Protein AF-A0A6I2XBQ4-F1 (afdb_monomer)

Structure (mmCIF, N/CA/C/O backbone):
data_AF-A0A6I2XBQ4-F1
#
_entry.id   AF-A0A6I2XBQ4-F1
#
loop_
_atom_site.group_PDB
_atom_site.id
_atom_site.type_symbol
_atom_site.label_atom_id
_atom_site.label_alt_id
_atom_site.label_comp_id
_atom_site.label_asym_id
_atom_site.label_entity_id
_atom_site.label_seq_id
_atom_site.pdbx_PDB_ins_code
_atom_site.Cartn_x
_atom_site.Cartn_y
_atom_site.Cartn_z
_atom_site.occupancy
_atom_site.B_iso_or_equiv
_atom_site.auth_seq_id
_atom_site.auth_comp_id
_atom_site.auth_asym_id
_atom_site.auth_atom_id
_atom_site.pdbx_PDB_model_num
ATOM 1 N N . MET A 1 1 ? -5.551 7.412 -15.624 1.00 47.84 1 MET A N 1
ATOM 2 C CA . MET A 1 1 ? -5.565 6.153 -14.854 1.00 47.84 1 MET A CA 1
ATOM 3 C C . MET A 1 1 ? -6.360 6.435 -13.593 1.00 47.84 1 MET A C 1
ATOM 5 O O . MET A 1 1 ? -6.223 7.534 -13.072 1.00 47.84 1 MET A O 1
ATOM 9 N N . THR A 1 2 ? -7.251 5.542 -13.173 1.00 65.62 2 THR A N 1
ATOM 10 C CA . THR A 1 2 ? -7.970 5.691 -11.899 1.00 65.62 2 THR A CA 1
ATOM 11 C C . THR A 1 2 ? -6.990 5.420 -10.761 1.00 65.62 2 THR A C 1
ATOM 13 O O . THR A 1 2 ? -6.259 4.437 -10.818 1.00 65.62 2 THR A O 1
ATOM 16 N N . HIS A 1 3 ? -6.906 6.311 -9.774 1.00 80.44 3 HIS A N 1
ATOM 17 C CA . HIS A 1 3 ? -6.023 6.106 -8.624 1.00 80.44 3 HIS A CA 1
ATOM 18 C C . HIS A 1 3 ? -6.664 5.107 -7.646 1.00 80.44 3 HIS A C 1
ATOM 20 O O . HIS A 1 3 ? -7.879 5.164 -7.443 1.00 80.44 3 HIS A O 1
ATOM 26 N N . PRO A 1 4 ? -5.903 4.217 -6.992 1.00 85.94 4 PRO A N 1
ATOM 27 C CA . PRO A 1 4 ? -6.461 3.397 -5.928 1.00 85.94 4 PRO A CA 1
ATOM 28 C C . PRO A 1 4 ? -6.831 4.272 -4.725 1.00 85.94 4 PRO A C 1
ATOM 30 O O . PRO A 1 4 ? -6.225 5.317 -4.471 1.00 85.94 4 PRO A O 1
ATOM 33 N N . THR A 1 5 ? -7.818 3.823 -3.958 1.00 93.06 5 THR A N 1
ATOM 34 C CA . THR A 1 5 ? -8.124 4.373 -2.638 1.00 93.06 5 THR A CA 1
ATOM 35 C C . THR A 1 5 ? -7.225 3.712 -1.608 1.00 93.06 5 THR A C 1
ATOM 37 O O . THR A 1 5 ? -7.259 2.496 -1.432 1.00 93.06 5 THR A O 1
ATOM 40 N N . ILE A 1 6 ? -6.408 4.507 -0.928 1.00 90.38 6 ILE A N 1
ATOM 41 C CA . ILE A 1 6 ? -5.407 4.032 0.030 1.00 90.38 6 ILE A CA 1
ATOM 42 C C . ILE A 1 6 ? -5.862 4.412 1.435 1.00 90.38 6 ILE A C 1
ATOM 44 O O . ILE A 1 6 ? -6.076 5.591 1.704 1.00 90.38 6 ILE A O 1
ATOM 48 N N . VAL A 1 7 ? -5.993 3.437 2.331 1.00 96.75 7 VAL A N 1
ATOM 49 C CA . VAL A 1 7 ? -6.387 3.651 3.729 1.00 96.75 7 VAL A CA 1
ATOM 50 C C . VAL A 1 7 ? -5.249 3.219 4.640 1.00 96.75 7 VAL A C 1
ATOM 52 O O . VAL A 1 7 ? -4.890 2.046 4.648 1.00 96.75 7 VAL A O 1
ATOM 55 N N . THR A 1 8 ? -4.696 4.147 5.415 1.00 94.44 8 THR A N 1
ATOM 56 C CA . THR A 1 8 ? -3.577 3.908 6.336 1.00 94.44 8 THR A CA 1
ATOM 57 C C . THR A 1 8 ? -3.983 4.276 7.754 1.00 94.44 8 THR A C 1
ATOM 59 O O . THR A 1 8 ? -4.414 5.398 8.001 1.00 94.44 8 THR A O 1
ATOM 62 N N . LEU A 1 9 ? -3.800 3.371 8.714 1.00 98.06 9 LEU A N 1
ATOM 63 C CA . LEU A 1 9 ? -4.001 3.693 10.129 1.00 98.06 9 LEU A CA 1
ATOM 64 C C . LEU A 1 9 ? -2.826 4.536 10.630 1.00 98.06 9 LEU A C 1
ATOM 66 O O . LEU A 1 9 ? -1.768 4.000 10.953 1.00 98.06 9 LEU A O 1
ATOM 70 N N . THR A 1 10 ? -2.983 5.856 10.692 1.00 97.88 10 THR A N 1
ATOM 71 C CA . THR A 1 10 ? -1.947 6.742 11.241 1.00 97.88 10 THR A CA 1
ATOM 72 C C . THR A 1 10 ? -1.820 6.602 12.753 1.00 97.88 10 THR A C 1
ATOM 74 O O . THR A 1 10 ? -0.761 6.896 13.288 1.00 97.88 10 THR A O 1
ATOM 77 N N . GLY A 1 11 ? -2.804 6.029 13.441 1.00 96.88 11 GLY A N 1
ATOM 78 C CA . GLY A 1 11 ? -2.592 5.512 14.783 1.00 96.88 11 GLY A CA 1
ATOM 79 C C . GLY A 1 11 ? -3.733 4.639 15.286 1.00 96.88 11 GLY A C 1
ATOM 80 O O . GLY A 1 11 ? -4.881 4.760 14.860 1.00 96.88 11 GLY A O 1
ATOM 81 N N . THR A 1 12 ? -3.380 3.698 16.160 1.00 97.38 12 THR A N 1
ATOM 82 C CA . THR A 1 12 ? -4.253 2.574 16.556 1.00 97.38 12 THR A CA 1
ATOM 83 C C . THR A 1 12 ? -4.442 2.419 18.061 1.00 97.38 12 THR A C 1
ATOM 85 O O . THR A 1 12 ? -5.031 1.441 18.530 1.00 97.38 12 THR A O 1
ATOM 88 N N . GLY A 1 13 ? -3.861 3.332 18.828 1.00 93.69 13 GLY A N 1
ATOM 89 C CA . GLY A 1 13 ? -3.862 3.323 20.277 1.00 93.69 13 GLY A CA 1
ATOM 90 C C . GLY A 1 13 ? -5.144 3.876 20.880 1.00 93.69 13 GLY A C 1
ATOM 91 O O . GLY A 1 13 ? -6.068 4.288 20.192 1.00 93.69 13 GLY A O 1
ATOM 92 N N . VAL A 1 14 ? -5.140 3.870 22.207 1.00 94.00 14 VAL A N 1
ATOM 93 C CA . VAL A 1 14 ? -6.223 4.315 23.091 1.00 94.00 14 VAL A CA 1
ATOM 94 C C . VAL A 1 14 ? -5.647 5.381 24.047 1.00 94.00 14 VAL A C 1
ATOM 96 O O . VAL A 1 14 ? -4.443 5.678 23.965 1.00 94.00 14 VAL A O 1
ATOM 99 N N . PRO A 1 15 ? -6.392 5.941 25.025 1.00 92.25 15 PRO A N 1
ATOM 100 C CA . PRO A 1 15 ? -5.834 6.951 25.932 1.00 92.25 15 PRO A CA 1
ATOM 101 C C . PRO A 1 15 ? -4.606 6.451 26.710 1.00 92.25 15 PRO A C 1
ATOM 103 O O . PRO A 1 15 ? -3.662 7.206 26.985 1.00 92.25 15 PRO A O 1
ATOM 106 N N . HIS A 1 16 ? -4.599 5.156 27.049 1.00 89.31 16 HIS A N 1
ATOM 107 C CA . HIS A 1 16 ? -3.454 4.499 27.664 1.00 89.31 16 HIS A CA 1
ATOM 108 C C . HIS A 1 16 ? -2.327 4.288 26.633 1.00 89.31 16 HIS A C 1
ATOM 110 O O . HIS A 1 16 ? -2.532 3.578 25.650 1.00 89.31 16 HIS A O 1
ATOM 116 N N . PRO A 1 17 ? -1.122 4.854 26.849 1.00 88.75 17 PRO A N 1
ATOM 117 C CA . PRO A 1 17 ? -0.032 4.707 25.893 1.00 88.75 17 PRO A CA 1
ATOM 118 C C . PRO A 1 17 ? 0.448 3.256 25.809 1.00 88.75 17 PRO A C 1
ATOM 120 O O . PRO A 1 17 ? 0.779 2.652 26.830 1.00 88.75 17 PRO A O 1
ATOM 123 N N . CYS A 1 18 ? 0.567 2.743 24.587 1.00 87.75 18 CYS A N 1
ATOM 124 C CA . CYS A 1 18 ? 1.170 1.450 24.289 1.00 87.75 18 CYS A CA 1
ATOM 125 C C . CYS A 1 18 ? 2.352 1.661 23.330 1.00 87.75 18 CYS A C 1
ATOM 127 O O . CYS A 1 18 ? 2.194 2.368 22.332 1.00 87.75 18 CYS A O 1
ATOM 129 N N . PRO A 1 19 ? 3.541 1.085 23.591 1.00 85.62 19 PRO A N 1
ATOM 130 C CA . PRO A 1 19 ? 4.649 1.146 22.644 1.00 85.62 19 PRO A CA 1
ATOM 131 C C . PRO A 1 19 ? 4.220 0.680 21.248 1.00 85.62 19 PRO A C 1
ATOM 133 O O . PRO A 1 19 ? 3.532 -0.329 21.115 1.00 85.62 19 PRO A O 1
ATOM 136 N N . GLY A 1 20 ? 4.618 1.432 20.220 1.00 85.44 20 GLY A N 1
ATOM 137 C CA . GLY A 1 20 ? 4.269 1.135 18.827 1.00 85.44 20 GLY A CA 1
ATOM 138 C C . GLY A 1 20 ? 2.844 1.516 18.408 1.00 85.44 20 GLY A C 1
ATOM 139 O O . GLY A 1 20 ? 2.465 1.176 17.293 1.00 85.44 20 GLY A O 1
ATOM 140 N N . ARG A 1 21 ? 2.069 2.200 19.267 1.00 93.50 21 ARG A N 1
ATOM 141 C CA . ARG A 1 21 ? 0.709 2.667 18.955 1.00 93.50 21 ARG A CA 1
ATOM 142 C C . ARG A 1 21 ? 0.528 4.150 19.295 1.00 93.50 21 ARG A C 1
ATOM 144 O O . ARG A 1 21 ? 0.505 4.531 20.468 1.00 93.50 21 ARG A O 1
ATOM 151 N N . ALA A 1 22 ? 0.418 4.977 18.263 1.00 96.69 22 ALA A N 1
ATOM 152 C CA . ALA A 1 22 ? 0.015 6.378 18.310 1.00 96.69 22 ALA A CA 1
ATOM 153 C C . ALA A 1 22 ? -1.467 6.502 18.703 1.00 96.69 22 ALA A C 1
ATOM 155 O O . ALA A 1 22 ? -2.186 5.506 18.722 1.00 96.69 22 ALA A O 1
ATOM 156 N N . GLY A 1 23 ? -1.927 7.708 19.050 1.00 97.31 23 GLY A N 1
ATOM 157 C CA . GLY A 1 23 ? -3.363 7.944 19.264 1.00 97.31 23 GLY A CA 1
ATOM 158 C C . GLY A 1 23 ? -4.169 7.697 17.985 1.00 97.31 23 GLY A C 1
ATOM 159 O O . GLY A 1 23 ? -3.587 7.649 16.906 1.00 97.31 23 GLY A O 1
ATOM 160 N N . ALA A 1 24 ? -5.483 7.534 18.100 1.00 97.88 24 ALA A N 1
ATOM 161 C CA . ALA A 1 24 ? -6.353 7.193 16.984 1.00 97.88 24 ALA A CA 1
ATOM 162 C C . ALA A 1 24 ? -6.179 8.142 15.783 1.00 97.88 24 ALA A C 1
ATOM 164 O O . ALA A 1 24 ? -6.164 9.370 15.921 1.00 97.88 24 ALA A O 1
ATOM 165 N N . GLY A 1 25 ? -6.040 7.549 14.598 1.00 98.44 25 GLY A N 1
ATOM 166 C CA . GLY A 1 25 ? -5.915 8.279 13.345 1.00 98.44 25 GLY A CA 1
ATOM 167 C C . GLY A 1 25 ? -6.032 7.359 12.133 1.00 98.44 25 GLY A C 1
ATOM 168 O O . GLY A 1 25 ? -5.479 6.258 12.119 1.00 98.44 25 GLY A O 1
ATOM 169 N N . THR A 1 26 ? -6.741 7.804 11.096 1.00 98.88 26 THR A N 1
ATOM 170 C CA . THR A 1 26 ? -6.848 7.098 9.809 1.00 98.88 26 THR A CA 1
ATOM 171 C C . THR A 1 26 ? -6.682 8.079 8.657 1.00 98.88 26 THR A C 1
ATOM 173 O O . THR A 1 26 ? -7.409 9.058 8.563 1.00 98.88 26 THR A O 1
ATOM 176 N N . LEU A 1 27 ? -5.752 7.809 7.751 1.00 98.81 27 LEU A N 1
ATOM 177 C CA . LEU A 1 27 ? -5.523 8.577 6.534 1.00 98.81 27 LEU A CA 1
ATOM 178 C C . LEU A 1 27 ? -6.168 7.863 5.343 1.00 98.81 27 LEU A C 1
ATOM 180 O O . LEU A 1 27 ? -5.865 6.699 5.092 1.00 98.81 27 LEU A O 1
ATOM 184 N N . VAL A 1 28 ? -7.004 8.566 4.580 1.00 98.69 28 VAL A N 1
ATOM 185 C CA . VAL A 1 28 ? -7.586 8.083 3.319 1.00 98.69 28 VAL A CA 1
ATOM 186 C C . VAL A 1 28 ? -7.067 8.937 2.165 1.00 98.69 28 VAL A C 1
ATOM 188 O O . VAL A 1 28 ? -7.201 10.161 2.192 1.00 98.69 28 VAL A O 1
ATOM 191 N N . ARG A 1 29 ? -6.482 8.306 1.141 1.00 96.88 29 ARG A N 1
ATOM 192 C CA . ARG A 1 29 ? -5.947 8.979 -0.052 1.00 96.88 29 ARG A CA 1
ATOM 193 C C . ARG A 1 29 ? -6.608 8.481 -1.332 1.00 96.88 29 ARG A C 1
ATOM 195 O O . ARG A 1 29 ? -6.862 7.288 -1.466 1.00 96.88 29 ARG A O 1
ATOM 202 N N . TYR A 1 30 ? -6.823 9.390 -2.277 1.00 94.12 30 TYR A N 1
ATOM 203 C CA . TYR A 1 30 ? -7.240 9.095 -3.650 1.00 94.12 30 TYR A CA 1
ATOM 204 C C . TYR A 1 30 ? -6.682 10.180 -4.580 1.00 94.12 30 TYR A C 1
ATOM 206 O O . TYR A 1 30 ? -7.071 11.343 -4.476 1.00 94.12 30 TYR A O 1
ATOM 214 N N . GLY A 1 31 ? -5.746 9.817 -5.462 1.00 90.44 31 GLY A N 1
ATOM 215 C CA . GLY A 1 31 ? -5.006 10.796 -6.269 1.00 90.44 31 GLY A CA 1
ATOM 216 C C . GLY A 1 31 ? -4.317 11.842 -5.385 1.00 90.44 31 GLY A C 1
ATOM 217 O O . GLY A 1 31 ? -3.589 11.487 -4.456 1.00 90.44 31 GLY A O 1
ATOM 218 N N . ASP A 1 32 ? -4.601 13.120 -5.644 1.00 90.75 32 ASP A N 1
ATOM 219 C CA . ASP A 1 32 ? -4.080 14.258 -4.872 1.00 90.75 32 ASP A CA 1
ATOM 220 C C . ASP A 1 32 ? -4.889 14.566 -3.595 1.00 90.75 32 ASP A C 1
ATOM 222 O O . ASP A 1 32 ? -4.522 15.451 -2.821 1.00 90.75 32 ASP A O 1
ATOM 226 N N . ILE A 1 33 ? -5.994 13.851 -3.351 1.00 96.12 33 ILE A N 1
ATOM 227 C CA . ILE A 1 33 ? -6.815 14.034 -2.151 1.00 96.12 33 ILE A CA 1
ATOM 228 C C . ILE A 1 33 ? -6.218 13.221 -1.002 1.00 96.12 33 ILE A C 1
ATOM 230 O O . ILE A 1 33 ? -6.022 12.011 -1.122 1.00 96.12 33 ILE A O 1
ATOM 234 N N . ALA A 1 34 ? -5.990 13.878 0.136 1.00 97.50 34 ALA A N 1
ATOM 235 C CA . ALA A 1 34 ? -5.550 13.270 1.388 1.00 97.50 34 ALA A CA 1
ATOM 236 C C . ALA A 1 34 ? -6.433 13.754 2.549 1.00 97.50 34 ALA A C 1
ATOM 238 O O . ALA A 1 34 ? -6.397 14.926 2.933 1.00 97.50 34 ALA A O 1
ATOM 239 N N . LEU A 1 35 ? -7.237 12.846 3.102 1.00 98.81 35 LEU A N 1
ATOM 240 C CA . LEU A 1 35 ? -8.173 13.099 4.195 1.00 98.81 35 LEU A CA 1
ATOM 241 C C . LEU A 1 35 ? -7.682 12.395 5.458 1.00 98.81 35 LEU A C 1
ATOM 243 O O . LEU A 1 35 ? -7.623 11.168 5.496 1.00 98.81 35 LEU A O 1
ATOM 247 N N . GLN A 1 36 ? -7.335 13.164 6.485 1.00 98.88 36 GLN A N 1
ATOM 248 C CA . GLN A 1 36 ? -6.971 12.620 7.793 1.00 98.88 36 GLN A CA 1
ATOM 249 C C . GLN A 1 36 ? -8.210 12.599 8.694 1.00 98.88 36 GLN A C 1
ATOM 251 O O . GLN A 1 36 ? -8.873 13.616 8.851 1.00 98.88 36 GLN A O 1
ATOM 256 N N . PHE A 1 37 ? -8.516 11.458 9.294 1.00 98.88 37 PHE A N 1
ATOM 257 C CA . PHE A 1 37 ? -9.592 11.277 10.262 1.00 98.88 37 PHE A CA 1
ATOM 258 C C . PHE A 1 37 ? -8.973 11.113 11.643 1.00 98.88 37 PHE A C 1
ATOM 260 O O . PHE A 1 37 ? -8.178 10.195 11.849 1.00 98.88 37 PHE A O 1
ATOM 267 N N . ASP A 1 38 ? -9.336 12.012 12.552 1.00 98.81 38 ASP A N 1
ATOM 268 C CA . ASP A 1 38 ? -8.747 12.220 13.873 1.00 98.81 38 ASP A CA 1
ATOM 269 C C . ASP A 1 38 ? -7.261 12.623 13.850 1.00 98.81 38 ASP A C 1
ATOM 271 O O . ASP A 1 38 ? -6.550 12.490 12.857 1.00 98.81 38 ASP A O 1
ATOM 275 N N . ALA A 1 39 ? -6.800 13.201 14.953 1.00 98.31 39 ALA A N 1
ATOM 276 C CA . ALA A 1 39 ? -5.441 13.674 15.184 1.00 98.31 39 ALA A CA 1
ATOM 277 C C . ALA A 1 39 ? -4.979 13.269 16.590 1.00 98.31 39 ALA A C 1
ATOM 279 O O . ALA A 1 39 ? -4.708 14.103 17.461 1.00 98.31 39 ALA A O 1
ATOM 280 N N . GLY A 1 40 ? -4.940 11.963 16.838 1.00 97.69 40 GLY A N 1
ATOM 281 C CA . GLY A 1 40 ? -4.387 11.403 18.058 1.00 97.69 40 GLY A CA 1
ATOM 282 C C . GLY A 1 40 ? -2.883 11.632 18.202 1.00 97.69 40 GLY A C 1
ATOM 283 O O . GLY A 1 40 ? -2.172 11.926 17.245 1.00 97.69 40 GLY A O 1
ATOM 284 N N . ARG A 1 41 ? -2.373 11.477 19.424 1.00 97.12 41 ARG A N 1
ATOM 285 C CA . ARG A 1 41 ? -0.953 11.675 19.771 1.00 97.12 41 ARG A CA 1
ATOM 286 C C . ARG A 1 41 ? 0.002 11.061 18.738 1.00 97.12 41 ARG A C 1
ATOM 288 O O . ARG A 1 41 ? 0.008 9.840 18.591 1.00 97.12 41 ARG A O 1
ATOM 295 N N . GLY A 1 42 ? 0.886 11.872 18.157 1.00 96.69 42 GLY A N 1
ATOM 296 C CA . GLY A 1 42 ? 1.917 11.412 17.222 1.00 96.69 42 GLY A CA 1
ATOM 297 C C . GLY A 1 42 ? 1.466 11.317 15.762 1.00 96.69 42 GLY A C 1
ATOM 298 O O . GLY A 1 42 ? 2.215 10.787 14.942 1.00 96.69 42 GLY A O 1
ATOM 299 N N . THR A 1 43 ? 0.288 11.845 15.425 1.00 98.19 43 THR A N 1
ATOM 300 C CA . THR A 1 43 ? -0.241 11.918 14.057 1.00 98.19 43 THR A CA 1
ATOM 301 C C . THR A 1 43 ? 0.754 12.567 13.097 1.00 98.19 43 THR A C 1
ATOM 303 O O . THR A 1 43 ? 0.955 12.033 12.011 1.00 98.19 43 THR A O 1
ATOM 306 N N . VAL A 1 44 ? 1.435 13.658 13.473 1.00 98.06 44 VAL A N 1
ATOM 307 C CA . VAL A 1 44 ? 2.394 14.329 12.564 1.00 98.06 44 VAL A CA 1
ATOM 308 C C . VAL A 1 44 ? 3.556 13.408 12.173 1.00 98.06 44 VAL A C 1
ATOM 310 O O . VAL A 1 44 ? 3.929 13.339 11.003 1.00 98.06 44 VAL A O 1
ATOM 313 N N . ILE A 1 45 ? 4.102 12.652 13.131 1.00 96.44 45 ILE A N 1
ATOM 314 C CA . ILE A 1 45 ? 5.193 11.699 12.873 1.00 96.44 45 ILE A CA 1
ATOM 315 C C . ILE A 1 45 ? 4.700 10.551 11.987 1.00 96.44 45 ILE A C 1
ATOM 317 O O . ILE A 1 45 ? 5.390 10.151 11.054 1.00 96.44 45 ILE A O 1
ATOM 321 N N . ARG A 1 46 ? 3.491 10.048 12.247 1.00 96.19 46 ARG A N 1
ATOM 322 C CA . ARG A 1 46 ? 2.886 8.940 11.497 1.00 96.19 46 ARG A CA 1
ATOM 323 C C . ARG A 1 46 ? 2.541 9.337 10.065 1.00 96.19 46 ARG A C 1
ATOM 325 O O . ARG A 1 46 ? 2.759 8.555 9.148 1.00 96.19 46 ARG A O 1
ATOM 332 N N . LEU A 1 47 ? 2.064 10.564 9.861 1.00 95.94 47 LEU A N 1
ATOM 333 C CA . LEU A 1 47 ? 1.876 11.148 8.535 1.00 95.94 47 LEU A CA 1
ATOM 334 C C . LEU A 1 47 ? 3.209 11.237 7.781 1.00 95.94 47 LEU A C 1
ATOM 336 O O . LEU A 1 47 ? 3.285 10.793 6.637 1.00 95.94 47 LEU A O 1
ATOM 340 N N . ALA A 1 48 ? 4.274 11.716 8.433 1.00 89.62 48 ALA A N 1
ATOM 341 C CA . ALA A 1 48 ? 5.605 11.777 7.829 1.00 89.62 48 ALA A CA 1
ATOM 342 C C . ALA A 1 48 ? 6.153 10.386 7.453 1.00 89.62 48 ALA A C 1
ATOM 344 O O . ALA A 1 48 ? 6.680 10.216 6.356 1.00 89.62 48 ALA A O 1
ATOM 345 N N . GLU A 1 49 ? 5.988 9.376 8.314 1.00 84.94 49 GLU A N 1
ATOM 346 C CA . GLU A 1 49 ? 6.356 7.983 8.007 1.00 84.94 49 GLU A CA 1
ATOM 347 C C . GLU A 1 49 ? 5.503 7.383 6.878 1.00 84.94 49 GLU A C 1
ATOM 349 O O . GLU A 1 49 ? 6.001 6.567 6.106 1.00 84.94 49 GLU A O 1
ATOM 354 N N . ALA A 1 50 ? 4.249 7.825 6.733 1.00 80.19 50 ALA A N 1
ATOM 355 C CA . ALA A 1 50 ? 3.374 7.492 5.608 1.00 80.19 50 ALA A CA 1
ATOM 356 C C . ALA A 1 50 ? 3.655 8.324 4.335 1.00 80.19 50 ALA A C 1
ATOM 358 O O . ALA A 1 50 ? 2.896 8.244 3.364 1.00 80.19 50 ALA A O 1
ATOM 359 N N . GLY A 1 51 ? 4.709 9.151 4.331 1.00 85.69 51 GLY A N 1
ATOM 360 C CA . GLY A 1 51 ? 5.095 9.985 3.192 1.00 85.69 51 GLY A CA 1
ATOM 361 C C . GLY A 1 51 ? 4.118 11.125 2.892 1.00 85.69 51 GLY A C 1
ATOM 362 O O . GLY A 1 51 ? 4.029 11.569 1.747 1.00 85.69 51 GLY A O 1
ATOM 363 N N . VAL A 1 52 ? 3.352 11.582 3.888 1.00 90.06 52 VAL A N 1
ATOM 364 C CA . VAL A 1 52 ? 2.395 12.687 3.759 1.00 90.06 52 VAL A CA 1
ATOM 365 C C . VAL A 1 52 ? 2.775 13.818 4.698 1.00 90.06 52 VAL A C 1
ATOM 367 O O . VAL A 1 52 ? 2.748 13.695 5.917 1.00 90.06 52 VAL A O 1
ATOM 370 N N . GLU A 1 53 ? 3.097 14.966 4.121 1.00 92.69 53 GLU A N 1
ATOM 371 C CA . GLU A 1 53 ? 3.307 16.183 4.892 1.00 92.69 53 GLU A CA 1
ATOM 372 C C . GLU A 1 53 ? 1.964 16.832 5.271 1.00 92.69 53 GLU A C 1
ATOM 374 O O . GLU A 1 53 ? 1.025 16.810 4.471 1.00 92.69 53 GLU A O 1
ATOM 379 N N . PRO A 1 54 ? 1.848 17.489 6.441 1.00 95.69 54 PRO A N 1
ATOM 380 C CA . PRO A 1 54 ? 0.649 18.249 6.801 1.00 95.69 54 PRO A CA 1
ATOM 381 C C . PRO A 1 54 ? 0.203 19.295 5.765 1.00 95.69 54 PRO A C 1
ATOM 383 O O . PRO A 1 54 ? -0.990 19.593 5.678 1.00 95.69 54 PRO A O 1
ATOM 386 N N . CYS A 1 55 ? 1.114 19.840 4.948 1.00 94.06 55 CYS A N 1
ATOM 387 C CA . CYS A 1 55 ? 0.787 20.725 3.820 1.00 94.06 55 CYS A CA 1
ATOM 388 C C . CYS A 1 55 ? 0.061 20.026 2.653 1.00 94.06 55 CYS A C 1
ATOM 390 O O . CYS A 1 55 ? -0.663 20.694 1.916 1.00 94.06 55 CYS A O 1
ATOM 392 N N . ALA A 1 56 ? 0.196 18.703 2.521 1.00 93.25 56 ALA A N 1
ATOM 393 C CA . ALA A 1 56 ? -0.469 17.895 1.501 1.00 93.25 56 ALA A CA 1
ATOM 394 C C . ALA A 1 56 ? -1.879 17.440 1.917 1.00 93.25 56 ALA A C 1
ATOM 396 O O . ALA A 1 56 ? -2.644 16.979 1.073 1.00 93.25 56 ALA A O 1
ATOM 397 N N . LEU A 1 57 ? -2.257 17.585 3.196 1.00 97.38 57 LEU A N 1
ATOM 398 C CA . LEU A 1 57 ? -3.617 17.276 3.640 1.00 97.38 57 LEU A CA 1
ATOM 399 C C . LEU A 1 57 ? -4.633 18.202 2.965 1.00 97.38 57 LEU A C 1
ATOM 401 O O . LEU A 1 57 ? -4.491 19.429 2.988 1.00 97.38 57 LEU A O 1
ATOM 405 N N . THR A 1 58 ? -5.680 17.601 2.408 1.00 97.19 58 THR A N 1
ATOM 406 C CA . THR A 1 58 ? -6.830 18.300 1.830 1.00 97.19 58 THR A CA 1
ATOM 407 C C . THR A 1 58 ? -7.803 18.732 2.922 1.00 97.19 58 THR A C 1
ATOM 409 O O . THR A 1 58 ? -8.278 19.865 2.918 1.00 97.19 58 THR A O 1
ATOM 412 N N . ALA A 1 59 ? -8.089 17.839 3.872 1.00 98.44 59 ALA A N 1
ATOM 413 C CA . ALA A 1 59 ? -8.899 18.132 5.047 1.00 98.44 59 ALA A CA 1
ATOM 414 C C . ALA A 1 59 ? -8.560 17.182 6.201 1.00 98.44 59 ALA A C 1
ATOM 416 O O . ALA A 1 59 ? -8.056 16.075 5.990 1.00 98.44 59 ALA A O 1
ATOM 417 N N . LEU A 1 60 ? -8.878 17.620 7.417 1.00 98.81 60 LEU A N 1
ATOM 418 C CA . LEU A 1 60 ? -8.829 16.817 8.629 1.00 98.81 60 LEU A CA 1
ATOM 419 C C . LEU A 1 60 ? -10.229 16.753 9.245 1.00 98.81 60 LEU A C 1
ATOM 421 O O . LEU A 1 60 ? -10.840 17.789 9.495 1.00 98.81 60 LEU A O 1
ATOM 425 N N . LEU A 1 61 ? -10.755 15.553 9.458 1.00 98.88 61 LEU A N 1
ATOM 426 C CA . LEU A 1 61 ? -12.096 15.316 9.975 1.00 98.88 61 LEU A CA 1
ATOM 427 C C . LEU A 1 61 ? -12.027 14.716 11.380 1.00 98.88 61 LEU A C 1
ATOM 429 O O . LEU A 1 61 ? -11.216 13.832 11.616 1.00 98.88 61 LEU A O 1
ATOM 433 N N . ILE A 1 62 ? -12.861 15.180 12.307 1.00 98.75 62 ILE A N 1
ATOM 434 C CA . ILE A 1 62 ? -12.830 14.751 13.717 1.00 98.75 62 ILE A CA 1
ATOM 435 C C . ILE A 1 62 ? -14.067 13.914 14.031 1.00 98.75 62 ILE A C 1
ATOM 437 O O . ILE A 1 62 ? -15.180 14.340 13.729 1.00 98.75 62 ILE A O 1
ATOM 441 N N . THR A 1 63 ? -13.896 12.741 14.634 1.00 98.50 63 THR A N 1
ATOM 442 C CA . THR A 1 63 ? -15.002 11.852 15.016 1.00 98.50 63 THR A CA 1
ATOM 443 C C . THR A 1 63 ? -15.673 12.300 16.311 1.00 98.50 63 THR A C 1
ATOM 445 O O . THR A 1 63 ? -16.899 12.352 16.367 1.00 98.50 63 THR A O 1
ATOM 448 N N . HIS A 1 64 ? -14.903 12.642 17.351 1.00 97.81 64 HIS A N 1
ATOM 449 C CA . HIS A 1 64 ? -15.428 13.067 18.653 1.00 97.81 64 HIS A CA 1
ATOM 450 C C . HIS A 1 64 ? -14.363 13.731 19.551 1.00 97.81 64 HIS A C 1
ATOM 452 O O . HIS A 1 64 ? -13.201 13.877 19.173 1.00 97.81 64 HIS A O 1
ATOM 458 N N . VAL A 1 65 ? -14.761 14.153 20.762 1.00 95.56 65 VAL A N 1
ATOM 459 C CA . VAL A 1 65 ? -13.917 14.918 21.700 1.00 95.56 65 VAL A CA 1
ATOM 460 C C . VAL A 1 65 ? -13.202 14.067 22.771 1.00 95.56 65 VAL A C 1
ATOM 462 O O . VAL A 1 65 ? -13.360 14.276 23.974 1.00 95.56 65 VAL A O 1
ATOM 465 N N . HIS A 1 66 ? -12.353 13.126 22.365 1.00 96.75 66 HIS A N 1
ATOM 466 C CA . HIS A 1 66 ? -11.408 12.476 23.285 1.00 96.75 66 HIS A CA 1
ATOM 467 C C . HIS A 1 66 ? -9.959 12.811 22.952 1.00 96.75 66 HIS A C 1
ATOM 469 O O . HIS A 1 66 ? -9.598 13.006 21.798 1.00 96.75 66 HIS A O 1
ATOM 475 N N . SER A 1 67 ? -9.107 12.899 23.978 1.00 95.50 67 SER A N 1
ATOM 476 C CA . SER A 1 67 ? -7.726 13.372 23.825 1.00 95.50 67 SER A CA 1
ATOM 477 C C . SER A 1 67 ? -6.896 12.506 22.878 1.00 95.50 67 SER A C 1
ATOM 479 O O . SER A 1 67 ? -6.077 13.027 22.127 1.00 95.50 67 SER A O 1
ATOM 481 N N . ASP A 1 68 ? -7.121 11.201 22.858 1.00 96.75 68 ASP A N 1
ATOM 482 C CA . ASP A 1 68 ? -6.488 10.267 21.936 1.00 96.75 68 ASP A CA 1
ATOM 483 C C . ASP A 1 68 ? -6.959 10.391 20.482 1.00 96.75 68 ASP A C 1
ATOM 485 O O . ASP A 1 68 ? -6.306 9.797 19.635 1.00 96.75 68 ASP A O 1
ATOM 489 N N . HIS A 1 69 ? -7.963 11.226 20.184 1.00 98.12 69 HIS A N 1
ATOM 490 C CA . HIS A 1 69 ? -8.439 11.544 18.830 1.00 98.12 69 HIS A CA 1
ATOM 491 C C . HIS A 1 69 ? -8.109 12.975 18.368 1.00 98.12 69 HIS A C 1
ATOM 493 O O . HIS A 1 69 ? -8.338 13.305 17.212 1.00 98.12 69 HIS A O 1
ATOM 499 N N . LEU A 1 70 ? -7.602 13.865 19.231 1.00 96.00 70 LEU A N 1
ATOM 500 C CA . LEU A 1 70 ? -7.461 15.296 18.880 1.00 96.00 70 LEU A CA 1
ATOM 501 C C . LEU A 1 70 ? -6.258 16.024 19.484 1.00 96.00 70 LEU A C 1
ATOM 503 O O . LEU A 1 70 ? -6.035 17.188 19.154 1.00 96.00 70 LEU A O 1
ATOM 507 N N . VAL A 1 71 ? -5.490 15.402 20.384 1.00 95.62 71 VAL A N 1
ATOM 508 C CA . VAL A 1 71 ? -4.390 16.098 21.083 1.00 95.62 71 VAL A CA 1
ATOM 509 C C . VAL A 1 71 ? -3.321 16.648 20.131 1.00 95.62 71 VAL A C 1
ATOM 511 O O . VAL A 1 71 ? -2.702 17.661 20.443 1.00 95.62 71 VAL A O 1
ATOM 514 N N . ASP A 1 72 ? -3.138 16.026 18.967 1.00 97.19 72 ASP A N 1
ATOM 515 C CA . ASP A 1 72 ? -2.163 16.423 17.945 1.00 97.19 72 ASP A CA 1
ATOM 516 C C . ASP A 1 72 ? -2.748 17.403 16.917 1.00 97.19 72 ASP A C 1
ATOM 518 O O . ASP A 1 72 ? -2.040 17.835 16.012 1.00 97.19 72 ASP A O 1
ATOM 522 N N . LEU A 1 73 ? -4.027 17.787 17.032 1.00 97.69 73 LEU A N 1
ATOM 523 C CA . LEU A 1 73 ? -4.691 18.664 16.060 1.00 97.69 73 LEU A CA 1
ATOM 524 C C . LEU A 1 73 ? -3.958 20.007 15.904 1.00 97.69 73 LEU A C 1
ATOM 526 O O . LEU A 1 73 ? -3.749 20.478 14.784 1.00 97.69 73 LEU A O 1
ATOM 530 N N . ALA A 1 74 ? -3.526 20.590 17.027 1.00 97.19 74 ALA A N 1
ATOM 531 C CA . ALA A 1 74 ? -2.727 21.812 17.030 1.00 97.19 74 ALA A CA 1
ATOM 532 C C . ALA A 1 74 ? -1.362 21.598 16.359 1.00 97.19 74 ALA A C 1
ATOM 534 O O . ALA A 1 74 ? -0.925 22.459 15.602 1.00 97.19 74 ALA A O 1
ATOM 535 N N . ASP A 1 75 ? -0.719 20.446 16.581 1.00 97.50 75 ASP A N 1
ATOM 536 C CA . ASP A 1 75 ? 0.585 20.131 15.989 1.00 97.50 75 ASP A CA 1
ATOM 537 C C . ASP A 1 75 ? 0.488 19.968 14.465 1.00 97.50 75 ASP A C 1
ATOM 539 O O . ASP A 1 75 ? 1.285 20.543 13.722 1.00 97.50 75 ASP A O 1
ATOM 543 N N . VAL A 1 76 ? -0.557 19.296 13.965 1.00 98.00 76 VAL A N 1
ATOM 544 C CA . VAL A 1 76 ? -0.822 19.200 12.518 1.00 98.00 76 VAL A CA 1
ATOM 545 C C . VAL A 1 76 ? -0.988 20.594 11.904 1.00 98.00 76 VAL A C 1
ATOM 547 O O . VAL A 1 76 ? -0.364 20.904 10.884 1.00 98.00 76 VAL A O 1
ATOM 550 N N . ALA A 1 77 ? -1.792 21.462 12.526 1.00 96.88 77 ALA A N 1
ATOM 551 C CA . ALA A 1 77 ? -2.050 22.804 12.009 1.00 96.88 77 ALA A CA 1
ATOM 552 C C . ALA A 1 77 ? -0.816 23.726 12.093 1.00 96.88 77 ALA A C 1
ATOM 554 O O . ALA A 1 77 ? -0.514 24.441 11.134 1.00 96.88 77 ALA A O 1
ATOM 555 N N . MET A 1 78 ? -0.058 23.678 13.193 1.00 95.62 78 MET A N 1
ATOM 556 C CA . MET A 1 78 ? 1.189 24.436 13.353 1.00 95.62 78 MET A CA 1
ATOM 557 C C . MET A 1 78 ? 2.281 23.949 12.398 1.00 95.62 78 MET A C 1
ATOM 559 O O . MET A 1 78 ? 2.976 24.763 11.789 1.00 95.62 78 MET A O 1
ATOM 563 N N . THR A 1 79 ? 2.414 22.636 12.207 1.00 95.56 79 THR A N 1
ATOM 564 C CA . THR A 1 79 ? 3.378 22.064 11.261 1.00 95.56 79 THR A CA 1
ATOM 565 C C . THR A 1 79 ? 3.044 22.476 9.831 1.00 95.56 79 THR A C 1
ATOM 567 O O . THR A 1 79 ? 3.933 22.924 9.105 1.00 95.56 79 THR A O 1
ATOM 570 N N . ARG A 1 80 ? 1.761 22.436 9.440 1.00 94.81 80 ARG A N 1
ATOM 571 C CA . ARG A 1 80 ? 1.311 22.961 8.142 1.00 94.81 80 ARG A CA 1
ATOM 572 C C . ARG A 1 80 ? 1.669 24.440 7.973 1.00 94.81 80 ARG A C 1
ATOM 574 O O . ARG A 1 80 ? 2.179 24.822 6.921 1.00 94.81 80 ARG A O 1
ATOM 581 N N . TRP A 1 81 ? 1.429 25.261 8.998 1.00 93.50 81 TRP A N 1
ATOM 582 C CA . TRP A 1 81 ? 1.786 26.683 8.990 1.00 93.50 81 TRP A CA 1
ATOM 583 C C . TRP A 1 81 ? 3.289 26.899 8.764 1.00 93.50 81 TRP A C 1
ATOM 585 O O . TRP A 1 81 ? 3.675 27.684 7.901 1.00 93.50 81 TRP A O 1
ATOM 595 N N . ILE A 1 82 ? 4.147 26.139 9.449 1.00 91.75 82 ILE A N 1
ATOM 596 C CA . ILE A 1 82 ? 5.604 26.198 9.258 1.00 91.75 82 ILE A CA 1
ATOM 597 C C . ILE A 1 82 ? 5.991 25.771 7.831 1.00 91.75 82 ILE A C 1
ATOM 599 O O . ILE A 1 82 ? 6.775 26.455 7.164 1.00 91.75 82 ILE A O 1
ATOM 603 N N . GLN A 1 83 ? 5.423 24.669 7.333 1.00 90.62 83 GLN A N 1
ATOM 604 C CA . GLN A 1 83 ? 5.698 24.134 5.994 1.00 90.62 83 GLN A CA 1
ATOM 605 C C . GLN A 1 83 ? 5.234 25.054 4.860 1.00 90.62 83 GLN A C 1
ATOM 607 O O . GLN A 1 83 ? 5.804 25.004 3.770 1.00 90.62 83 GLN A O 1
ATOM 612 N N . LYS A 1 84 ? 4.269 25.951 5.096 1.00 85.69 84 LYS A N 1
ATOM 613 C CA . LYS A 1 84 ? 3.820 26.950 4.110 1.00 85.69 84 LYS A CA 1
ATOM 614 C C . LYS A 1 84 ? 4.966 27.813 3.564 1.00 85.69 84 LYS A C 1
ATOM 616 O O . LYS A 1 84 ? 4.897 28.277 2.430 1.00 85.69 84 LYS A O 1
ATOM 621 N N . THR A 1 85 ? 6.056 27.976 4.317 1.00 82.50 85 THR A N 1
ATOM 622 C CA . THR A 1 85 ? 7.279 28.654 3.840 1.00 82.50 85 THR A CA 1
ATOM 623 C C . THR A 1 85 ? 7.953 27.959 2.656 1.00 82.50 85 THR A C 1
ATOM 625 O O . THR A 1 85 ? 8.553 28.628 1.816 1.00 82.50 85 THR A O 1
ATOM 628 N N . LEU A 1 86 ? 7.842 26.632 2.575 1.00 83.88 86 LEU A N 1
ATOM 629 C CA . LEU A 1 86 ? 8.345 25.805 1.477 1.00 83.88 86 LEU A CA 1
ATOM 630 C C . LEU A 1 86 ? 7.244 25.502 0.448 1.00 83.88 86 LEU A C 1
ATOM 632 O O . LEU A 1 86 ? 7.538 25.307 -0.730 1.00 83.88 86 LEU A O 1
ATOM 636 N N . HIS A 1 87 ? 5.979 25.536 0.876 1.00 85.62 87 HIS A N 1
ATOM 637 C CA . HIS A 1 87 ? 4.798 25.241 0.063 1.00 85.62 87 HIS A CA 1
ATOM 638 C C . HIS A 1 87 ? 3.798 26.410 0.097 1.00 85.62 87 HIS A C 1
ATOM 640 O O . HIS A 1 87 ? 2.717 26.279 0.670 1.00 85.62 87 HIS A O 1
ATOM 646 N N . PRO A 1 88 ? 4.104 27.565 -0.527 1.00 78.69 88 PRO A N 1
ATOM 647 C CA . PRO A 1 88 ? 3.287 28.780 -0.405 1.00 78.69 88 PRO A CA 1
ATOM 648 C C . PRO A 1 88 ? 1.879 28.657 -1.009 1.00 78.69 88 PRO A C 1
ATOM 650 O O . PRO A 1 88 ? 1.023 29.496 -0.741 1.00 78.69 88 PRO A O 1
ATOM 653 N N . ALA A 1 89 ? 1.632 27.621 -1.817 1.00 82.31 89 ALA A N 1
ATOM 654 C CA . ALA A 1 89 ? 0.309 27.291 -2.341 1.00 82.31 89 ALA A CA 1
ATOM 655 C C . ALA A 1 89 ? -0.605 26.607 -1.304 1.00 82.31 89 ALA A C 1
ATOM 657 O O . ALA A 1 89 ? -1.812 26.527 -1.523 1.00 82.31 89 ALA A O 1
ATOM 658 N N . ALA A 1 90 ? -0.058 26.121 -0.182 1.00 82.25 90 ALA A N 1
ATOM 659 C CA . ALA A 1 90 ? -0.843 25.507 0.879 1.00 82.25 90 ALA A CA 1
ATOM 660 C C . ALA A 1 90 ? -1.676 26.577 1.608 1.00 82.25 90 ALA A C 1
ATOM 662 O O . ALA A 1 90 ? -1.149 27.449 2.304 1.00 82.25 90 ALA A O 1
ATOM 663 N N . GLY A 1 91 ? -2.997 26.508 1.433 1.00 86.56 91 GLY A N 1
ATOM 664 C CA . GLY A 1 91 ? -3.962 27.301 2.196 1.00 86.56 91 GLY A CA 1
ATOM 665 C C . GLY A 1 91 ? -4.112 26.824 3.650 1.00 86.56 91 GLY A C 1
ATOM 666 O O . GLY A 1 91 ? -3.436 25.866 4.054 1.00 86.56 91 GLY A O 1
ATOM 667 N N . PRO A 1 92 ? -5.008 27.453 4.435 1.00 92.06 92 PRO A N 1
ATOM 668 C CA . PRO A 1 92 ? -5.333 26.992 5.787 1.00 92.06 92 PRO A CA 1
ATOM 669 C C . PRO A 1 92 ? -5.783 25.524 5.785 1.00 92.06 92 PRO A C 1
ATOM 671 O O . PRO A 1 92 ? -6.311 25.030 4.787 1.00 92.06 92 PRO A O 1
ATOM 674 N N . LEU A 1 93 ? -5.559 24.809 6.892 1.00 95.25 93 LEU A N 1
ATOM 675 C CA . LEU A 1 93 ? -6.059 23.438 7.026 1.00 95.25 93 LEU A CA 1
ATOM 676 C C . LEU A 1 93 ? -7.583 23.477 7.159 1.00 95.25 93 LEU A C 1
ATOM 678 O O . LEU A 1 93 ? -8.096 24.061 8.115 1.00 95.25 93 LEU A O 1
ATOM 682 N N . THR A 1 94 ? -8.306 22.835 6.242 1.00 98.31 94 THR A N 1
ATOM 683 C CA . THR A 1 94 ? -9.739 22.601 6.435 1.00 98.31 94 THR A CA 1
ATOM 684 C C . THR A 1 94 ? -9.930 21.559 7.532 1.00 98.31 94 THR A C 1
ATOM 686 O O . THR A 1 94 ? -9.481 20.422 7.391 1.00 98.31 94 THR A O 1
ATOM 689 N N . ILE A 1 95 ? -10.608 21.943 8.613 1.00 98.69 95 ILE A N 1
ATOM 690 C CA . ILE A 1 95 ? -10.988 21.049 9.711 1.00 98.69 95 ILE A CA 1
ATOM 691 C C . ILE A 1 95 ? -12.503 20.879 9.679 1.00 98.69 95 ILE A C 1
ATOM 693 O O . ILE A 1 95 ? -13.233 21.864 9.776 1.00 98.69 95 ILE A O 1
ATOM 697 N N . VAL A 1 96 ? -12.980 19.642 9.554 1.00 98.81 96 VAL A N 1
ATOM 698 C CA . VAL A 1 96 ? -14.409 19.304 9.559 1.00 98.81 96 VAL A CA 1
ATOM 699 C C . VAL A 1 96 ? -14.737 18.561 10.847 1.00 98.81 96 VAL A C 1
ATOM 701 O O . VAL A 1 96 ? -14.088 17.578 11.185 1.00 98.81 96 VAL A O 1
ATOM 704 N N . THR A 1 97 ? -15.722 19.027 11.603 1.00 98.38 97 THR A N 1
ATOM 705 C CA . THR A 1 97 ? -15.997 18.470 12.934 1.00 98.38 97 THR A CA 1
ATOM 706 C C . THR A 1 97 ? -17.473 18.589 13.296 1.00 98.38 97 THR A C 1
ATOM 708 O O . THR A 1 97 ? -18.126 19.539 12.843 1.00 98.38 97 THR A O 1
ATOM 711 N N . PRO A 1 98 ? -18.036 17.658 14.085 1.00 97.81 98 PRO A N 1
ATOM 712 C CA . PRO A 1 98 ? -19.348 17.870 14.667 1.00 97.81 98 PRO A CA 1
ATOM 713 C C . PRO A 1 98 ? -19.380 19.175 15.482 1.00 97.81 98 PRO A C 1
ATOM 715 O O . PRO A 1 98 ? -18.381 19.630 16.049 1.00 97.81 98 PRO A O 1
ATOM 718 N N . GLU A 1 99 ? -20.545 19.816 15.518 1.00 96.94 99 GLU A N 1
ATOM 719 C CA . GLU A 1 99 ? -20.809 20.938 16.417 1.00 96.94 99 GLU A CA 1
ATOM 720 C C . GLU A 1 99 ? -20.581 20.547 17.890 1.00 96.94 99 GLU A C 1
ATOM 722 O O . GLU A 1 99 ? -20.487 19.378 18.250 1.00 96.94 99 GLU A O 1
ATOM 727 N N . GLY A 1 100 ? -20.487 21.549 18.765 1.00 94.00 100 GLY A N 1
ATOM 728 C CA . GLY A 1 100 ? -20.265 21.328 20.192 1.00 94.00 100 GLY A CA 1
ATOM 729 C C . GLY A 1 100 ? -18.786 21.254 20.559 1.00 94.00 100 GLY A C 1
ATOM 730 O O . GLY A 1 100 ? -17.977 22.074 20.122 1.00 94.00 100 GLY A O 1
ATOM 731 N N . THR A 1 101 ? -18.443 20.302 21.419 1.00 94.00 101 THR A N 1
ATOM 732 C CA . THR A 1 101 ? -17.173 20.263 22.160 1.00 94.00 101 THR A CA 1
ATOM 733 C C . THR A 1 101 ? -15.949 20.028 21.273 1.00 94.00 101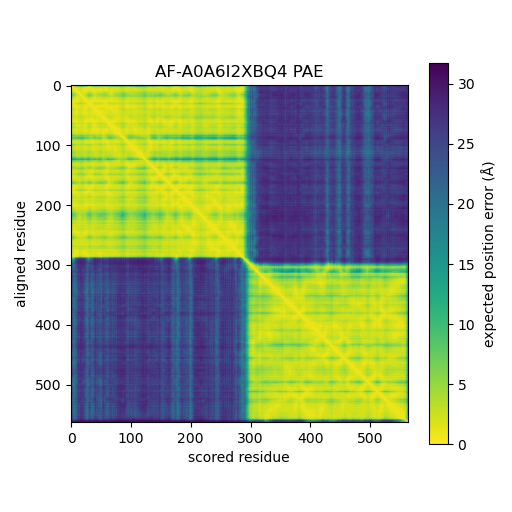 THR A C 1
ATOM 735 O O . THR A 1 101 ? -14.899 20.615 21.532 1.00 94.00 101 THR A O 1
ATOM 738 N N . ALA A 1 102 ? -16.069 19.240 20.202 1.00 95.81 102 ALA A N 1
ATOM 739 C CA . ALA A 1 102 ? -14.985 19.047 19.237 1.00 95.81 102 ALA A CA 1
ATOM 740 C C . ALA A 1 102 ? -14.704 20.332 18.431 1.00 95.81 102 ALA A C 1
ATOM 742 O O . ALA A 1 102 ? -13.547 20.722 18.257 1.00 95.81 102 ALA A O 1
ATOM 743 N N . ALA A 1 103 ? -15.754 21.047 18.009 1.00 97.38 103 ALA A N 1
ATOM 744 C CA . ALA A 1 103 ? -15.620 22.364 17.388 1.00 97.38 103 ALA A CA 1
ATOM 745 C C . ALA A 1 103 ? -15.031 23.406 18.351 1.00 97.38 103 ALA A C 1
ATOM 747 O O . ALA A 1 103 ? -14.192 24.211 17.948 1.00 97.38 103 ALA A O 1
ATOM 748 N N . ASP A 1 104 ? -15.440 23.390 19.622 1.00 97.00 104 ASP A N 1
ATOM 749 C CA . ASP A 1 104 ? -14.869 24.268 20.645 1.00 97.00 104 ASP A CA 1
ATOM 750 C C . ASP A 1 104 ? -13.386 23.981 20.867 1.00 97.00 104 ASP A C 1
ATOM 752 O O . ASP A 1 104 ? -12.604 24.925 20.955 1.00 97.00 104 ASP A O 1
ATOM 756 N N . PHE A 1 105 ? -12.970 22.713 20.882 1.00 97.06 105 PHE A N 1
ATOM 757 C CA . PHE A 1 105 ? -11.552 22.374 20.952 1.00 97.06 105 PHE A CA 1
ATOM 758 C C . PHE A 1 105 ? -10.776 22.956 19.764 1.00 97.06 105 PHE A C 1
ATOM 760 O O . PHE A 1 105 ? -9.782 23.647 19.971 1.00 97.06 105 PHE A O 1
ATOM 767 N N . ALA A 1 106 ? -11.256 22.754 18.532 1.00 97.31 106 ALA A N 1
ATOM 768 C CA . ALA A 1 106 ? -10.594 23.270 17.331 1.00 97.31 106 ALA A CA 1
ATOM 769 C C . ALA A 1 106 ? -10.473 24.807 17.325 1.00 97.31 106 ALA A C 1
ATOM 771 O O . ALA A 1 106 ? -9.473 25.338 16.850 1.00 97.31 106 ALA A O 1
ATOM 772 N N . ARG A 1 107 ? -11.450 25.536 17.888 1.00 97.19 107 ARG A N 1
ATOM 773 C CA . ARG A 1 107 ? -11.392 27.008 18.016 1.00 97.19 107 ARG A CA 1
ATOM 774 C C . ARG A 1 107 ? -10.315 27.490 18.986 1.00 97.19 107 ARG A C 1
ATOM 776 O O . ARG A 1 107 ? -9.729 28.537 18.744 1.00 97.19 107 ARG A O 1
ATOM 783 N N . HIS A 1 108 ? -10.081 26.750 20.068 1.00 96.81 108 HIS A N 1
ATOM 784 C CA . HIS A 1 108 ? -9.178 27.149 21.155 1.00 96.81 108 HIS A CA 1
ATOM 785 C C . HIS A 1 108 ? -7.825 26.423 21.108 1.00 96.81 108 HIS A C 1
ATOM 787 O O . HIS A 1 108 ? -6.997 26.588 22.003 1.00 96.81 108 HIS A O 1
ATOM 793 N N . MET A 1 109 ? -7.567 25.599 20.085 1.00 96.00 109 MET A N 1
ATOM 794 C CA . MET A 1 109 ? -6.385 24.730 20.064 1.00 96.00 109 MET A CA 1
ATOM 795 C C . MET A 1 109 ? -5.052 25.496 20.056 1.00 96.00 109 MET A C 1
ATOM 797 O O . MET A 1 109 ? -4.035 24.950 20.478 1.00 96.00 109 MET A O 1
ATOM 801 N N . PHE A 1 110 ? -5.057 26.764 19.630 1.00 96.88 110 PHE A N 1
ATOM 802 C CA . PHE A 1 110 ? -3.875 27.628 19.614 1.00 96.88 110 PHE A CA 1
ATOM 803 C C . PHE A 1 110 ? -3.672 28.453 20.893 1.00 96.88 110 PHE A C 1
ATOM 805 O O . PHE A 1 110 ? -2.606 29.044 21.055 1.00 96.88 110 PHE A O 1
ATOM 812 N N . ASP A 1 111 ? -4.624 28.468 21.831 1.00 96.38 111 ASP A N 1
ATOM 813 C CA . ASP A 1 111 ? -4.577 29.344 23.016 1.00 96.38 111 ASP A CA 1
ATOM 814 C C . ASP A 1 111 ? -3.349 29.083 23.905 1.00 96.38 111 ASP A C 1
ATOM 816 O O . ASP A 1 111 ? -2.830 29.989 24.555 1.00 96.38 111 ASP A O 1
ATOM 820 N N . ASN A 1 112 ? -2.846 27.846 23.908 1.00 94.88 112 ASN A N 1
ATOM 821 C CA . ASN A 1 112 ? -1.649 27.462 24.661 1.00 94.88 112 ASN A CA 1
ATOM 822 C C . ASN A 1 112 ? -0.329 27.778 23.929 1.00 94.88 112 ASN A C 1
ATOM 824 O O . ASN A 1 112 ? 0.739 27.583 24.506 1.00 94.88 112 ASN A O 1
ATOM 828 N N . PHE A 1 113 ? -0.387 28.246 22.678 1.00 96.00 113 PHE A N 1
ATOM 829 C CA . PHE A 1 113 ? 0.771 28.450 21.801 1.00 96.00 113 PHE A CA 1
ATOM 830 C C . PHE A 1 113 ? 1.031 29.924 21.466 1.00 96.00 113 PHE A C 1
ATOM 832 O O . PHE A 1 113 ? 1.874 30.211 20.621 1.00 96.00 113 PHE A O 1
ATOM 839 N N . VAL A 1 114 ? 0.356 30.864 22.137 1.00 94.88 114 VAL A N 1
ATOM 840 C CA . VAL A 1 114 ? 0.462 32.311 21.862 1.00 94.88 114 VAL A CA 1
ATOM 841 C C . VAL A 1 114 ? 1.917 32.800 21.868 1.00 94.88 114 VAL A C 1
ATOM 843 O O . VAL A 1 114 ? 2.331 33.463 20.920 1.00 94.88 114 VAL A O 1
ATOM 846 N N . ASP A 1 115 ? 2.716 32.413 22.868 1.00 95.50 115 ASP A N 1
ATOM 847 C CA . ASP A 1 115 ? 4.126 32.828 22.969 1.00 95.50 115 ASP A CA 1
ATOM 848 C C . ASP A 1 115 ? 5.005 32.236 21.840 1.00 95.50 115 ASP A C 1
ATOM 850 O O . ASP A 1 115 ? 5.934 32.891 21.354 1.00 95.50 115 ASP A O 1
ATOM 854 N N . ASP A 1 116 ? 4.727 30.999 21.400 1.00 95.25 116 ASP A N 1
ATOM 855 C CA . ASP A 1 116 ? 5.445 30.362 20.281 1.00 95.25 116 ASP A CA 1
ATOM 856 C C . ASP A 1 116 ? 5.065 31.015 18.948 1.00 95.25 116 ASP A C 1
ATOM 858 O O . ASP A 1 116 ? 5.941 31.331 18.141 1.00 95.25 116 ASP A O 1
ATOM 862 N N . ILE A 1 117 ? 3.773 31.295 18.750 1.00 95.31 117 ILE A N 1
ATOM 863 C CA . ILE A 1 117 ? 3.263 32.004 17.575 1.00 95.31 117 ILE A CA 1
ATOM 864 C C . ILE A 1 117 ? 3.901 33.397 17.490 1.00 95.31 117 ILE A C 1
ATOM 866 O O . ILE A 1 117 ? 4.489 33.724 16.459 1.00 95.31 117 ILE A O 1
ATOM 870 N N . GLU A 1 118 ? 3.886 34.182 18.576 1.00 94.62 118 GLU A N 1
ATOM 871 C CA . GLU A 1 118 ? 4.514 35.512 18.623 1.00 94.62 118 GLU A CA 1
ATOM 872 C C . GLU A 1 118 ? 6.012 35.442 18.292 1.00 94.62 118 GLU A C 1
ATOM 874 O O . GLU A 1 118 ? 6.520 36.230 17.490 1.00 94.62 118 GLU A O 1
ATOM 879 N N . THR A 1 119 ? 6.720 34.454 18.847 1.00 93.69 119 THR A N 1
ATOM 880 C CA . THR A 1 119 ? 8.146 34.243 18.566 1.00 93.69 119 THR A CA 1
ATOM 881 C C . THR A 1 119 ? 8.394 33.943 17.086 1.00 93.69 119 THR A C 1
ATOM 883 O O . THR A 1 119 ? 9.338 34.468 16.488 1.00 93.69 119 THR A O 1
ATOM 886 N N . ARG A 1 120 ? 7.554 33.109 16.467 1.00 93.00 120 ARG A N 1
ATOM 887 C CA . ARG A 1 120 ? 7.707 32.690 15.067 1.00 93.00 120 ARG A CA 1
ATOM 888 C C . ARG A 1 120 ? 7.327 33.772 14.069 1.00 93.00 120 ARG A C 1
ATOM 890 O O . ARG A 1 120 ? 7.949 33.817 13.012 1.00 93.00 120 ARG A O 1
ATOM 897 N N . LEU A 1 121 ? 6.413 34.682 14.404 1.00 92.19 121 LEU A N 1
ATOM 898 C CA . LEU A 1 121 ? 6.071 35.845 13.569 1.00 92.19 121 LEU A CA 1
ATOM 899 C C . LEU A 1 121 ? 7.252 36.807 13.335 1.00 92.19 121 LEU A C 1
ATOM 901 O O . LEU A 1 121 ? 7.206 37.651 12.443 1.00 92.19 121 LEU A O 1
ATOM 905 N N . ALA A 1 122 ? 8.352 36.678 14.085 1.00 88.62 122 ALA A N 1
ATOM 906 C CA . ALA A 1 122 ? 9.597 37.381 13.769 1.00 88.62 122 ALA A CA 1
ATOM 907 C C . ALA A 1 122 ? 10.289 36.855 12.490 1.00 88.62 122 ALA A C 1
ATOM 909 O O . ALA A 1 122 ? 11.153 37.540 11.936 1.00 88.62 122 ALA A O 1
ATOM 910 N N . VAL A 1 123 ? 9.942 35.643 12.041 1.00 83.62 123 VAL A N 1
ATOM 911 C CA . VAL A 1 123 ? 10.538 34.943 10.885 1.00 83.62 123 VAL A CA 1
ATOM 912 C C . VAL A 1 123 ? 9.480 34.551 9.841 1.00 83.62 123 VAL A C 1
ATOM 914 O O . VAL A 1 123 ? 9.782 34.541 8.650 1.00 83.62 123 VAL A O 1
ATOM 917 N N . LEU A 1 124 ? 8.253 34.252 10.272 1.00 83.38 124 LEU A N 1
ATOM 918 C CA . LEU A 1 124 ? 7.086 33.941 9.442 1.00 83.38 124 LEU A CA 1
ATOM 919 C C . LEU A 1 124 ? 6.224 35.196 9.229 1.00 83.38 124 LEU A C 1
ATOM 921 O O . LEU A 1 124 ? 6.253 36.115 10.041 1.00 83.38 124 LEU A O 1
ATOM 925 N N . HIS A 1 125 ? 5.474 35.262 8.126 1.00 79.12 125 HIS A N 1
ATOM 926 C CA . HIS A 1 125 ? 4.759 36.483 7.716 1.00 79.12 125 HIS A CA 1
ATOM 927 C C . HIS A 1 125 ? 3.270 36.519 8.101 1.00 79.12 125 HIS A C 1
ATOM 929 O O . HIS A 1 125 ? 2.639 37.568 7.975 1.00 79.12 125 HIS A O 1
ATOM 935 N N . ASP A 1 126 ? 2.719 35.399 8.552 1.00 88.00 126 ASP A N 1
ATOM 936 C CA . ASP A 1 126 ? 1.307 35.176 8.849 1.00 88.00 126 ASP A CA 1
ATOM 937 C C . ASP A 1 126 ? 1.147 34.287 10.088 1.00 88.00 126 ASP A C 1
ATOM 939 O O . ASP A 1 126 ? 2.076 33.570 10.443 1.00 88.00 126 ASP A O 1
ATOM 943 N N . GLU A 1 127 ? -0.008 34.355 10.753 1.00 91.44 127 GLU A N 1
ATOM 944 C CA . GLU A 1 127 ? -0.390 33.486 11.879 1.00 91.44 127 GLU A CA 1
ATOM 945 C C . GLU A 1 127 ? -0.915 32.124 11.382 1.00 91.44 127 GLU A C 1
ATOM 947 O O . GLU A 1 127 ? -1.337 32.022 10.225 1.00 91.44 127 GLU A O 1
ATOM 952 N N . PRO A 1 128 ? -0.921 31.068 12.222 1.00 92.50 128 PRO A N 1
ATOM 953 C CA . PRO A 1 128 ? -1.550 29.807 11.848 1.00 92.50 128 PRO A CA 1
ATOM 954 C C . PRO A 1 128 ? -3.062 29.998 11.656 1.00 92.50 128 PRO A C 1
ATOM 956 O O . PRO A 1 128 ? -3.765 30.480 12.541 1.00 92.50 128 PRO A O 1
ATOM 959 N N . GLU A 1 129 ? -3.568 29.585 10.494 1.00 90.69 129 GLU A N 1
ATOM 960 C CA . GLU A 1 129 ? -4.974 29.727 10.107 1.00 90.69 129 GLU A CA 1
ATOM 961 C C . GLU A 1 129 ? -5.602 28.357 9.803 1.00 90.69 129 GLU A C 1
ATOM 963 O O . GLU A 1 129 ? -4.965 27.471 9.219 1.00 90.69 129 GLU A O 1
ATOM 968 N N . ILE A 1 130 ? -6.877 28.201 10.171 1.00 96.19 130 ILE A N 1
ATOM 969 C CA . ILE A 1 130 ? -7.706 27.033 9.852 1.00 96.19 130 ILE A CA 1
ATOM 970 C C . ILE A 1 130 ? -8.996 27.458 9.149 1.00 96.19 130 ILE A C 1
ATOM 972 O O . ILE A 1 130 ? -9.557 28.512 9.439 1.00 96.19 130 ILE A O 1
ATOM 976 N N . ASP A 1 131 ? -9.504 26.591 8.279 1.00 97.75 131 ASP A N 1
ATOM 977 C CA . ASP A 1 131 ? -10.855 26.675 7.723 1.00 97.75 131 ASP A CA 1
ATOM 978 C C . ASP A 1 131 ? -11.751 25.687 8.484 1.00 97.75 131 ASP A 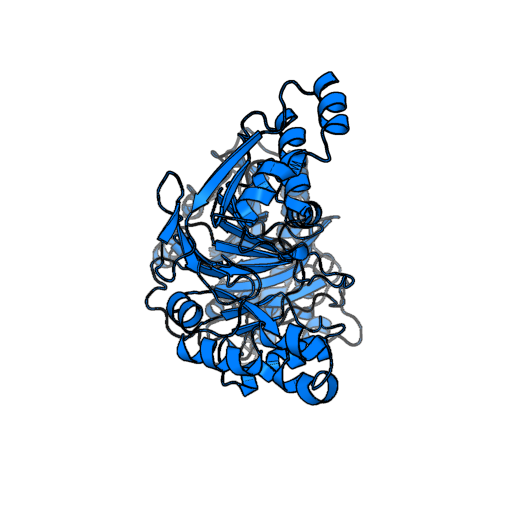C 1
ATOM 980 O O . ASP A 1 131 ? -11.847 24.509 8.135 1.00 97.75 131 ASP A O 1
ATOM 984 N N . LEU A 1 132 ? -12.346 26.147 9.589 1.00 98.44 132 LEU A N 1
ATOM 985 C CA . LEU A 1 132 ? -13.193 25.316 10.445 1.00 98.44 132 LEU A CA 1
ATOM 986 C C . LEU A 1 132 ? -14.616 25.211 9.881 1.00 98.44 132 LEU A C 1
ATOM 988 O O . LEU A 1 132 ? -15.357 26.195 9.840 1.00 98.44 132 LEU A O 1
ATOM 992 N N . ARG A 1 133 ? -15.033 23.992 9.538 1.00 98.44 133 ARG A N 1
ATOM 993 C CA . ARG A 1 133 ? -16.377 23.655 9.060 1.00 98.44 133 ARG A CA 1
ATOM 994 C C . ARG A 1 133 ? -17.067 22.744 10.066 1.00 98.44 133 ARG A C 1
ATOM 996 O O . ARG A 1 133 ? -16.551 21.684 10.407 1.00 98.44 133 ARG A O 1
ATOM 1003 N N . THR A 1 134 ? -18.242 23.149 10.534 1.00 98.56 134 THR A N 1
ATOM 1004 C CA . THR A 1 134 ? -19.014 22.372 11.511 1.00 98.56 134 THR A CA 1
ATOM 1005 C C . THR A 1 134 ? -20.295 21.816 10.913 1.00 98.56 134 THR A C 1
ATOM 1007 O O . THR A 1 134 ? -20.858 22.399 9.985 1.00 98.56 134 THR A O 1
ATOM 1010 N N . PHE A 1 135 ? -20.774 20.706 11.464 1.00 98.38 135 PHE A N 1
ATOM 1011 C CA . PHE A 1 135 ? -22.052 20.103 11.090 1.00 98.38 135 PHE A CA 1
ATOM 1012 C C . PHE A 1 135 ? -22.748 19.491 12.310 1.00 98.38 135 PHE A C 1
ATOM 1014 O O . PHE A 1 135 ? -22.103 19.118 13.285 1.00 98.38 135 PHE A O 1
ATOM 1021 N N . ALA A 1 136 ? -24.073 19.370 12.270 1.00 97.56 136 ALA A N 1
ATOM 1022 C CA . ALA A 1 136 ? -24.816 18.708 13.338 1.00 97.56 136 ALA A CA 1
ATOM 1023 C C . ALA A 1 136 ? -24.658 17.181 13.241 1.00 97.56 136 ALA A C 1
ATOM 1025 O O . ALA A 1 136 ? -24.887 16.604 12.176 1.00 97.56 136 ALA A O 1
ATOM 1026 N N . ALA A 1 137 ? -24.330 16.520 14.353 1.00 96.12 137 ALA A N 1
ATOM 1027 C CA . ALA A 1 137 ? -24.371 15.064 14.441 1.00 96.12 137 ALA A CA 1
ATOM 1028 C C . ALA A 1 137 ? -25.838 14.600 14.418 1.00 96.12 137 ALA A C 1
ATOM 1030 O O . ALA A 1 137 ? -26.619 14.908 15.320 1.00 96.12 137 ALA A O 1
ATOM 1031 N N . THR A 1 138 ? -26.246 13.888 13.364 1.00 94.31 138 THR A N 1
ATOM 1032 C CA . THR A 1 138 ? -27.621 13.378 13.225 1.00 94.31 138 THR A CA 1
ATOM 1033 C C . THR A 1 138 ? -27.621 11.902 12.835 1.00 94.31 138 THR A C 1
ATOM 1035 O O . THR A 1 138 ? -26.689 11.459 12.166 1.00 94.31 138 THR A O 1
ATOM 1038 N N . PRO A 1 139 ? -28.668 11.126 13.169 1.00 85.88 139 PRO A N 1
ATOM 1039 C CA . PRO A 1 139 ? -28.763 9.718 12.770 1.00 85.88 139 PRO A CA 1
ATOM 1040 C C . PRO A 1 139 ? -29.017 9.531 11.261 1.00 85.88 139 PRO A C 1
ATOM 1042 O O . PRO A 1 139 ? -29.209 8.414 10.796 1.00 85.88 139 PRO A O 1
ATOM 1045 N N . THR A 1 140 ? -29.093 10.616 10.480 1.00 88.88 140 THR A N 1
ATOM 1046 C CA . THR A 1 140 ? -29.274 10.571 9.025 1.00 88.88 140 THR A CA 1
ATOM 1047 C C . THR A 1 140 ? -27.979 10.970 8.333 1.00 88.88 140 THR A C 1
ATOM 1049 O O . THR A 1 140 ? -27.426 12.035 8.612 1.00 88.88 140 THR A O 1
ATOM 1052 N N . ALA A 1 141 ? -27.532 10.134 7.392 1.00 94.25 141 ALA A N 1
ATOM 1053 C CA . ALA A 1 141 ? -26.328 10.388 6.612 1.00 94.25 141 ALA A CA 1
ATOM 1054 C C . ALA A 1 141 ? -26.391 11.768 5.950 1.00 94.25 141 ALA A C 1
ATOM 1056 O O . ALA A 1 141 ? -27.330 12.086 5.217 1.00 94.25 141 ALA A O 1
ATOM 1057 N N . THR A 1 142 ? -25.391 12.594 6.240 1.00 96.06 142 THR A N 1
ATOM 1058 C CA . THR A 1 142 ? -25.282 13.956 5.717 1.00 96.06 142 THR A CA 1
ATOM 1059 C C . THR A 1 142 ? -23.912 14.133 5.086 1.00 96.06 142 THR A C 1
ATOM 1061 O O . THR A 1 142 ? -22.909 13.811 5.712 1.00 96.06 142 THR A O 1
ATOM 1064 N N . THR A 1 143 ? -23.840 14.654 3.858 1.00 98.31 143 THR A N 1
ATOM 1065 C CA . THR A 1 143 ? -22.552 15.017 3.249 1.00 98.31 143 THR A CA 1
ATOM 1066 C C . THR A 1 143 ? -21.937 16.198 4.002 1.00 98.31 143 THR A C 1
ATOM 1068 O O . THR A 1 143 ? -22.524 17.279 4.032 1.00 98.31 143 THR A O 1
ATOM 1071 N N . VAL A 1 144 ? -20.750 16.001 4.571 1.00 98.56 144 VAL A N 1
ATOM 1072 C CA . VAL A 1 144 ? -20.025 17.005 5.373 1.00 98.56 144 VAL A CA 1
ATOM 1073 C C . VAL A 1 144 ? -18.818 17.587 4.643 1.00 98.56 144 VAL A C 1
ATOM 1075 O O . VAL A 1 144 ? -18.368 18.688 4.955 1.00 98.56 144 VAL A O 1
ATOM 1078 N N . TRP A 1 145 ? -18.309 16.871 3.640 1.00 98.56 145 TRP A N 1
ATOM 1079 C CA . TRP A 1 145 ? -17.211 17.319 2.793 1.00 98.56 145 TRP A CA 1
ATOM 1080 C C . TRP A 1 145 ? -17.327 16.702 1.395 1.00 98.56 145 TRP A C 1
ATOM 1082 O O . TRP A 1 145 ? -17.852 15.598 1.230 1.00 98.56 145 TRP A O 1
ATOM 1092 N N . ARG A 1 146 ? -16.852 17.421 0.377 1.00 98.19 146 ARG A N 1
ATOM 1093 C CA . ARG A 1 146 ? -16.788 16.956 -1.012 1.00 98.19 146 ARG A CA 1
ATOM 1094 C C . ARG A 1 146 ? -15.615 17.630 -1.725 1.00 98.19 146 ARG A C 1
ATOM 1096 O O . ARG A 1 146 ? -15.358 18.803 -1.452 1.00 98.19 146 ARG A O 1
ATOM 1103 N N . SER A 1 147 ? -14.945 16.906 -2.619 1.00 96.19 147 SER A N 1
ATOM 1104 C CA . SER A 1 147 ? -13.923 17.460 -3.512 1.00 96.19 147 SER A CA 1
ATOM 1105 C C . SER A 1 147 ? -14.531 18.430 -4.528 1.00 96.19 147 SER A C 1
ATOM 1107 O O . SER A 1 147 ? -15.727 18.372 -4.823 1.00 96.19 147 SER A O 1
ATOM 1109 N N . ASP A 1 148 ? -13.710 19.319 -5.087 1.00 92.75 148 ASP A N 1
ATOM 1110 C CA . ASP A 1 148 ? -14.175 20.349 -6.027 1.00 92.75 148 ASP A CA 1
ATOM 1111 C C . ASP A 1 148 ? -14.770 19.758 -7.318 1.00 92.75 148 ASP A C 1
ATOM 1113 O O . ASP A 1 148 ? -15.723 20.306 -7.876 1.00 92.75 148 ASP A O 1
ATOM 1117 N N . ASP A 1 149 ? -14.244 18.619 -7.773 1.00 91.00 149 ASP A N 1
ATOM 1118 C CA . ASP A 1 149 ? -14.755 17.851 -8.917 1.00 91.00 149 ASP A CA 1
ATOM 1119 C C . ASP A 1 149 ? -15.957 16.951 -8.571 1.00 91.00 149 ASP A C 1
ATOM 1121 O O . ASP A 1 149 ? -16.645 16.455 -9.464 1.00 91.00 149 ASP A O 1
ATOM 1125 N N . GLY A 1 150 ? -16.251 16.774 -7.281 1.00 92.06 150 GLY A N 1
ATOM 1126 C CA . GLY A 1 150 ? -17.330 15.935 -6.780 1.00 92.06 150 GLY A CA 1
ATOM 1127 C C . GLY A 1 150 ? -17.066 14.429 -6.806 1.00 92.06 150 GLY A C 1
ATOM 1128 O O . GLY A 1 150 ? -17.978 13.683 -6.446 1.00 92.06 150 GLY A O 1
ATOM 1129 N N . GLU A 1 151 ? -15.872 13.977 -7.200 1.00 89.50 151 GLU A N 1
ATOM 1130 C CA . GLU A 1 151 ? -15.533 12.550 -7.285 1.00 89.50 151 GLU A CA 1
ATOM 1131 C C . GLU A 1 151 ? -15.360 11.891 -5.912 1.00 89.50 151 GLU A C 1
ATOM 1133 O O . GLU A 1 151 ? -15.676 10.711 -5.754 1.00 89.50 151 GLU A O 1
ATOM 1138 N N . VAL A 1 152 ? -14.906 12.651 -4.909 1.00 96.88 152 VAL A N 1
ATOM 1139 C CA . VAL A 1 152 ? -14.771 12.180 -3.527 1.00 96.88 152 VAL A CA 1
ATOM 1140 C C . VAL A 1 152 ? -15.768 12.898 -2.630 1.00 96.88 152 VAL A C 1
ATOM 1142 O O . VAL A 1 152 ? -15.826 14.128 -2.579 1.00 96.88 152 VAL A O 1
ATOM 1145 N N . ALA A 1 153 ? -16.547 12.128 -1.876 1.00 98.06 153 ALA A N 1
ATOM 1146 C CA . ALA A 1 153 ? -17.514 12.648 -0.918 1.00 98.06 153 ALA A CA 1
ATOM 1147 C C . ALA A 1 153 ? -17.357 11.971 0.442 1.00 98.06 153 ALA A C 1
ATOM 1149 O O . ALA A 1 153 ? -17.130 10.764 0.519 1.00 98.06 153 ALA A O 1
ATOM 1150 N N . VAL A 1 154 ? -17.532 12.753 1.507 1.00 98.81 154 VAL A N 1
ATOM 1151 C CA . VAL A 1 154 ? -17.589 12.254 2.880 1.00 98.81 154 VAL A CA 1
ATOM 1152 C C . VAL A 1 154 ? -18.958 12.549 3.469 1.00 98.81 154 VAL A C 1
ATOM 1154 O O . VAL A 1 154 ? -19.409 13.698 3.508 1.00 98.81 154 VAL A O 1
ATOM 1157 N N . GLU A 1 155 ? -19.613 11.498 3.937 1.00 98.75 155 GLU A N 1
ATOM 1158 C CA . GLU A 1 155 ? -20.862 11.547 4.684 1.00 98.75 155 GLU A CA 1
ATOM 1159 C C . GLU A 1 155 ? -20.598 11.231 6.155 1.00 98.75 155 GLU A C 1
ATOM 1161 O O . GLU A 1 155 ? -19.668 10.489 6.465 1.00 98.75 155 GLU A O 1
ATOM 1166 N N . ALA A 1 156 ? -21.423 11.763 7.053 1.00 98.75 156 ALA A N 1
ATOM 1167 C CA . ALA A 1 156 ? -21.357 11.476 8.480 1.00 98.75 156 ALA A CA 1
ATOM 1168 C C . ALA A 1 156 ? -22.722 11.062 9.042 1.00 98.75 156 ALA A C 1
ATOM 1170 O O . ALA A 1 156 ? -23.760 11.544 8.576 1.00 98.75 156 ALA A O 1
ATOM 1171 N N . ILE A 1 157 ? -22.696 10.206 10.065 1.00 98.19 157 ILE A N 1
ATOM 1172 C CA . ILE A 1 157 ? -23.841 9.838 10.912 1.00 98.19 157 ILE A CA 1
ATOM 1173 C C . ILE A 1 157 ? -23.445 9.931 12.385 1.00 98.19 157 ILE A C 1
ATOM 1175 O O . ILE A 1 157 ? -22.293 9.685 12.729 1.00 98.19 157 ILE A O 1
ATOM 1179 N N . ALA A 1 158 ? -24.395 10.262 13.256 1.00 98.00 158 ALA A N 1
ATOM 1180 C CA . ALA A 1 158 ? -24.211 10.157 14.700 1.00 98.00 158 ALA A CA 1
ATOM 1181 C C . ALA A 1 158 ? -24.099 8.689 15.130 1.00 98.00 158 ALA A C 1
ATOM 1183 O O . ALA A 1 158 ? -24.805 7.832 14.594 1.00 98.00 158 ALA A O 1
ATOM 1184 N N . VAL A 1 159 ? -23.241 8.429 16.115 1.00 97.38 159 VAL A N 1
ATOM 1185 C CA . VAL A 1 159 ? -23.035 7.111 16.726 1.00 97.38 159 VAL A CA 1
ATOM 1186 C C . VAL A 1 159 ? -23.129 7.194 18.251 1.00 97.38 159 VAL A C 1
ATOM 1188 O O . VAL A 1 159 ? -23.217 8.278 18.827 1.00 97.38 159 VAL A O 1
ATOM 1191 N N . HIS A 1 160 ? -23.133 6.037 18.912 1.00 95.88 160 HIS A N 1
ATOM 1192 C CA . HIS A 1 160 ? -23.375 5.920 20.353 1.00 95.88 160 HIS A CA 1
ATOM 1193 C C . HIS A 1 160 ? -22.050 5.738 21.096 1.00 95.88 160 HIS A C 1
ATOM 1195 O O . HIS A 1 160 ? -21.493 4.636 21.094 1.00 95.88 160 HIS A O 1
ATOM 1201 N N . HIS A 1 161 ? -21.531 6.816 21.686 1.00 95.50 161 HIS A N 1
ATOM 1202 C CA . HIS A 1 161 ? -20.280 6.835 22.459 1.00 95.50 161 HIS A CA 1
ATOM 1203 C C . HIS A 1 161 ? -20.429 7.600 23.788 1.00 95.50 161 HIS A C 1
ATOM 1205 O O . HIS A 1 161 ? -19.544 8.322 24.250 1.00 95.50 161 HIS A O 1
ATOM 1211 N N . GLU A 1 162 ? -21.594 7.486 24.423 1.00 92.81 162 GLU A N 1
ATOM 1212 C CA . GLU A 1 162 ? -21.878 8.190 25.666 1.00 92.81 162 GLU A CA 1
ATOM 1213 C C . GLU A 1 162 ? -20.920 7.766 26.797 1.00 92.81 162 GLU A C 1
ATOM 1215 O O . GLU A 1 162 ? -20.695 6.576 27.025 1.00 92.81 162 GLU A O 1
ATOM 1220 N N . PRO A 1 163 ? -20.407 8.721 27.597 1.00 89.56 163 PRO A N 1
ATOM 1221 C CA . PRO A 1 163 ? -20.925 10.077 27.799 1.00 89.56 163 PRO A CA 1
ATOM 1222 C C . PRO A 1 163 ? -20.390 11.144 26.833 1.00 89.56 163 PRO A C 1
ATOM 1224 O O . PRO A 1 163 ? -20.710 12.317 27.029 1.00 89.56 163 PRO A O 1
ATOM 1227 N N . VAL A 1 164 ? -19.584 10.781 25.833 1.00 91.38 164 VAL A N 1
ATOM 1228 C CA . VAL A 1 164 ? -19.174 11.733 24.800 1.00 91.38 164 VAL A CA 1
ATOM 1229 C C . VAL A 1 164 ? -20.369 12.028 23.906 1.00 91.38 164 VAL A C 1
ATOM 1231 O O . VAL A 1 164 ? -20.998 11.121 23.368 1.00 91.38 164 VAL A O 1
ATOM 1234 N N . THR A 1 165 ? -20.712 13.306 23.782 1.00 91.25 165 THR A N 1
ATOM 1235 C CA . THR A 1 165 ? -21.778 13.747 22.883 1.00 91.25 165 THR A CA 1
ATOM 1236 C C . THR A 1 165 ? -21.223 14.001 21.491 1.00 91.25 165 THR A C 1
ATOM 1238 O O . THR A 1 165 ? -20.027 14.239 21.324 1.00 91.25 165 THR A O 1
ATOM 1241 N N . ASP A 1 166 ? -22.116 13.980 20.503 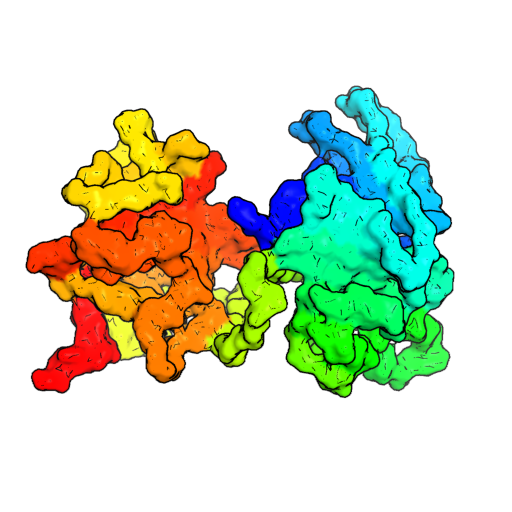1.00 94.38 166 ASP A N 1
ATOM 1242 C CA . ASP A 1 166 ? -21.823 14.400 19.130 1.00 94.38 166 ASP A CA 1
ATOM 1243 C C . ASP A 1 166 ? -20.745 13.550 18.432 1.00 94.38 166 ASP A C 1
ATOM 1245 O O . ASP A 1 166 ? -20.108 14.010 17.489 1.00 94.38 166 ASP A O 1
ATOM 1249 N N . ALA A 1 167 ? -20.556 12.301 18.877 1.00 97.62 167 ALA A N 1
ATOM 1250 C CA . ALA A 1 167 ? -19.684 11.339 18.215 1.00 97.62 167 ALA A CA 1
ATOM 1251 C C . ALA A 1 167 ? -20.273 10.900 16.870 1.00 97.62 167 ALA A C 1
ATOM 1253 O O . ALA A 1 167 ? -21.486 10.691 16.745 1.00 97.62 167 ALA A O 1
ATOM 1254 N N . VAL A 1 168 ? -19.413 10.756 15.860 1.00 98.69 168 VAL A N 1
ATOM 1255 C CA . VAL A 1 168 ? -19.828 10.410 14.497 1.00 98.69 168 VAL A CA 1
ATOM 1256 C C . VAL A 1 168 ? -18.960 9.333 13.852 1.00 98.69 168 VAL A C 1
ATOM 1258 O O . VAL A 1 168 ? -17.760 9.247 14.105 1.00 98.69 168 VAL A O 1
ATOM 1261 N N . ALA A 1 169 ? -19.574 8.584 12.937 1.00 98.75 169 ALA A N 1
ATOM 1262 C CA . ALA A 1 169 ? -18.884 7.770 11.943 1.00 98.75 169 ALA A CA 1
ATOM 1263 C C . ALA A 1 169 ? -18.860 8.492 10.592 1.00 98.75 169 ALA A C 1
ATOM 1265 O O . ALA A 1 169 ? -19.783 9.243 10.261 1.00 98.75 169 ALA A O 1
ATOM 1266 N N . TYR A 1 170 ? -17.841 8.209 9.782 1.00 98.94 170 TYR A N 1
ATOM 1267 C CA . TYR A 1 170 ? -17.670 8.756 8.439 1.00 98.94 170 TYR A CA 1
ATOM 1268 C C . TYR A 1 170 ? -17.741 7.673 7.366 1.00 98.94 170 TYR A C 1
ATOM 1270 O O . TYR A 1 170 ? -17.211 6.580 7.540 1.00 98.94 170 TYR A O 1
ATOM 1278 N N . ARG A 1 171 ? -18.351 7.996 6.225 1.00 98.69 171 ARG A N 1
ATOM 1279 C CA . ARG A 1 171 ? -18.356 7.173 5.011 1.00 98.69 171 ARG A CA 1
ATOM 1280 C C . ARG A 1 171 ? -17.754 7.969 3.871 1.00 98.69 171 ARG A C 1
ATOM 1282 O O . ARG A 1 171 ? -18.281 9.010 3.487 1.00 98.69 171 ARG A O 1
ATOM 1289 N N . ILE A 1 172 ? -16.656 7.465 3.335 1.00 98.69 172 ILE A N 1
ATOM 1290 C CA . ILE A 1 172 ? -15.883 8.066 2.262 1.00 98.69 172 ILE A CA 1
ATOM 1291 C C . ILE A 1 172 ? -16.186 7.282 0.995 1.00 98.69 172 ILE A C 1
ATOM 1293 O O . ILE A 1 172 ? -15.957 6.078 0.940 1.00 98.69 172 ILE A O 1
ATOM 1297 N N . THR A 1 173 ? -16.716 7.961 -0.014 1.00 97.62 173 THR A N 1
ATOM 1298 C CA . THR A 1 173 ? -16.905 7.397 -1.352 1.00 97.62 173 THR A CA 1
ATOM 1299 C C . THR A 1 173 ? -15.896 8.042 -2.284 1.00 97.62 173 THR A C 1
ATOM 1301 O O . THR A 1 173 ? -15.871 9.267 -2.393 1.00 97.62 173 THR A O 1
ATOM 1304 N N . THR A 1 174 ? -15.089 7.223 -2.945 1.00 95.12 174 THR A N 1
ATOM 1305 C CA . THR A 1 174 ? -14.185 7.605 -4.032 1.00 95.12 174 THR A CA 1
ATOM 1306 C C . THR A 1 174 ? -14.600 6.857 -5.309 1.00 95.12 174 THR A C 1
ATOM 1308 O O . THR A 1 174 ? -15.429 5.940 -5.252 1.00 95.12 174 THR A O 1
ATOM 1311 N N . PRO A 1 175 ? -14.009 7.175 -6.471 1.00 91.81 175 PRO A N 1
ATOM 1312 C CA . PRO A 1 175 ? -14.241 6.413 -7.698 1.00 91.81 175 PRO A CA 1
ATOM 1313 C C . PRO A 1 175 ? -13.843 4.934 -7.616 1.00 91.81 175 PRO A C 1
ATOM 1315 O O . PRO A 1 175 ? -14.435 4.114 -8.314 1.00 91.81 175 PRO A O 1
ATOM 1318 N N . THR A 1 176 ? -12.871 4.589 -6.766 1.00 87.88 176 THR A N 1
ATOM 1319 C CA . THR A 1 176 ? -12.295 3.238 -6.669 1.00 87.88 176 THR A CA 1
ATOM 1320 C C . THR A 1 176 ? -12.582 2.532 -5.343 1.00 87.88 176 THR A C 1
ATOM 1322 O O . THR A 1 176 ? -12.126 1.411 -5.146 1.00 87.88 176 THR A O 1
ATOM 1325 N N . GLY A 1 177 ? -13.356 3.120 -4.426 1.00 90.75 177 GLY A N 1
ATOM 1326 C CA . GLY A 1 177 ? -13.649 2.475 -3.147 1.00 90.75 177 GLY A CA 1
ATOM 1327 C C . GLY A 1 177 ? -14.650 3.202 -2.254 1.00 90.75 177 GLY A C 1
ATOM 1328 O O . GLY A 1 177 ? -14.887 4.405 -2.362 1.00 90.75 177 GLY A O 1
ATOM 1329 N N . VAL A 1 178 ? -15.237 2.449 -1.328 1.00 97.50 178 VAL A N 1
ATOM 1330 C CA . VAL A 1 178 ? -16.077 2.966 -0.246 1.00 97.50 178 VAL A CA 1
ATOM 1331 C C . VAL A 1 178 ? -15.496 2.530 1.096 1.00 97.50 178 VAL A C 1
ATOM 1333 O O . VAL A 1 178 ? -15.407 1.338 1.388 1.00 97.50 178 VAL A O 1
ATOM 1336 N N . VAL A 1 179 ? -15.146 3.498 1.938 1.00 98.69 179 VAL A N 1
ATOM 1337 C CA . VAL A 1 179 ? -14.550 3.278 3.264 1.00 98.69 179 VAL A CA 1
ATOM 1338 C C . VAL A 1 179 ? -15.499 3.803 4.330 1.00 98.69 179 VAL A C 1
ATOM 1340 O O . VAL A 1 179 ? -16.014 4.910 4.196 1.00 98.69 179 VAL A O 1
ATOM 1343 N N . VAL A 1 180 ? -15.718 3.042 5.397 1.00 98.88 180 VAL A N 1
ATOM 1344 C CA . VAL A 1 180 ? -16.443 3.505 6.588 1.00 98.88 180 VAL A CA 1
ATOM 1345 C C . VAL A 1 180 ? -15.493 3.514 7.774 1.00 98.88 180 VAL A C 1
ATOM 1347 O O . VAL A 1 180 ? -14.785 2.539 7.991 1.00 98.88 180 VAL A O 1
ATOM 1350 N N . ILE A 1 181 ? -15.467 4.609 8.528 1.00 98.88 181 ILE A N 1
ATOM 1351 C CA . ILE A 1 181 ? -14.674 4.790 9.747 1.00 98.88 181 ILE A CA 1
ATOM 1352 C C . ILE A 1 181 ? -15.658 5.034 10.885 1.00 98.88 181 ILE A C 1
ATOM 1354 O O . ILE A 1 181 ? -16.377 6.032 10.859 1.00 98.88 181 ILE A O 1
ATOM 1358 N N . SER A 1 182 ? -15.717 4.134 11.867 1.00 98.56 182 SER A N 1
ATOM 1359 C CA . SER A 1 182 ? -16.732 4.200 12.929 1.00 98.56 182 SER A CA 1
ATOM 1360 C C . SER A 1 182 ? -16.528 5.341 13.926 1.00 98.56 182 SER A C 1
ATOM 1362 O O . SER A 1 182 ? -17.488 5.739 14.579 1.00 98.56 182 SER A O 1
ATOM 1364 N N . GLY A 1 183 ? -15.289 5.822 14.080 1.00 97.62 183 GLY A N 1
ATOM 1365 C CA . GLY A 1 183 ? -14.880 6.471 15.327 1.00 97.62 183 GLY A CA 1
ATOM 1366 C C . GLY A 1 183 ? -14.977 5.483 16.491 1.00 97.62 183 GLY A C 1
ATOM 1367 O O . GLY A 1 183 ? -14.919 4.267 16.277 1.00 97.62 183 GLY A O 1
ATOM 1368 N N . ASP A 1 184 ? -15.191 5.995 17.694 1.00 98.00 184 ASP A N 1
ATOM 1369 C CA . ASP A 1 184 ? -15.517 5.154 18.840 1.00 98.00 184 ASP A CA 1
ATOM 1370 C C . ASP A 1 184 ? -17.036 5.073 18.993 1.00 98.00 184 ASP A C 1
ATOM 1372 O O . ASP A 1 184 ? -17.739 6.079 18.892 1.00 98.00 184 ASP A O 1
ATOM 1376 N N . THR A 1 185 ? -17.554 3.869 19.215 1.00 97.50 185 THR A N 1
ATOM 1377 C CA . THR A 1 185 ? -18.968 3.592 19.443 1.00 97.50 185 THR A CA 1
ATOM 1378 C C . THR A 1 185 ? -19.197 2.160 19.931 1.00 97.50 185 THR A C 1
ATOM 1380 O O . THR A 1 185 ? -18.406 1.256 19.669 1.00 97.50 185 THR A O 1
ATOM 1383 N N . VAL A 1 186 ? -20.334 1.906 20.582 1.00 96.94 186 VAL A N 1
ATOM 1384 C CA . VAL A 1 186 ? -20.863 0.540 20.715 1.00 96.94 186 VAL A CA 1
ATOM 1385 C C . VAL A 1 186 ? -21.311 -0.027 19.363 1.00 96.94 186 VAL A C 1
ATOM 1387 O O . VAL A 1 186 ? -21.626 0.699 18.423 1.00 96.94 186 VAL A O 1
ATOM 1390 N N . VAL A 1 187 ? -21.433 -1.354 19.276 1.00 96.69 187 VAL A N 1
ATOM 1391 C CA . VAL A 1 187 ? -22.064 -1.999 18.114 1.00 96.69 187 VAL A CA 1
ATOM 1392 C C . VAL A 1 187 ? -23.511 -1.507 17.991 1.00 96.69 187 VAL A C 1
ATOM 1394 O O . VAL A 1 187 ? -24.326 -1.762 18.880 1.00 96.69 187 VAL A O 1
ATOM 1397 N N . CYS A 1 188 ? -23.822 -0.807 16.900 1.00 92.69 188 CYS A N 1
ATOM 1398 C CA . CYS A 1 188 ? -25.104 -0.137 16.695 1.00 92.69 188 CYS A CA 1
ATOM 1399 C C . CYS A 1 188 ? -25.630 -0.263 15.258 1.00 92.69 188 CYS A C 1
ATOM 1401 O O . CYS A 1 188 ? -24.874 -0.480 14.306 1.00 92.69 188 CYS A O 1
ATOM 1403 N N . ASP A 1 189 ? -26.947 -0.107 15.114 1.00 90.50 189 ASP A N 1
ATOM 1404 C CA . ASP A 1 189 ? -27.668 -0.277 13.847 1.00 90.50 189 ASP A CA 1
ATOM 1405 C C . ASP A 1 189 ? -27.298 0.804 12.820 1.00 90.50 189 ASP A C 1
ATOM 1407 O O . ASP A 1 189 ? -27.348 0.565 11.608 1.00 90.50 189 ASP A O 1
ATOM 1411 N N . GLU A 1 190 ? -26.923 1.998 13.289 1.00 93.06 190 GLU A N 1
ATOM 1412 C CA . GLU A 1 190 ? -26.515 3.109 12.440 1.00 93.06 190 GLU A CA 1
ATOM 1413 C C . GLU A 1 190 ? -25.230 2.768 11.680 1.00 93.06 190 GLU A C 1
ATOM 1415 O O . GLU A 1 190 ? -25.216 2.869 10.454 1.00 93.06 190 GLU A O 1
ATOM 1420 N N . VAL A 1 191 ? -24.188 2.275 12.364 1.00 96.69 191 VAL A N 1
ATOM 1421 C CA . VAL A 1 191 ? -22.941 1.845 11.706 1.00 96.69 191 VAL A CA 1
ATOM 1422 C C . VAL A 1 191 ? -23.164 0.602 10.848 1.00 96.69 191 VAL A C 1
ATOM 1424 O O . VAL A 1 191 ? -22.612 0.533 9.750 1.00 96.69 191 VAL A O 1
ATOM 1427 N N . GLU A 1 192 ? -24.004 -0.348 11.279 1.00 93.44 192 GLU A N 1
ATOM 1428 C CA . GLU A 1 192 ? -24.366 -1.518 10.462 1.00 93.44 192 GLU A CA 1
ATOM 1429 C C . GLU A 1 192 ? -24.951 -1.083 9.114 1.00 93.44 192 GLU A C 1
ATOM 1431 O O . GLU A 1 192 ? -24.460 -1.475 8.056 1.00 93.44 192 GLU A O 1
ATOM 1436 N N . SER A 1 193 ? -25.955 -0.205 9.154 1.00 88.06 193 SER A N 1
ATOM 1437 C CA . SER A 1 193 ? -26.628 0.311 7.961 1.00 88.06 193 SER A CA 1
ATOM 1438 C C . SER A 1 193 ? -25.690 1.151 7.093 1.00 88.06 193 SER A C 1
ATOM 1440 O O . SER A 1 193 ? -25.743 1.072 5.866 1.00 88.06 193 SER A O 1
ATOM 1442 N N . PHE A 1 194 ? -24.814 1.940 7.717 1.00 93.75 194 PHE A N 1
ATOM 1443 C CA . PHE A 1 194 ? -23.855 2.804 7.027 1.00 93.75 194 PHE A CA 1
ATOM 1444 C C . PHE A 1 194 ? -22.718 2.024 6.356 1.00 93.75 194 PHE A C 1
ATOM 1446 O O . PHE A 1 194 ? -22.139 2.499 5.377 1.00 93.75 194 PHE A O 1
ATOM 1453 N N . SER A 1 195 ? -22.448 0.808 6.840 1.00 96.06 195 SER A N 1
ATOM 1454 C CA . SER A 1 195 ? -21.432 -0.109 6.309 1.00 96.06 195 SER A CA 1
ATOM 1455 C C . SER A 1 195 ? -21.910 -0.938 5.117 1.00 96.06 195 SER A C 1
ATOM 1457 O O . SER A 1 195 ? -21.088 -1.530 4.421 1.00 96.06 195 SER A O 1
ATOM 1459 N N . VAL A 1 196 ? -23.215 -0.983 4.829 1.00 89.62 196 VAL A N 1
ATOM 1460 C CA . VAL A 1 196 ? -23.730 -1.755 3.690 1.00 89.62 196 VAL A CA 1
ATOM 1461 C C . VAL A 1 196 ? -23.124 -1.243 2.378 1.00 89.62 196 VAL A C 1
ATOM 1463 O O . VAL A 1 196 ? -23.259 -0.075 2.007 1.00 89.62 196 VAL A O 1
ATOM 1466 N N . GLY A 1 197 ? -22.466 -2.149 1.650 1.00 87.88 197 GLY A N 1
ATOM 1467 C CA . GLY A 1 197 ? -21.829 -1.860 0.364 1.00 87.88 197 GLY A CA 1
ATOM 1468 C C . GLY A 1 197 ? -20.479 -1.141 0.454 1.00 87.88 197 GLY A C 1
ATOM 1469 O O . GLY A 1 197 ? -19.966 -0.726 -0.591 1.00 87.88 197 GLY A O 1
ATOM 1470 N N . CYS A 1 198 ? -19.907 -0.985 1.657 1.00 95.62 198 CYS A N 1
ATOM 1471 C CA . CYS A 1 198 ? -18.517 -0.562 1.796 1.00 95.62 198 CYS A CA 1
ATOM 1472 C C . CYS A 1 198 ? -17.549 -1.677 1.370 1.00 95.62 198 CYS A C 1
ATOM 1474 O O . CYS A 1 198 ? -17.895 -2.857 1.364 1.00 95.62 198 CYS A O 1
ATOM 1476 N N . ASP A 1 199 ? -16.336 -1.288 0.996 1.00 94.75 199 ASP A N 1
ATOM 1477 C CA . ASP A 1 199 ? -15.224 -2.201 0.723 1.00 94.75 199 ASP A CA 1
ATOM 1478 C C . ASP A 1 199 ? -14.404 -2.465 1.985 1.00 94.75 199 ASP A C 1
ATOM 1480 O O . ASP A 1 199 ? -13.929 -3.579 2.204 1.00 94.75 199 ASP A O 1
ATOM 1484 N N . LEU A 1 200 ? -14.269 -1.432 2.821 1.00 97.88 200 LEU A N 1
ATOM 1485 C CA . LEU A 1 200 ? -13.515 -1.467 4.062 1.00 97.88 200 LEU A CA 1
ATOM 1486 C C . LEU A 1 200 ? -14.299 -0.794 5.188 1.00 97.88 200 LEU A C 1
ATOM 1488 O O . LEU A 1 200 ? -14.705 0.364 5.070 1.00 97.88 200 LEU A O 1
ATOM 1492 N N . LEU A 1 201 ? -14.444 -1.504 6.304 1.00 98.75 201 LEU A N 1
ATOM 1493 C CA . LEU A 1 201 ? -14.904 -0.949 7.573 1.00 98.75 201 LEU A CA 1
ATOM 1494 C C . LEU A 1 201 ? -13.716 -0.832 8.535 1.00 98.75 201 LEU A C 1
ATOM 1496 O O . LEU A 1 201 ? -13.181 -1.844 8.984 1.00 98.75 201 LEU A O 1
ATOM 1500 N N . VAL A 1 202 ? -13.310 0.389 8.865 1.00 98.88 202 VAL A N 1
ATOM 1501 C CA . VAL A 1 202 ? -12.374 0.687 9.951 1.00 98.88 202 VAL A CA 1
ATOM 1502 C C . VAL A 1 202 ? -13.183 0.858 11.234 1.00 98.88 202 VAL A C 1
ATOM 1504 O O . VAL A 1 202 ? -13.980 1.793 11.327 1.00 98.88 202 VAL A O 1
ATOM 1507 N N . HIS A 1 203 ? -13.013 -0.051 12.195 1.00 98.75 203 HIS A N 1
ATOM 1508 C CA . HIS A 1 203 ? -13.844 -0.083 13.403 1.00 98.75 203 HIS A CA 1
ATOM 1509 C C . HIS A 1 203 ? -13.025 -0.209 14.688 1.00 98.75 203 HIS A C 1
ATOM 1511 O O . HIS A 1 203 ? -12.051 -0.967 14.721 1.00 98.75 203 HIS A O 1
ATOM 1517 N N . GLU A 1 204 ? -13.444 0.483 15.753 1.00 97.94 204 GLU A N 1
ATOM 1518 C CA . GLU A 1 204 ? -12.938 0.212 17.105 1.00 97.94 204 GLU A CA 1
ATOM 1519 C C . GLU A 1 204 ? -13.267 -1.225 17.545 1.00 97.94 204 GLU A C 1
ATOM 1521 O O . GLU A 1 204 ? -14.245 -1.818 17.076 1.00 97.94 204 GLU A O 1
ATOM 1526 N N . ALA A 1 205 ? -12.469 -1.812 18.437 1.00 98.06 205 ALA A N 1
ATOM 1527 C CA . ALA A 1 205 ? -12.768 -3.142 18.954 1.00 98.06 205 ALA A CA 1
ATOM 1528 C C . ALA A 1 205 ? -12.363 -3.300 20.416 1.00 98.06 205 ALA A C 1
ATOM 1530 O O . ALA A 1 205 ? -11.200 -3.167 20.795 1.00 98.06 205 ALA A O 1
ATOM 1531 N N . CYS A 1 206 ? -13.324 -3.724 21.225 1.00 97.69 206 CYS A N 1
ATOM 1532 C CA . CYS A 1 206 ? -13.174 -3.970 22.644 1.00 97.69 206 CYS A CA 1
ATOM 1533 C C . CYS A 1 206 ? -13.520 -5.420 22.975 1.00 97.69 206 CYS A C 1
ATOM 1535 O O . CYS A 1 206 ? -14.593 -5.916 22.656 1.00 97.69 206 CYS A O 1
ATOM 1537 N N . ARG A 1 207 ? -12.636 -6.131 23.670 1.00 96.69 207 ARG A N 1
ATOM 1538 C CA . ARG A 1 207 ? -12.842 -7.538 24.048 1.00 96.69 207 ARG A CA 1
ATOM 1539 C C . ARG A 1 207 ? -13.709 -7.675 25.301 1.00 96.69 207 ARG A C 1
ATOM 1541 O O . ARG A 1 207 ? -13.340 -8.382 26.242 1.00 96.69 207 ARG A O 1
ATOM 1548 N N . ALA A 1 208 ? -14.842 -6.976 25.357 1.00 94.06 208 ALA A N 1
ATOM 1549 C CA . ALA A 1 208 ? -15.676 -6.857 26.554 1.00 94.06 208 ALA A CA 1
ATOM 1550 C C . ALA A 1 208 ? -16.204 -8.201 27.062 1.00 94.06 208 ALA A C 1
ATOM 1552 O O . ALA A 1 208 ? -16.108 -8.491 28.259 1.00 94.06 208 ALA A O 1
ATOM 1553 N N . THR A 1 209 ? -16.675 -9.065 26.164 1.00 93.75 209 THR A N 1
ATOM 1554 C CA . THR A 1 209 ? -17.142 -10.409 26.513 1.00 93.75 209 THR A CA 1
ATOM 1555 C C . THR A 1 209 ? -16.018 -11.262 27.105 1.00 93.75 209 THR A C 1
ATOM 1557 O O . THR A 1 209 ? -16.198 -11.872 28.163 1.00 93.75 209 THR A O 1
ATOM 1560 N N . ALA A 1 210 ? -14.840 -11.269 26.473 1.00 93.00 210 ALA A N 1
ATOM 1561 C CA . ALA A 1 210 ? -13.694 -12.060 26.923 1.00 93.00 210 ALA A CA 1
ATOM 1562 C C . ALA A 1 210 ? -13.101 -11.541 28.246 1.00 93.00 210 ALA A C 1
ATOM 1564 O O . ALA A 1 210 ? -12.683 -12.326 29.098 1.00 93.00 210 ALA A O 1
ATOM 1565 N N . MET A 1 211 ? -13.105 -10.221 28.446 1.00 93.50 211 MET A N 1
ATOM 1566 C CA . MET A 1 211 ? -12.538 -9.563 29.626 1.00 93.50 211 MET A CA 1
ATOM 1567 C C . MET A 1 211 ? -13.509 -9.471 30.808 1.00 93.50 211 MET A C 1
ATOM 1569 O O . MET A 1 211 ? -13.091 -9.115 31.912 1.00 93.50 211 MET A O 1
ATOM 1573 N N . ARG A 1 212 ? -14.784 -9.846 30.629 1.00 93.06 212 ARG A N 1
ATOM 1574 C CA . ARG A 1 212 ? -15.828 -9.781 31.666 1.00 93.06 212 ARG A CA 1
ATOM 1575 C C . ARG A 1 212 ? -15.416 -10.358 33.032 1.00 93.06 212 ARG A C 1
ATOM 1577 O O . ARG A 1 212 ? -15.702 -9.695 34.028 1.00 93.06 212 ARG A O 1
ATOM 1584 N N . PRO A 1 213 ? -14.735 -11.520 33.139 1.00 93.81 213 PRO A N 1
ATOM 1585 C CA . PRO A 1 213 ? -14.306 -12.058 34.436 1.00 93.81 213 PRO A CA 1
ATOM 1586 C C . PRO A 1 213 ? -13.312 -11.169 35.198 1.00 93.81 213 PRO A C 1
ATOM 1588 O O . PRO A 1 213 ? -13.173 -11.325 36.408 1.00 93.81 213 PRO A O 1
ATOM 1591 N N . LEU A 1 214 ? -12.610 -10.273 34.497 1.00 88.56 214 LEU A N 1
ATOM 1592 C CA . LEU A 1 214 ? -11.597 -9.377 35.055 1.00 88.56 214 LEU A CA 1
ATOM 1593 C C . LEU A 1 214 ? -12.137 -7.967 35.322 1.00 88.56 214 LEU A C 1
ATOM 1595 O O . LEU A 1 214 ? -11.665 -7.315 36.250 1.00 88.56 214 LEU A O 1
ATOM 1599 N N . VAL A 1 215 ? -13.102 -7.496 34.524 1.00 90.69 215 VAL A N 1
ATOM 1600 C CA . VAL A 1 215 ? -13.597 -6.110 34.609 1.00 90.69 215 VAL A CA 1
ATOM 1601 C C . VAL A 1 215 ? -14.876 -5.957 35.430 1.00 90.69 215 VAL A C 1
ATOM 1603 O O . VAL A 1 215 ? -15.097 -4.879 35.978 1.00 90.69 215 VAL A O 1
ATOM 1606 N N . ALA A 1 216 ? -15.706 -7.001 35.548 1.00 92.12 216 ALA A N 1
ATOM 1607 C CA . ALA A 1 216 ? -17.002 -6.904 36.222 1.00 92.12 216 ALA A CA 1
ATOM 1608 C C . ALA A 1 216 ? -16.862 -6.450 37.688 1.00 92.12 216 ALA A C 1
ATOM 1610 O O . ALA A 1 216 ? -16.104 -7.031 38.466 1.00 92.12 216 ALA A O 1
ATOM 1611 N N . GLY A 1 217 ? -17.621 -5.423 38.075 1.00 90.88 217 GLY A N 1
ATOM 1612 C CA . GLY A 1 217 ? -17.584 -4.810 39.403 1.00 90.88 217 GLY A CA 1
ATOM 1613 C C . GLY A 1 217 ? -16.423 -3.835 39.637 1.00 90.88 217 GLY A C 1
ATOM 1614 O O . GLY A 1 217 ? -16.233 -3.400 40.773 1.00 90.88 217 GLY A O 1
ATOM 1615 N N . THR A 1 218 ? -15.650 -3.494 38.601 1.00 92.38 218 THR A N 1
ATOM 1616 C CA . THR A 1 218 ? -14.565 -2.497 38.651 1.00 92.38 218 THR A CA 1
ATOM 1617 C C . THR A 1 218 ? -14.917 -1.260 37.821 1.00 92.38 218 THR A C 1
ATOM 1619 O O . THR A 1 218 ? -15.819 -1.308 36.987 1.00 92.38 218 THR A O 1
ATOM 1622 N N . ASP A 1 219 ? -14.168 -0.164 37.974 1.00 87.06 219 ASP A N 1
ATOM 1623 C CA . ASP A 1 219 ? -14.357 1.043 37.149 1.00 87.06 219 ASP A CA 1
ATOM 1624 C C . ASP A 1 219 ? -14.148 0.778 35.641 1.00 87.06 219 ASP A C 1
ATOM 1626 O O . ASP A 1 219 ? -14.715 1.480 34.802 1.00 87.06 219 ASP A O 1
ATOM 1630 N N . LEU A 1 220 ? -13.394 -0.275 35.288 1.00 86.75 220 LEU A N 1
ATOM 1631 C CA . LEU A 1 220 ? -13.188 -0.700 33.901 1.00 86.75 220 LEU A CA 1
ATOM 1632 C C . LEU A 1 220 ? -14.474 -1.229 33.255 1.00 86.75 220 LEU A C 1
ATOM 1634 O O . LEU A 1 220 ? -14.607 -1.125 32.042 1.00 86.75 220 LEU A O 1
ATOM 1638 N N . GLU A 1 221 ? -15.437 -1.751 34.023 1.00 89.75 221 GLU A N 1
ATOM 1639 C CA . GLU A 1 221 ? -16.713 -2.228 33.466 1.00 89.75 221 GLU A CA 1
ATOM 1640 C C . GLU A 1 221 ? -17.453 -1.103 32.739 1.00 89.75 221 GLU A C 1
ATOM 1642 O O . GLU A 1 221 ? -17.973 -1.307 31.644 1.00 89.75 221 GLU A O 1
ATOM 1647 N N . ARG A 1 222 ? -17.441 0.108 33.313 1.00 88.00 222 ARG A N 1
ATOM 1648 C CA . ARG A 1 222 ? -18.065 1.277 32.691 1.00 88.00 222 ARG A CA 1
ATOM 1649 C C . ARG A 1 222 ? -17.329 1.699 31.426 1.00 88.00 222 ARG A C 1
ATOM 1651 O O . ARG A 1 222 ? -17.997 2.046 30.461 1.00 88.00 222 ARG A O 1
ATOM 1658 N N . ILE A 1 223 ? -15.997 1.642 31.429 1.00 87.00 223 ILE A N 1
ATOM 1659 C CA . ILE A 1 223 ? -15.182 1.952 30.246 1.00 87.00 223 ILE A CA 1
ATOM 1660 C C . ILE A 1 223 ? -15.535 0.981 29.119 1.00 87.00 223 ILE A C 1
ATOM 1662 O O . ILE A 1 223 ? -15.940 1.399 28.048 1.00 87.00 223 ILE A O 1
ATOM 1666 N N . PHE A 1 224 ? -15.507 -0.321 29.390 1.00 92.12 224 PHE A N 1
ATOM 1667 C CA . PHE A 1 224 ? -15.787 -1.343 28.383 1.00 92.12 224 PHE A CA 1
ATOM 1668 C C . PHE A 1 224 ? -17.241 -1.318 27.875 1.00 92.12 224 PHE A C 1
ATOM 1670 O O . PHE A 1 224 ? -17.495 -1.785 26.770 1.00 92.12 224 PHE A O 1
ATOM 1677 N N . SER A 1 225 ? -18.197 -0.794 28.654 1.00 89.75 225 SER A N 1
ATOM 1678 C CA . SER A 1 225 ? -19.624 -0.824 28.298 1.00 89.75 225 SER A CA 1
ATOM 1679 C C . SER A 1 225 ? -20.054 0.124 27.175 1.00 89.75 225 SER A C 1
ATOM 1681 O O . SER A 1 225 ? -21.130 -0.094 26.622 1.00 89.75 225 SER A O 1
ATOM 1683 N N . TYR A 1 226 ? -19.263 1.154 26.851 1.00 91.38 226 TYR A N 1
ATOM 1684 C CA . TYR A 1 226 ? -19.574 2.107 25.772 1.00 91.38 226 TYR A CA 1
ATOM 1685 C C . TYR A 1 226 ? -18.683 1.930 24.524 1.00 91.38 226 TYR A C 1
ATOM 1687 O O . TYR A 1 226 ? -18.683 2.782 23.640 1.00 91.38 226 TYR A O 1
ATOM 1695 N N . HIS A 1 227 ? -17.969 0.803 24.444 1.00 96.25 227 HIS A N 1
ATOM 1696 C CA . HIS A 1 227 ? -17.117 0.411 23.318 1.00 96.25 227 HIS A CA 1
ATOM 1697 C C . HIS A 1 227 ? -17.671 -0.823 22.589 1.00 96.25 227 HIS A C 1
ATOM 1699 O O . HIS A 1 227 ? -18.497 -1.573 23.127 1.00 96.25 227 HIS A O 1
ATOM 1705 N N . ALA A 1 228 ? -17.216 -1.062 21.361 1.00 97.31 228 ALA A N 1
ATOM 1706 C CA . ALA A 1 228 ? -17.731 -2.133 20.514 1.00 97.31 228 ALA A CA 1
ATOM 1707 C C . ALA A 1 228 ? -17.204 -3.505 20.943 1.00 97.31 228 ALA A C 1
ATOM 1709 O O . ALA A 1 228 ? -16.044 -3.835 20.710 1.00 97.31 228 ALA A O 1
ATOM 1710 N N . ASP A 1 229 ? -18.065 -4.349 21.521 1.00 97.81 229 ASP A N 1
ATOM 1711 C CA . ASP A 1 229 ? -17.696 -5.733 21.829 1.00 97.81 229 ASP A CA 1
ATOM 1712 C C . ASP A 1 229 ? -17.308 -6.502 20.551 1.00 97.81 229 ASP A C 1
ATOM 1714 O O . ASP A 1 229 ? -18.143 -6.712 19.672 1.00 97.81 229 ASP A O 1
ATOM 1718 N N . SER A 1 230 ? -16.056 -6.956 20.467 1.00 97.31 230 SER A N 1
ATOM 1719 C CA . SER A 1 230 ? -15.450 -7.622 19.302 1.00 97.31 230 SER A CA 1
ATOM 1720 C C . SER A 1 230 ? -16.241 -8.845 18.823 1.00 97.31 230 SER A C 1
ATOM 1722 O O . SER A 1 230 ? -16.377 -9.068 17.618 1.00 97.31 230 SER A O 1
ATOM 1724 N N . ALA A 1 231 ? -16.822 -9.617 19.746 1.00 93.50 231 ALA A N 1
ATOM 1725 C CA . ALA A 1 231 ? -17.660 -10.761 19.398 1.00 93.50 231 ALA A CA 1
ATOM 1726 C C . ALA A 1 231 ? -18.982 -10.322 18.751 1.00 93.50 231 ALA A C 1
ATOM 1728 O O . ALA A 1 231 ? -19.411 -10.882 17.743 1.00 93.50 231 ALA A O 1
ATOM 1729 N N . THR A 1 232 ? -19.616 -9.282 19.291 1.00 97.06 232 THR A N 1
ATOM 1730 C CA . THR A 1 232 ? -20.854 -8.725 18.728 1.00 97.06 232 THR A CA 1
ATOM 1731 C C . THR A 1 232 ? -20.598 -8.016 17.390 1.00 97.06 232 THR A C 1
ATOM 1733 O O . THR A 1 232 ? -21.408 -8.132 16.465 1.00 97.06 232 THR A O 1
ATOM 1736 N N . LEU A 1 233 ? -19.444 -7.354 17.250 1.00 98.38 233 LEU A N 1
ATOM 1737 C CA . LEU A 1 233 ? -18.995 -6.682 16.029 1.00 98.38 233 LEU A CA 1
ATOM 1738 C C . LEU A 1 233 ? -18.872 -7.655 14.851 1.00 98.38 233 LEU A C 1
ATOM 1740 O O . LEU A 1 233 ? -19.277 -7.319 13.739 1.00 98.38 233 LEU A O 1
ATOM 1744 N N . GLY A 1 234 ? -18.395 -8.883 15.090 1.00 97.44 234 GLY A N 1
ATOM 1745 C CA . GLY A 1 234 ? -18.355 -9.919 14.055 1.00 97.44 234 GLY A CA 1
ATOM 1746 C C . GLY A 1 234 ? -19.736 -10.199 13.446 1.00 97.44 234 GLY A C 1
ATOM 1747 O O . GLY A 1 234 ? -19.883 -10.300 12.229 1.00 97.44 234 GLY A O 1
ATOM 1748 N N . GLY A 1 235 ? -20.778 -10.228 14.280 1.00 95.38 235 GLY A N 1
ATOM 1749 C CA . GLY A 1 235 ? -22.153 -10.402 13.818 1.00 95.38 235 GLY A CA 1
ATOM 1750 C C . GLY A 1 235 ? -22.677 -9.218 12.998 1.00 95.38 235 GLY A C 1
ATOM 1751 O O . GLY A 1 235 ? -23.413 -9.438 12.038 1.00 95.38 235 GLY A O 1
ATOM 1752 N N . LEU A 1 236 ? -22.314 -7.981 13.358 1.00 96.62 236 LEU A N 1
ATOM 1753 C CA . LEU A 1 236 ? -22.649 -6.780 12.577 1.00 96.62 236 LEU A CA 1
ATOM 1754 C C . LEU A 1 236 ? -21.988 -6.831 11.198 1.00 96.62 236 LEU A C 1
ATOM 1756 O O . LEU A 1 236 ? -22.671 -6.688 10.186 1.00 96.62 236 LEU A O 1
ATOM 1760 N N . ALA A 1 237 ? -20.678 -7.086 11.153 1.00 96.00 237 ALA A N 1
ATOM 1761 C CA . ALA A 1 237 ? -19.915 -7.112 9.907 1.00 96.00 237 ALA A CA 1
ATOM 1762 C C . ALA A 1 237 ? -20.427 -8.193 8.940 1.00 96.00 237 ALA A C 1
ATOM 1764 O O . ALA A 1 237 ? -20.508 -7.956 7.735 1.00 96.00 237 ALA A O 1
ATOM 1765 N N . GLU A 1 238 ? -20.834 -9.353 9.468 1.00 96.31 238 GLU A N 1
ATOM 1766 C CA . GLU A 1 238 ? -21.442 -10.425 8.674 1.00 96.31 238 GLU A CA 1
ATOM 1767 C C . GLU A 1 238 ? -22.806 -10.014 8.099 1.00 96.31 238 GLU A C 1
ATOM 1769 O O . GLU A 1 238 ? -23.057 -10.206 6.910 1.00 96.31 238 GLU A O 1
ATOM 1774 N N . ARG A 1 239 ? -23.688 -9.407 8.909 1.00 93.00 239 ARG A N 1
ATOM 1775 C CA . ARG A 1 239 ? -25.020 -8.964 8.453 1.00 93.00 239 ARG A CA 1
ATOM 1776 C C . ARG A 1 239 ? -24.953 -7.834 7.432 1.00 93.00 239 ARG A C 1
ATOM 1778 O O . ARG A 1 239 ? -25.710 -7.857 6.465 1.00 93.00 239 ARG A O 1
ATOM 1785 N N . ALA A 1 240 ? -24.033 -6.890 7.620 1.00 88.00 240 ALA A N 1
ATOM 1786 C CA . ALA A 1 240 ? -23.760 -5.819 6.664 1.00 88.00 240 ALA A CA 1
ATOM 1787 C C . ALA A 1 240 ? -22.998 -6.305 5.414 1.00 88.00 240 ALA A C 1
ATOM 1789 O O . ALA A 1 240 ? -22.830 -5.534 4.470 1.00 88.00 240 ALA A O 1
ATOM 1790 N N . GLN A 1 241 ? -22.566 -7.574 5.395 1.00 91.88 241 GLN A N 1
ATOM 1791 C CA . GLN A 1 241 ? -21.787 -8.194 4.320 1.00 91.88 241 GLN A CA 1
ATOM 1792 C C . GLN A 1 241 ? -20.501 -7.421 3.998 1.00 91.88 241 GLN A C 1
ATOM 1794 O O . GLN A 1 241 ? -20.120 -7.281 2.836 1.00 91.88 241 GLN A O 1
ATOM 1799 N N . VAL A 1 242 ? -19.833 -6.914 5.035 1.00 92.38 242 VAL A N 1
ATOM 1800 C CA . VAL A 1 242 ? -18.591 -6.151 4.897 1.00 92.38 242 VAL A CA 1
ATOM 1801 C C . VAL A 1 242 ? -17.489 -7.074 4.360 1.00 92.38 242 VAL A C 1
ATOM 1803 O O . VAL A 1 242 ? -17.161 -8.062 5.024 1.00 92.38 242 VAL A O 1
ATOM 1806 N N . PRO A 1 243 ? -16.861 -6.775 3.208 1.00 87.56 243 PRO A N 1
ATOM 1807 C CA . PRO A 1 243 ? -15.823 -7.635 2.635 1.00 87.56 243 PRO A CA 1
ATOM 1808 C C . PRO A 1 243 ? -14.561 -7.695 3.500 1.00 87.56 243 PRO A C 1
ATOM 1810 O O . PRO A 1 243 ? -13.948 -8.757 3.650 1.00 87.56 243 PRO A O 1
ATOM 1813 N N . HIS A 1 244 ? -14.184 -6.554 4.082 1.00 96.69 244 HIS A N 1
ATOM 1814 C CA . HIS A 1 244 ? -12.979 -6.396 4.885 1.00 96.69 244 HIS A CA 1
ATOM 1815 C C . HIS A 1 244 ? -13.235 -5.468 6.075 1.00 96.69 244 HIS A C 1
ATOM 1817 O O . HIS A 1 244 ? -13.628 -4.317 5.904 1.00 96.69 244 HIS A O 1
ATOM 1823 N N . ILE A 1 245 ? -12.977 -5.959 7.288 1.00 98.38 245 ILE A N 1
ATOM 1824 C CA . ILE A 1 245 ? -12.895 -5.133 8.494 1.00 98.38 245 ILE A CA 1
ATOM 1825 C C . ILE A 1 245 ? -11.436 -4.926 8.920 1.00 98.38 245 ILE A C 1
ATOM 1827 O O . ILE A 1 245 ? -10.638 -5.868 8.981 1.00 98.38 245 ILE A O 1
ATOM 1831 N N . MET A 1 246 ? -11.087 -3.684 9.228 1.00 98.38 246 MET A N 1
ATOM 1832 C CA . MET A 1 246 ? -9.792 -3.270 9.749 1.00 98.38 246 MET A CA 1
ATOM 1833 C C . MET A 1 246 ? -9.984 -2.715 11.158 1.00 98.38 246 MET A C 1
ATOM 1835 O O . MET A 1 246 ? -10.575 -1.659 11.354 1.00 98.38 246 MET A O 1
ATOM 1839 N N . LEU A 1 247 ? -9.512 -3.458 12.153 1.00 98.75 247 LEU A N 1
ATOM 1840 C CA . LEU A 1 247 ? -9.689 -3.107 13.554 1.00 98.75 247 LEU A CA 1
ATOM 1841 C C . LEU A 1 247 ? -8.653 -2.070 13.974 1.00 98.75 247 LEU A C 1
ATOM 1843 O O . LEU A 1 247 ? -7.460 -2.246 13.733 1.00 98.75 247 LEU A O 1
ATOM 1847 N N . THR A 1 248 ? -9.111 -1.026 14.645 1.00 98.50 248 THR A N 1
ATOM 1848 C CA . THR A 1 248 ? -8.285 -0.017 15.314 1.00 98.50 248 THR A CA 1
ATOM 1849 C C . THR A 1 248 ? -8.772 0.143 16.756 1.00 98.50 248 THR A C 1
ATOM 1851 O O . THR A 1 248 ? -9.671 -0.589 17.164 1.00 98.50 248 THR A O 1
ATOM 1854 N N . HIS A 1 249 ? -8.165 1.041 17.538 1.00 97.62 249 HIS A N 1
ATOM 1855 C CA . HIS A 1 249 ? -8.594 1.358 18.910 1.00 97.62 249 HIS A CA 1
ATOM 1856 C C . HIS A 1 249 ? -8.861 0.093 19.747 1.00 97.62 249 HIS A C 1
ATOM 1858 O O . HIS A 1 249 ? -9.972 -0.225 20.167 1.00 97.62 249 HIS A O 1
ATOM 1864 N N . LEU A 1 250 ? -7.820 -0.734 19.862 1.00 96.62 250 LEU A N 1
ATOM 1865 C CA . LEU A 1 250 ? -7.944 -2.089 20.395 1.00 96.62 250 LEU A CA 1
ATOM 1866 C C . LEU A 1 250 ? -7.954 -2.059 21.926 1.00 96.62 250 LEU A C 1
ATOM 1868 O O . LEU A 1 250 ? -6.969 -1.649 22.545 1.00 96.62 250 LEU A O 1
ATOM 1872 N N . ILE A 1 251 ? -9.035 -2.541 22.543 1.00 94.56 251 ILE A N 1
ATOM 1873 C CA . ILE A 1 251 ? -9.218 -2.549 24.000 1.00 94.56 251 ILE A CA 1
ATOM 1874 C C . ILE A 1 251 ? -9.347 -3.991 24.530 1.00 94.56 251 ILE A C 1
ATOM 1876 O O . ILE A 1 251 ? -10.310 -4.688 24.212 1.00 94.56 251 ILE A O 1
ATOM 1880 N N . PRO A 1 252 ? -8.436 -4.463 25.401 1.00 93.75 252 PRO A N 1
ATOM 1881 C CA . PRO A 1 252 ? -7.141 -3.858 25.705 1.00 93.75 252 PRO A CA 1
ATOM 1882 C C . PRO A 1 252 ? -6.199 -3.909 24.487 1.00 93.75 252 PRO A C 1
ATOM 1884 O O . PRO A 1 252 ? -6.359 -4.787 23.633 1.00 93.75 252 PRO A O 1
ATOM 1887 N N . PRO A 1 253 ? -5.179 -3.032 24.427 1.00 92.75 253 PRO A N 1
ATOM 1888 C CA . PRO A 1 253 ? -4.211 -3.065 23.342 1.00 92.75 253 PRO A CA 1
ATOM 1889 C C . PRO A 1 253 ? -3.444 -4.395 23.386 1.00 92.75 253 PRO A C 1
ATOM 1891 O O . PRO A 1 253 ? -2.946 -4.777 24.452 1.00 92.75 253 PRO A O 1
ATOM 1894 N N . PRO A 1 254 ? -3.347 -5.129 22.264 1.00 91.00 254 PRO A N 1
ATOM 1895 C CA . PRO A 1 254 ? -2.620 -6.386 22.242 1.00 91.00 254 PRO A CA 1
ATOM 1896 C C . PRO A 1 254 ? -1.117 -6.111 22.348 1.00 91.00 254 PRO A C 1
ATOM 1898 O O . PRO A 1 254 ? -0.584 -5.218 21.686 1.00 91.00 254 PRO A O 1
ATOM 1901 N N . MET A 1 255 ? -0.444 -6.891 23.195 1.00 85.94 255 MET A N 1
ATOM 1902 C CA . MET A 1 255 ? 0.995 -6.766 23.464 1.00 85.94 255 MET A CA 1
ATOM 1903 C C . MET A 1 255 ? 1.845 -7.709 22.603 1.00 85.94 255 MET A C 1
ATOM 1905 O O . MET A 1 255 ? 3.062 -7.554 22.540 1.00 85.94 255 MET A O 1
ATOM 1909 N N . ASP A 1 256 ? 1.207 -8.697 21.979 1.00 85.62 256 ASP A N 1
ATOM 1910 C CA . ASP A 1 256 ? 1.817 -9.742 21.169 1.00 85.62 256 ASP A CA 1
ATOM 1911 C C . ASP A 1 256 ? 0.820 -10.274 20.121 1.00 85.62 256 ASP A C 1
ATOM 1913 O O . ASP A 1 256 ? -0.359 -9.904 20.094 1.00 85.62 256 ASP A O 1
ATOM 1917 N N . GLU A 1 257 ? 1.301 -11.164 19.251 1.00 83.62 257 GLU A N 1
ATOM 1918 C CA . GLU A 1 257 ? 0.504 -11.791 18.188 1.00 83.62 257 GLU A CA 1
ATOM 1919 C C . GLU A 1 257 ? -0.655 -12.636 18.730 1.00 83.62 257 GLU A C 1
ATOM 1921 O O . GLU A 1 257 ? -1.685 -12.762 18.071 1.00 83.62 257 GLU A O 1
ATOM 1926 N N . ALA A 1 258 ? -0.525 -13.194 19.938 1.00 89.00 258 ALA A N 1
ATOM 1927 C CA . ALA A 1 258 ? -1.603 -13.952 20.566 1.00 89.00 258 ALA A CA 1
ATOM 1928 C C . ALA A 1 258 ? -2.763 -13.029 20.966 1.00 89.00 258 ALA A C 1
ATOM 1930 O O . ALA A 1 258 ? -3.926 -13.380 20.773 1.00 89.00 258 ALA A O 1
ATOM 1931 N N . GLY A 1 259 ? -2.459 -11.831 21.475 1.00 92.19 259 GLY A N 1
ATOM 1932 C CA . GLY A 1 259 ? -3.449 -10.790 21.730 1.00 92.19 259 GLY A CA 1
ATOM 1933 C C . GLY A 1 259 ? -4.175 -10.350 20.459 1.00 92.19 259 GLY A C 1
ATOM 1934 O O . GLY A 1 259 ? -5.396 -10.208 20.481 1.00 92.19 259 GLY A O 1
ATOM 1935 N N . GLU A 1 260 ? -3.451 -10.183 19.349 1.00 91.44 260 GLU A N 1
ATOM 1936 C CA . GLU A 1 260 ? -4.040 -9.836 18.048 1.00 91.44 260 GLU A CA 1
ATOM 1937 C C . GLU A 1 260 ? -4.923 -10.966 17.501 1.00 91.44 260 GLU A C 1
ATOM 1939 O O . GLU A 1 260 ? -6.069 -10.725 17.120 1.00 91.44 260 GLU A O 1
ATOM 1944 N N . ALA A 1 261 ? -4.442 -12.213 17.532 1.00 91.31 261 ALA A N 1
ATOM 1945 C CA . ALA A 1 261 ? -5.215 -13.386 17.125 1.00 91.31 261 ALA A CA 1
ATOM 1946 C C . ALA A 1 261 ? -6.518 -13.517 17.924 1.00 91.31 261 ALA A C 1
ATOM 1948 O O . ALA A 1 261 ? -7.550 -13.896 17.379 1.00 91.31 261 ALA A O 1
ATOM 1949 N N . ALA A 1 262 ? -6.509 -13.119 19.193 1.00 97.25 262 ALA A N 1
ATOM 1950 C CA . ALA A 1 262 ? -7.689 -13.196 20.032 1.00 97.25 262 ALA A CA 1
ATOM 1951 C C . ALA A 1 262 ? -8.801 -12.201 19.626 1.00 97.25 262 ALA A C 1
ATOM 1953 O O . ALA A 1 262 ? -9.974 -12.498 19.837 1.00 97.25 262 ALA A O 1
ATOM 1954 N N . PHE A 1 263 ? -8.474 -11.060 19.000 1.00 98.12 263 PHE A N 1
ATOM 1955 C CA . PHE A 1 263 ? -9.486 -10.205 18.356 1.00 98.12 263 PHE A CA 1
ATOM 1956 C C . PHE A 1 263 ? -10.090 -10.883 17.124 1.00 98.12 263 PHE A C 1
ATOM 1958 O O . PHE A 1 263 ? -11.302 -10.836 16.925 1.00 98.12 263 PHE A O 1
ATOM 1965 N N . VAL A 1 264 ? -9.254 -11.539 16.311 1.00 95.88 264 VAL A N 1
ATOM 1966 C CA . VAL A 1 264 ? -9.714 -12.313 15.148 1.00 95.88 264 VAL A CA 1
ATOM 1967 C C . VAL A 1 264 ? -10.675 -13.412 15.599 1.00 95.88 264 VAL A C 1
ATOM 1969 O O . VAL A 1 264 ? -11.765 -13.531 15.041 1.00 95.88 264 VAL A O 1
ATOM 1972 N N . ASP A 1 265 ? -10.305 -14.168 16.633 1.00 97.44 265 ASP A N 1
ATOM 1973 C CA . ASP A 1 265 ? -11.123 -15.243 17.194 1.00 97.44 265 ASP A CA 1
ATOM 1974 C C . ASP A 1 265 ? -12.474 -14.736 17.709 1.00 97.44 265 ASP A C 1
ATOM 1976 O O . ASP A 1 265 ? -13.491 -15.386 17.466 1.00 97.44 265 ASP A O 1
ATOM 1980 N N . ASP A 1 266 ? -12.516 -13.570 18.364 1.00 98.31 266 ASP A N 1
ATOM 1981 C CA . ASP A 1 266 ? -13.773 -12.974 18.825 1.00 98.31 266 ASP A CA 1
ATOM 1982 C C . ASP A 1 266 ? -14.710 -12.681 17.635 1.00 98.31 266 ASP A C 1
ATOM 1984 O O . ASP A 1 266 ? -15.867 -13.107 17.645 1.00 98.31 266 ASP A O 1
ATOM 1988 N N . LEU A 1 267 ? -14.210 -12.037 16.568 1.00 98.19 267 LEU A N 1
ATOM 1989 C CA . LEU A 1 267 ? -15.008 -11.737 15.369 1.00 98.19 267 LEU A CA 1
ATOM 1990 C C . LEU A 1 267 ? -15.477 -13.009 14.650 1.00 98.19 267 LEU A C 1
ATOM 1992 O O . LEU A 1 267 ? -16.627 -13.084 14.207 1.00 98.19 267 LEU A O 1
ATOM 1996 N N . ARG A 1 268 ? -14.608 -14.025 14.546 1.00 96.88 268 ARG A N 1
ATOM 1997 C CA . ARG A 1 268 ? -14.973 -15.340 13.993 1.00 96.88 268 ARG A CA 1
ATOM 1998 C C . ARG A 1 268 ? -16.025 -16.033 14.854 1.00 96.88 268 ARG A C 1
ATOM 2000 O O . ARG A 1 268 ? -16.967 -16.605 14.312 1.00 96.88 268 ARG A O 1
ATOM 2007 N N . GLY A 1 269 ? -15.911 -15.941 16.178 1.00 96.44 269 GLY A N 1
ATOM 2008 C CA . GLY A 1 269 ? -16.911 -16.427 17.129 1.00 96.44 269 GLY A CA 1
ATOM 2009 C C . GLY A 1 269 ? -18.258 -15.710 16.999 1.00 96.44 269 GLY A C 1
ATOM 2010 O O . GLY A 1 269 ? -19.302 -16.334 17.191 1.00 96.44 269 GLY A O 1
ATOM 2011 N N . GLY A 1 270 ? -18.234 -14.435 16.602 1.00 95.25 270 GLY A N 1
ATOM 2012 C CA . GLY A 1 270 ? -19.401 -13.636 16.218 1.00 95.25 270 GLY A CA 1
ATOM 2013 C C . GLY A 1 270 ? -20.039 -14.015 14.878 1.00 95.25 270 GLY A C 1
ATOM 2014 O O . GLY A 1 270 ? -21.132 -13.543 14.570 1.00 95.25 270 GLY A O 1
ATOM 2015 N N . GLY A 1 271 ? -19.385 -14.875 14.091 1.00 94.44 271 GLY A N 1
ATOM 2016 C CA . GLY A 1 271 ? -19.871 -15.366 12.803 1.00 94.44 271 GLY A CA 1
ATOM 2017 C C . GLY A 1 271 ? -19.316 -14.637 11.580 1.00 94.44 271 GLY A C 1
ATOM 2018 O O . GLY A 1 271 ? -19.708 -14.991 10.472 1.00 94.44 271 GLY A O 1
ATOM 2019 N N . TYR A 1 272 ? -18.404 -13.672 11.745 1.00 97.31 272 TYR A N 1
ATOM 2020 C CA . TYR A 1 272 ? -17.837 -12.959 10.603 1.00 97.31 272 TYR A CA 1
ATOM 2021 C C . TYR A 1 272 ? -16.972 -13.878 9.747 1.00 97.31 272 TYR A C 1
ATOM 2023 O O . TYR A 1 272 ? -16.047 -14.519 10.253 1.00 97.31 272 TYR A O 1
ATOM 2031 N N . SER A 1 273 ? -17.220 -13.897 8.443 1.00 92.00 273 SER A N 1
ATOM 2032 C CA . SER A 1 273 ? -16.509 -14.729 7.468 1.00 92.00 273 SER A CA 1
ATOM 2033 C C . SER A 1 273 ? -15.550 -13.940 6.566 1.00 92.00 273 SER A C 1
ATOM 2035 O O . SER A 1 273 ? -14.629 -14.530 6.000 1.00 92.00 273 SER A O 1
ATOM 2037 N N . GLY A 1 274 ? -15.701 -12.612 6.491 1.00 87.12 274 GLY A N 1
ATOM 2038 C CA . GLY A 1 274 ? -14.893 -11.729 5.641 1.00 87.12 274 GLY A CA 1
ATOM 2039 C C . GLY A 1 274 ? -13.444 -11.538 6.104 1.00 87.12 274 GLY A C 1
ATOM 2040 O O . GLY A 1 274 ? -12.976 -12.148 7.073 1.00 87.12 274 GLY A O 1
ATOM 2041 N N . ARG A 1 275 ? -12.685 -10.695 5.400 1.00 90.75 275 ARG A N 1
ATOM 2042 C CA . ARG A 1 275 ? -11.275 -10.425 5.721 1.00 90.75 275 ARG A CA 1
ATOM 2043 C C . ARG A 1 275 ? -11.172 -9.606 7.010 1.00 90.75 275 ARG A C 1
ATOM 2045 O O . ARG A 1 275 ? -11.899 -8.638 7.186 1.00 90.75 275 ARG A O 1
ATOM 2052 N N . ILE A 1 276 ? -10.245 -9.971 7.895 1.00 95.38 276 ILE A N 1
ATOM 2053 C CA . ILE A 1 276 ? -9.962 -9.233 9.135 1.00 95.38 276 ILE A CA 1
ATOM 2054 C C . ILE A 1 276 ? -8.507 -8.771 9.102 1.00 95.38 276 ILE A C 1
ATOM 2056 O O . ILE A 1 276 ? -7.606 -9.591 8.921 1.00 95.38 276 ILE A O 1
ATOM 2060 N N . THR A 1 277 ? -8.284 -7.481 9.324 1.00 93.62 277 THR A N 1
ATOM 2061 C CA . THR A 1 277 ? -6.968 -6.920 9.638 1.00 93.62 277 THR A CA 1
ATOM 2062 C C . THR A 1 277 ? -6.997 -6.383 11.060 1.00 93.62 277 THR A C 1
ATOM 2064 O O . THR A 1 277 ? -7.805 -5.516 11.366 1.00 93.62 277 THR A O 1
ATOM 2067 N N . VAL A 1 278 ? -6.111 -6.867 11.929 1.00 94.75 278 VAL A N 1
ATOM 2068 C CA . VAL A 1 278 ? -5.890 -6.256 13.246 1.00 94.75 278 VAL A CA 1
ATOM 2069 C C . VAL A 1 278 ? -4.849 -5.159 13.066 1.00 94.75 278 VAL A C 1
ATOM 2071 O O . VAL A 1 278 ? -3.704 -5.442 12.721 1.00 94.75 278 VAL A O 1
ATOM 2074 N N . GLY A 1 279 ? -5.262 -3.906 13.217 1.00 91.69 279 GLY A N 1
ATOM 2075 C CA . GLY A 1 279 ? -4.444 -2.751 12.888 1.00 91.69 279 GLY A CA 1
ATOM 2076 C C . GLY A 1 279 ? -3.239 -2.590 13.806 1.00 91.69 279 GLY A C 1
ATOM 2077 O O . GLY A 1 279 ? -3.349 -2.619 15.035 1.00 91.69 279 GLY A O 1
ATOM 2078 N N . ARG A 1 280 ? -2.086 -2.352 13.191 1.00 91.56 280 ARG A N 1
ATOM 2079 C CA . ARG A 1 280 ? -0.937 -1.660 13.786 1.00 91.56 280 ARG A CA 1
ATOM 2080 C C . ARG A 1 280 ? -0.826 -0.281 13.143 1.00 91.56 280 ARG A C 1
ATOM 2082 O O . ARG A 1 280 ? -1.363 -0.072 12.052 1.00 91.56 280 ARG A O 1
ATOM 2089 N N . ASP A 1 281 ? -0.124 0.641 13.784 1.00 92.38 281 ASP A N 1
ATOM 2090 C CA . ASP A 1 281 ? 0.216 1.907 13.137 1.00 92.38 281 ASP A CA 1
ATOM 2091 C C . ASP A 1 281 ? 0.861 1.645 11.768 1.00 92.38 281 ASP A C 1
ATOM 2093 O O . ASP A 1 281 ? 1.635 0.700 11.609 1.00 92.38 281 ASP A O 1
ATOM 2097 N N . LEU A 1 282 ? 0.513 2.478 10.791 1.00 90.44 282 LEU A N 1
ATOM 2098 C CA . LEU A 1 282 ? 0.930 2.401 9.390 1.00 90.44 282 LEU A CA 1
ATOM 2099 C C . LEU A 1 282 ? 0.449 1.155 8.636 1.00 90.44 282 LEU A C 1
ATOM 2101 O O . LEU A 1 282 ? 0.868 0.925 7.506 1.00 90.44 282 LEU A O 1
ATOM 2105 N N . THR A 1 283 ? -0.460 0.359 9.207 1.00 86.38 283 THR A N 1
ATOM 2106 C CA . THR A 1 283 ? -1.116 -0.694 8.424 1.00 86.38 283 THR A CA 1
ATOM 2107 C C . THR A 1 283 ? -1.930 -0.042 7.313 1.00 86.38 283 THR A C 1
ATOM 2109 O O . THR A 1 283 ? -2.797 0.790 7.595 1.00 86.38 283 THR A O 1
ATOM 2112 N N . THR A 1 284 ? -1.673 -0.455 6.072 1.00 81.38 284 THR A N 1
ATOM 2113 C CA . THR A 1 284 ? -2.292 0.113 4.872 1.00 81.38 284 THR A CA 1
ATOM 2114 C C . THR A 1 284 ? -3.111 -0.927 4.114 1.00 81.38 284 THR A C 1
ATOM 2116 O O . THR A 1 284 ? -2.707 -2.080 3.965 1.00 81.38 284 THR A O 1
ATOM 2119 N N . VAL A 1 285 ? -4.274 -0.506 3.621 1.00 82.19 285 VAL A N 1
ATOM 2120 C CA . VAL A 1 285 ? -5.142 -1.264 2.717 1.00 82.19 285 VAL A CA 1
ATOM 2121 C C . VAL A 1 285 ? -5.343 -0.455 1.442 1.00 82.19 285 VAL A C 1
ATOM 2123 O O . VAL A 1 285 ? -5.655 0.733 1.492 1.00 82.19 285 VAL A O 1
ATOM 2126 N N . LEU A 1 286 ? -5.168 -1.116 0.301 1.00 84.50 286 LEU A N 1
ATOM 2127 C CA . LEU A 1 286 ? -5.449 -0.575 -1.025 1.00 84.50 286 LEU A CA 1
ATOM 2128 C C . LEU A 1 286 ? -6.795 -1.118 -1.507 1.00 84.50 286 LEU A C 1
ATOM 2130 O O . LEU A 1 286 ? -7.037 -2.324 -1.434 1.00 84.50 286 LEU A O 1
ATOM 2134 N N . ILE A 1 287 ? -7.652 -0.228 -1.997 1.00 85.44 287 ILE A N 1
ATOM 2135 C CA . ILE A 1 287 ? -8.940 -0.547 -2.609 1.00 85.44 287 ILE A CA 1
ATOM 2136 C C . ILE A 1 287 ? -8.898 0.006 -4.029 1.00 85.44 287 ILE A C 1
ATOM 2138 O O . ILE A 1 287 ? -8.724 1.208 -4.227 1.00 85.44 287 ILE A O 1
ATOM 2142 N N . ASP A 1 288 ? -9.032 -0.874 -5.010 1.00 81.00 288 ASP A N 1
ATOM 2143 C CA . ASP A 1 288 ? -8.965 -0.511 -6.421 1.00 81.00 288 ASP A CA 1
ATOM 2144 C C . ASP A 1 288 ? -10.142 -1.137 -7.167 1.00 81.00 288 ASP A C 1
ATOM 2146 O O . ASP A 1 288 ? -10.002 -2.132 -7.874 1.00 81.00 288 ASP A O 1
ATOM 2150 N N . ARG A 1 289 ? -11.348 -0.601 -6.934 1.00 69.44 289 ARG A N 1
ATOM 2151 C CA . ARG A 1 289 ? -12.505 -0.921 -7.769 1.00 69.44 289 ARG A CA 1
ATOM 2152 C C . ARG A 1 289 ? -12.288 -0.294 -9.133 1.00 69.44 289 ARG A C 1
ATOM 2154 O O . ARG A 1 289 ? -12.338 0.927 -9.278 1.00 69.44 289 ARG A O 1
ATOM 2161 N N . THR A 1 290 ? -12.175 -1.118 -10.157 1.00 55.28 290 THR A N 1
ATOM 2162 C CA . THR A 1 290 ? -12.431 -0.650 -11.515 1.00 55.28 290 THR A CA 1
ATOM 2163 C C . THR A 1 290 ? -13.945 -0.580 -11.744 1.00 55.28 290 THR A C 1
ATOM 2165 O O . THR A 1 290 ? -14.734 -1.236 -11.060 1.00 55.28 290 THR A O 1
ATOM 2168 N N . ALA A 1 291 ? -14.403 0.174 -12.748 1.00 41.09 291 ALA A N 1
ATOM 2169 C CA . ALA A 1 291 ? -15.822 0.202 -13.137 1.00 41.09 291 ALA A CA 1
ATOM 2170 C C . ALA A 1 291 ? -16.398 -1.193 -13.506 1.00 41.09 291 ALA A C 1
ATOM 2172 O O . ALA A 1 291 ? -17.612 -1.331 -13.666 1.00 41.09 291 ALA A O 1
ATOM 2173 N N . ALA A 1 292 ? -15.554 -2.227 -13.623 1.00 39.97 292 ALA A N 1
ATOM 2174 C CA . ALA A 1 292 ? -15.939 -3.619 -13.828 1.00 39.97 292 ALA A CA 1
ATOM 2175 C C . ALA A 1 292 ? -16.293 -4.378 -12.524 1.00 39.97 292 ALA A C 1
ATOM 2177 O O . ALA A 1 292 ? -16.977 -5.400 -12.596 1.00 39.97 292 ALA A O 1
ATOM 2178 N N . ASP A 1 293 ? -15.916 -3.875 -11.340 1.00 41.69 293 ASP A N 1
ATOM 2179 C CA . ASP A 1 293 ? -15.968 -4.635 -10.075 1.00 41.69 293 ASP A CA 1
ATOM 2180 C C . ASP A 1 293 ? -17.295 -4.570 -9.313 1.00 41.69 293 ASP A C 1
ATOM 2182 O O . ASP A 1 293 ? -17.535 -5.367 -8.409 1.00 41.69 293 ASP A O 1
ATOM 2186 N N . VAL A 1 294 ? -18.231 -3.708 -9.718 1.00 40.34 294 VAL A N 1
ATOM 2187 C CA . VAL A 1 294 ? -19.586 -3.647 -9.127 1.00 40.34 294 VAL A CA 1
ATOM 2188 C C . VAL A 1 294 ? -20.403 -4.941 -9.311 1.00 40.34 294 VAL A C 1
ATOM 2190 O O . VAL A 1 294 ? -21.483 -5.061 -8.738 1.00 40.34 294 VAL A O 1
ATOM 2193 N N . ASN A 1 295 ? -19.887 -5.920 -10.069 1.00 34.34 295 ASN A N 1
ATOM 2194 C CA . ASN A 1 295 ? -20.442 -7.271 -10.212 1.00 34.34 295 ASN A CA 1
ATOM 2195 C C . ASN A 1 295 ? -19.383 -8.398 -10.111 1.00 34.34 295 ASN A C 1
ATOM 2197 O O . ASN A 1 295 ? -19.658 -9.513 -10.563 1.00 34.34 295 ASN A O 1
ATOM 2201 N N . ALA A 1 296 ? -18.182 -8.148 -9.571 1.00 36.00 296 ALA A N 1
ATOM 2202 C CA . ALA A 1 296 ? -17.136 -9.173 -9.544 1.00 36.00 296 ALA A CA 1
ATOM 2203 C C . ALA A 1 296 ? -17.459 -10.293 -8.525 1.00 36.00 296 ALA A C 1
ATOM 2205 O O . ALA A 1 296 ? -17.729 -10.014 -7.354 1.00 36.00 296 ALA A O 1
ATOM 2206 N N . PRO A 1 297 ? -17.460 -11.573 -8.939 1.00 33.31 297 PRO A N 1
ATOM 2207 C CA . PRO A 1 297 ? -17.594 -12.695 -8.019 1.00 33.31 297 PRO A CA 1
ATOM 2208 C C . PRO A 1 297 ? -16.325 -12.856 -7.163 1.00 33.31 297 PRO A C 1
ATOM 2210 O O . PRO A 1 297 ? -15.242 -12.462 -7.580 1.00 33.31 297 PRO A O 1
ATOM 2213 N N . PHE A 1 298 ? -16.479 -13.475 -5.983 1.00 40.28 298 PHE A N 1
ATOM 2214 C CA . PHE A 1 298 ? -15.413 -14.028 -5.126 1.00 40.28 298 PHE A CA 1
ATOM 2215 C C . PHE A 1 298 ? -14.155 -14.412 -5.927 1.00 40.28 298 PHE A C 1
ATOM 2217 O O . PHE A 1 298 ? -14.275 -15.269 -6.804 1.00 40.28 298 PHE A O 1
ATOM 2224 N N . ASP A 1 299 ? -12.980 -13.825 -5.628 1.00 45.84 299 ASP A N 1
ATOM 2225 C CA . ASP A 1 299 ? -11.719 -14.257 -6.254 1.00 45.84 299 ASP A CA 1
ATOM 2226 C C . ASP A 1 299 ? -11.468 -15.715 -5.845 1.00 45.84 299 ASP A C 1
ATOM 2228 O O . ASP A 1 299 ? -11.150 -15.990 -4.678 1.00 45.84 299 ASP A O 1
ATOM 2232 N N . PRO A 1 300 ? -11.604 -16.676 -6.777 1.00 46.81 300 PRO A N 1
ATOM 2233 C CA . PRO A 1 300 ? -11.471 -18.084 -6.453 1.00 46.81 300 PRO A CA 1
ATOM 2234 C C . PRO A 1 300 ? -10.064 -18.429 -5.953 1.00 46.81 300 PRO A C 1
ATOM 2236 O O . PRO A 1 300 ? -9.898 -19.489 -5.356 1.00 46.81 300 PRO A O 1
ATOM 2239 N N . ARG A 1 301 ? -9.062 -17.557 -6.144 1.00 56.44 301 ARG A N 1
ATOM 2240 C CA . ARG A 1 301 ? -7.661 -17.764 -5.753 1.00 56.44 301 ARG A CA 1
ATOM 2241 C C . ARG A 1 301 ? -7.337 -17.300 -4.335 1.00 56.44 301 ARG A C 1
ATOM 2243 O O . ARG A 1 301 ? -6.220 -17.529 -3.893 1.00 56.44 301 ARG A O 1
ATOM 2250 N N . ALA A 1 302 ? -8.274 -16.714 -3.584 1.00 67.19 302 ALA A N 1
ATOM 2251 C CA . ALA A 1 302 ? -7.995 -16.198 -2.234 1.00 67.19 302 ALA A CA 1
ATOM 2252 C C . ALA A 1 302 ? -7.387 -17.250 -1.279 1.00 67.19 302 ALA A C 1
ATOM 2254 O O . ALA A 1 302 ? -6.561 -16.934 -0.430 1.00 67.19 302 ALA A O 1
ATOM 2255 N N . HIS A 1 303 ? -7.750 -18.525 -1.444 1.00 70.62 303 HIS A N 1
ATOM 2256 C CA . HIS A 1 303 ? -7.191 -19.641 -0.670 1.00 70.62 303 HIS A CA 1
ATOM 2257 C C . HIS A 1 303 ? -5.745 -20.024 -1.050 1.00 70.62 303 HIS A C 1
ATOM 2259 O O . HIS A 1 303 ? -5.133 -20.826 -0.348 1.00 70.62 303 HIS A O 1
ATOM 2265 N N . LEU A 1 304 ? -5.224 -19.478 -2.151 1.00 80.31 304 LEU A N 1
ATOM 2266 C CA . LEU A 1 304 ? -3.864 -19.663 -2.670 1.00 80.31 304 LEU A CA 1
ATOM 2267 C C . LEU A 1 304 ? -2.966 -18.452 -2.367 1.00 80.31 304 LEU A C 1
ATOM 2269 O O . LEU A 1 304 ? -1.800 -18.444 -2.760 1.00 80.31 304 LEU A O 1
ATOM 2273 N N . GLU A 1 305 ? -3.503 -17.414 -1.716 1.00 86.25 305 GLU A N 1
ATOM 2274 C CA . GLU A 1 305 ? -2.746 -16.213 -1.375 1.00 86.25 305 GLU A CA 1
ATOM 2275 C C . GLU A 1 305 ? -1.694 -16.540 -0.307 1.00 86.25 305 GLU A C 1
ATOM 2277 O O . GLU A 1 305 ? -1.999 -17.067 0.769 1.00 86.25 305 GLU A O 1
ATOM 2282 N N . THR A 1 306 ? -0.437 -16.238 -0.606 1.00 85.94 306 THR A N 1
ATOM 2283 C CA . THR A 1 306 ? 0.670 -16.384 0.326 1.00 85.94 306 THR A CA 1
ATOM 2284 C C . THR A 1 306 ? 0.767 -15.146 1.220 1.00 85.94 306 THR A C 1
ATOM 2286 O O . THR A 1 306 ? 0.298 -14.056 0.888 1.00 85.94 306 THR A O 1
ATOM 2289 N N . LYS A 1 307 ? 1.384 -15.306 2.392 1.00 79.25 307 LYS A N 1
ATOM 2290 C CA . LYS A 1 307 ? 1.675 -14.192 3.301 1.00 79.25 307 LYS A CA 1
ATOM 2291 C C . LYS A 1 307 ? 3.156 -13.871 3.217 1.00 79.25 307 LYS A C 1
ATOM 2293 O O . LYS A 1 307 ? 3.973 -14.731 3.544 1.00 79.25 307 LYS A O 1
ATOM 2298 N N . LEU A 1 308 ? 3.492 -12.662 2.779 1.00 80.19 308 LEU A N 1
ATOM 2299 C CA . LEU A 1 308 ? 4.873 -12.195 2.755 1.00 80.19 308 LEU A CA 1
ATOM 2300 C C . LEU A 1 308 ? 5.392 -12.060 4.192 1.00 80.19 308 LEU A C 1
ATOM 2302 O O . LEU A 1 308 ? 4.840 -11.290 4.978 1.00 80.19 308 LEU A O 1
ATOM 2306 N N . ASP A 1 309 ? 6.440 -12.807 4.537 1.00 74.88 309 ASP A N 1
ATOM 2307 C CA . ASP A 1 309 ? 7.092 -12.697 5.844 1.00 74.88 309 ASP A CA 1
ATOM 2308 C C . ASP A 1 309 ? 8.026 -11.467 5.859 1.00 74.88 309 ASP A C 1
ATOM 2310 O O . ASP A 1 309 ? 8.979 -11.404 5.067 1.00 74.88 309 ASP A O 1
ATOM 2314 N N . PRO A 1 310 ? 7.788 -10.465 6.728 1.00 72.44 310 PRO A N 1
ATOM 2315 C CA . PRO A 1 310 ? 8.674 -9.311 6.849 1.00 72.44 310 PRO A CA 1
ATOM 2316 C C . PRO A 1 310 ? 10.035 -9.658 7.477 1.00 72.44 310 PRO A C 1
ATOM 2318 O O . PRO A 1 310 ? 10.981 -8.896 7.293 1.00 72.44 310 PRO A O 1
ATOM 2321 N N . ALA A 1 311 ? 10.158 -10.788 8.183 1.00 74.19 311 ALA A N 1
ATOM 2322 C CA . ALA A 1 311 ? 11.385 -11.255 8.833 1.00 74.19 311 ALA A CA 1
ATOM 2323 C C . ALA A 1 311 ? 12.152 -12.315 8.016 1.00 74.19 311 ALA A C 1
ATOM 2325 O O . ALA A 1 311 ? 13.075 -12.949 8.538 1.00 74.19 311 ALA A O 1
ATOM 2326 N N . ARG A 1 312 ? 11.784 -12.505 6.742 1.00 77.38 312 ARG A N 1
ATOM 2327 C CA . ARG A 1 312 ? 12.403 -13.477 5.833 1.00 77.38 312 ARG A CA 1
ATOM 2328 C C . ARG A 1 312 ? 13.930 -13.356 5.791 1.00 77.38 312 ARG A C 1
ATOM 2330 O O . ARG A 1 312 ? 14.490 -12.262 5.714 1.00 77.38 312 ARG A O 1
ATOM 2337 N N . LEU A 1 313 ? 14.605 -14.503 5.806 1.00 74.88 313 LEU A N 1
ATOM 2338 C CA . LEU A 1 313 ? 16.052 -14.571 5.622 1.00 74.88 313 LEU A CA 1
ATOM 2339 C C . LEU A 1 313 ? 16.396 -14.336 4.151 1.00 74.88 313 LEU A C 1
ATOM 2341 O O . LEU A 1 313 ? 15.839 -14.979 3.265 1.00 74.88 313 LEU A O 1
ATOM 2345 N N . THR A 1 314 ? 17.337 -13.431 3.906 1.00 83.75 314 THR A N 1
ATOM 2346 C CA . THR A 1 314 ? 17.787 -13.048 2.569 1.00 83.75 314 THR A CA 1
ATOM 2347 C C . THR A 1 314 ? 19.291 -13.257 2.448 1.00 83.75 314 THR A C 1
ATOM 2349 O O . THR A 1 314 ? 20.068 -12.805 3.292 1.00 83.75 314 THR A O 1
ATOM 2352 N N . HIS A 1 315 ? 19.727 -13.978 1.413 1.00 91.38 315 HIS A N 1
ATOM 2353 C CA . HIS A 1 315 ? 21.149 -14.160 1.128 1.00 91.38 315 HIS A CA 1
ATOM 2354 C C . HIS A 1 315 ? 21.405 -14.528 -0.334 1.00 91.38 315 HIS A C 1
ATOM 2356 O O . HIS A 1 315 ? 20.608 -15.214 -0.974 1.00 91.38 315 HIS A O 1
ATOM 2362 N N . LEU A 1 316 ? 22.566 -14.117 -0.842 1.00 93.75 316 LEU A N 1
ATOM 2363 C CA . LEU A 1 316 ? 23.051 -14.541 -2.152 1.00 93.75 316 LEU A CA 1
ATOM 2364 C C . LEU A 1 316 ? 23.521 -16.000 -2.129 1.00 93.75 316 LEU A C 1
ATOM 2366 O O . LEU A 1 316 ? 23.931 -16.534 -1.090 1.00 93.75 316 LEU A O 1
ATOM 2370 N N . GLY A 1 317 ? 23.494 -16.618 -3.308 1.00 93.00 317 GLY A N 1
ATOM 2371 C CA . GLY A 1 317 ? 23.878 -18.009 -3.508 1.00 93.00 317 GLY A CA 1
ATOM 2372 C C . GLY A 1 317 ? 22.895 -19.026 -2.925 1.00 93.00 317 GLY A C 1
ATOM 2373 O O . GLY A 1 317 ? 21.906 -18.683 -2.276 1.00 93.00 317 GLY A O 1
ATOM 2374 N N . ILE A 1 318 ? 23.198 -20.297 -3.174 1.00 93.00 318 ILE A N 1
ATOM 2375 C CA . ILE A 1 318 ? 22.434 -21.448 -2.687 1.00 93.00 318 ILE A CA 1
ATOM 2376 C C . ILE A 1 318 ? 23.196 -22.065 -1.516 1.00 93.00 318 ILE A C 1
ATOM 2378 O O . ILE A 1 318 ? 24.370 -22.432 -1.650 1.00 93.00 318 ILE A O 1
ATOM 2382 N N . TRP A 1 319 ? 22.563 -22.142 -0.346 1.00 90.12 319 TRP A N 1
ATOM 2383 C CA . TRP A 1 319 ? 23.156 -22.834 0.798 1.00 90.12 319 TRP A CA 1
ATOM 2384 C C . TRP A 1 319 ? 23.023 -24.350 0.657 1.00 90.12 319 TRP A C 1
ATOM 2386 O O . TRP A 1 319 ? 22.202 -24.868 -0.093 1.00 90.12 319 TRP A O 1
ATOM 2396 N N . ARG A 1 320 ? 23.865 -25.098 1.379 1.00 87.88 320 ARG A N 1
ATOM 2397 C CA . ARG A 1 320 ? 23.931 -26.565 1.251 1.00 87.88 320 ARG A CA 1
ATOM 2398 C C . ARG A 1 320 ? 22.597 -27.252 1.570 1.00 87.88 320 ARG A C 1
ATOM 2400 O O . ARG A 1 320 ? 22.345 -28.333 1.056 1.00 87.88 320 ARG A O 1
ATOM 2407 N N . ASP A 1 321 ? 21.812 -26.677 2.465 1.00 88.56 321 ASP A N 1
ATOM 2408 C CA . ASP A 1 321 ? 20.500 -27.158 2.891 1.00 88.56 321 ASP A CA 1
ATOM 2409 C C . ASP A 1 321 ? 19.339 -26.657 2.019 1.00 88.56 321 ASP A C 1
ATOM 2411 O O . ASP A 1 321 ? 18.254 -27.223 2.105 1.00 88.56 321 ASP A O 1
ATOM 2415 N N . GLU A 1 322 ? 19.577 -25.663 1.158 1.00 87.50 322 GLU A N 1
ATOM 2416 C CA . GLU A 1 322 ? 18.640 -25.216 0.115 1.00 87.50 322 GLU A CA 1
ATOM 2417 C C . GLU A 1 322 ? 18.832 -25.966 -1.212 1.00 87.50 322 GLU A C 1
ATOM 2419 O O . GLU A 1 322 ? 17.914 -26.026 -2.026 1.00 87.50 322 GLU A O 1
ATOM 2424 N N . ALA A 1 323 ? 20.030 -26.511 -1.449 1.00 89.38 323 ALA A N 1
ATOM 2425 C CA . ALA A 1 323 ? 20.377 -27.150 -2.712 1.00 89.38 323 ALA A CA 1
ATOM 2426 C C . ALA A 1 323 ? 19.491 -28.372 -3.018 1.00 89.38 323 ALA A C 1
ATOM 2428 O O . ALA A 1 323 ? 19.298 -29.268 -2.191 1.00 89.38 323 ALA A O 1
ATOM 2429 N N . ASP A 1 324 ? 19.002 -28.413 -4.251 1.00 91.75 324 ASP A N 1
ATOM 2430 C CA . ASP A 1 324 ? 18.231 -29.486 -4.868 1.00 91.75 324 ASP A CA 1
ATOM 2431 C C . ASP A 1 324 ? 18.861 -29.919 -6.207 1.00 91.75 324 ASP A C 1
ATOM 2433 O O . ASP A 1 324 ? 19.860 -29.361 -6.660 1.00 91.75 324 ASP A O 1
ATOM 2437 N N . GLU A 1 325 ? 18.274 -30.918 -6.873 1.00 93.75 325 GLU A N 1
ATOM 2438 C CA . GLU A 1 325 ? 18.818 -31.446 -8.135 1.00 93.75 325 GLU A CA 1
ATOM 2439 C C . GLU A 1 325 ? 18.905 -30.394 -9.256 1.00 93.75 325 GLU A C 1
ATOM 2441 O O . GLU A 1 325 ? 19.758 -30.501 -10.141 1.00 93.75 325 GLU A O 1
ATOM 2446 N N . ILE A 1 326 ? 18.027 -29.385 -9.243 1.00 95.50 326 ILE A N 1
ATOM 2447 C CA . ILE A 1 326 ? 18.004 -28.336 -10.263 1.00 95.50 326 ILE A CA 1
ATOM 2448 C C . ILE A 1 326 ? 19.102 -27.318 -9.981 1.00 95.50 326 ILE A C 1
ATOM 2450 O O . ILE A 1 326 ? 19.914 -27.034 -10.858 1.00 95.50 326 ILE A O 1
ATOM 2454 N N . SER A 1 327 ? 19.148 -26.779 -8.769 1.00 94.31 327 SER A N 1
ATOM 2455 C CA . SER A 1 327 ? 20.168 -25.818 -8.360 1.00 94.31 327 SER A CA 1
ATOM 2456 C C . SER A 1 327 ? 21.573 -26.416 -8.430 1.00 94.31 327 SER A C 1
ATOM 2458 O O . SER A 1 327 ? 22.458 -25.764 -8.975 1.00 94.31 327 SER A O 1
ATOM 2460 N N . ASP A 1 328 ? 21.776 -27.681 -8.051 1.00 94.19 328 ASP A N 1
ATOM 2461 C CA . ASP A 1 328 ? 23.064 -28.374 -8.219 1.00 94.19 328 ASP A CA 1
ATOM 2462 C C . ASP A 1 328 ? 23.526 -28.442 -9.684 1.00 94.19 328 ASP A C 1
ATOM 2464 O O . ASP A 1 328 ? 24.726 -28.475 -9.973 1.00 94.19 328 ASP A O 1
ATOM 2468 N N . ARG A 1 329 ? 22.579 -28.492 -10.626 1.00 96.50 329 ARG A N 1
ATOM 2469 C CA . ARG A 1 329 ? 22.866 -28.638 -12.054 1.00 96.50 329 ARG A CA 1
ATOM 2470 C C . ARG A 1 329 ? 22.985 -27.307 -12.790 1.00 96.50 329 ARG A C 1
ATOM 2472 O O . ARG A 1 329 ? 23.802 -27.203 -13.704 1.00 96.50 329 ARG A O 1
ATOM 2479 N N . PHE A 1 330 ? 22.147 -26.336 -12.445 1.00 97.44 330 PHE A N 1
ATOM 2480 C CA . PHE A 1 330 ? 21.955 -25.115 -13.228 1.00 97.44 330 PHE A CA 1
ATOM 2481 C C . PHE A 1 330 ? 22.460 -23.849 -12.531 1.00 97.44 330 PHE A C 1
ATOM 2483 O O . PHE A 1 330 ? 22.658 -22.846 -13.208 1.00 97.44 330 PHE A O 1
ATOM 2490 N N . PHE A 1 331 ? 22.727 -23.867 -11.220 1.00 97.25 331 PHE A N 1
ATOM 2491 C CA . PHE A 1 331 ? 23.279 -22.695 -10.542 1.00 97.25 331 PHE A CA 1
ATOM 2492 C C . PHE A 1 331 ? 24.743 -22.471 -10.944 1.00 97.25 331 PHE A C 1
ATOM 2494 O O . PHE A 1 331 ? 25.611 -23.309 -10.688 1.00 97.25 331 PHE A O 1
ATOM 2501 N N . GLN A 1 332 ? 25.044 -21.312 -11.532 1.00 96.19 332 GLN A N 1
ATOM 2502 C CA . GLN A 1 332 ? 26.405 -20.924 -11.903 1.00 96.19 332 GLN A CA 1
ATOM 2503 C C . GLN A 1 332 ? 26.713 -19.515 -11.419 1.00 96.19 332 GLN A C 1
ATOM 2505 O O . GLN A 1 332 ? 26.198 -18.560 -11.966 1.00 96.19 332 GLN A O 1
ATOM 2510 N N . TRP A 1 333 ? 27.605 -19.361 -10.438 1.00 96.44 333 TRP A N 1
ATOM 2511 C CA . TRP A 1 333 ? 27.931 -18.037 -9.886 1.00 96.44 333 TRP A CA 1
ATOM 2512 C C . TRP A 1 333 ? 28.460 -17.034 -10.924 1.00 96.44 333 TRP A C 1
ATOM 2514 O O . TRP A 1 333 ? 28.221 -15.833 -10.807 1.00 96.44 333 TRP A O 1
ATOM 2524 N N . GLU A 1 334 ? 29.220 -17.513 -11.908 1.00 96.56 334 GLU A N 1
ATOM 2525 C CA . GLU A 1 334 ? 29.815 -16.669 -12.942 1.00 96.56 334 GLU A CA 1
ATOM 2526 C C . GLU A 1 334 ? 28.774 -16.309 -14.005 1.00 96.56 334 GLU A C 1
ATOM 2528 O O . GLU A 1 334 ? 28.196 -17.184 -14.651 1.00 96.56 334 GLU A O 1
ATOM 2533 N N . VAL A 1 335 ? 28.573 -15.007 -14.208 1.00 95.88 335 VAL A N 1
ATOM 2534 C CA . VAL A 1 335 ? 27.657 -14.455 -15.212 1.00 95.88 335 VAL A CA 1
ATOM 2535 C C . VAL A 1 335 ? 28.434 -13.908 -16.419 1.00 95.88 335 VAL A C 1
ATOM 2537 O O . VAL A 1 335 ? 29.624 -13.592 -16.296 1.00 95.88 335 VAL A O 1
ATOM 2540 N N . PRO A 1 336 ? 27.806 -13.797 -17.606 1.00 94.56 336 PRO A N 1
ATOM 2541 C CA . PRO A 1 336 ? 28.450 -13.218 -18.780 1.00 94.56 336 PRO A CA 1
ATOM 2542 C C . PRO A 1 336 ? 28.938 -11.787 -18.526 1.00 94.56 336 PRO A C 1
ATOM 2544 O O . PRO A 1 336 ? 28.252 -10.982 -17.907 1.00 94.56 336 PRO A O 1
ATOM 2547 N N . ALA A 1 337 ? 30.116 -11.445 -19.050 1.00 94.38 337 ALA A N 1
ATOM 2548 C CA . ALA A 1 337 ? 30.594 -10.067 -19.018 1.00 94.38 337 ALA A CA 1
ATOM 2549 C C . ALA A 1 337 ? 29.803 -9.195 -20.004 1.00 94.38 337 ALA A C 1
ATOM 2551 O O . ALA A 1 337 ? 29.533 -9.627 -21.129 1.00 94.38 337 ALA A O 1
ATOM 2552 N N . LEU A 1 338 ? 29.514 -7.949 -19.611 1.00 95.69 338 LEU A N 1
ATOM 2553 C CA . LEU A 1 338 ? 28.826 -6.988 -20.473 1.00 95.69 338 LEU A CA 1
ATOM 2554 C C . LEU A 1 338 ? 29.541 -6.821 -21.827 1.00 95.69 338 LEU A C 1
ATOM 2556 O O . LEU A 1 338 ? 30.767 -6.654 -21.875 1.00 95.69 338 LEU A O 1
ATOM 2560 N N . PRO A 1 339 ? 28.795 -6.791 -22.941 1.00 96.75 339 PRO A N 1
ATOM 2561 C CA . PRO A 1 339 ? 29.355 -6.579 -24.257 1.00 96.75 339 PRO A CA 1
ATOM 2562 C C . PRO A 1 339 ? 29.698 -5.100 -24.431 1.00 96.75 339 PRO A C 1
ATOM 2564 O O . PRO A 1 339 ? 29.177 -4.216 -23.745 1.00 96.75 339 PRO A O 1
ATOM 2567 N N . SER A 1 340 ? 30.545 -4.802 -25.418 1.00 97.06 340 SER A N 1
ATOM 2568 C CA . SER A 1 340 ? 30.948 -3.422 -25.714 1.00 97.06 340 SER A CA 1
ATOM 2569 C C . SER A 1 340 ? 29.763 -2.497 -25.995 1.00 97.06 340 SER A C 1
ATOM 2571 O O . SER A 1 340 ? 29.852 -1.310 -25.713 1.00 97.06 340 SER A O 1
ATOM 2573 N N . GLU A 1 341 ? 28.663 -3.020 -26.542 1.00 96.62 341 GLU A N 1
ATOM 2574 C CA . GLU A 1 341 ? 27.441 -2.248 -26.785 1.00 96.62 341 GLU A CA 1
ATOM 2575 C C . GLU A 1 341 ? 26.843 -1.698 -25.483 1.00 96.62 341 GLU A C 1
ATOM 2577 O O . GLU A 1 341 ? 26.664 -0.487 -25.370 1.00 96.62 341 GLU A O 1
ATOM 2582 N N . CYS A 1 342 ? 26.637 -2.547 -24.472 1.00 97.75 342 CYS A N 1
ATOM 2583 C CA . CYS A 1 342 ? 26.130 -2.133 -23.162 1.00 97.75 342 CYS A CA 1
ATOM 2584 C C . CYS A 1 342 ? 27.109 -1.206 -22.439 1.00 97.75 342 CYS A C 1
ATOM 2586 O O . CYS A 1 342 ? 26.698 -0.180 -21.906 1.00 97.75 342 CYS A O 1
ATOM 2588 N N . ILE A 1 343 ? 28.411 -1.516 -22.474 1.00 97.81 343 ILE A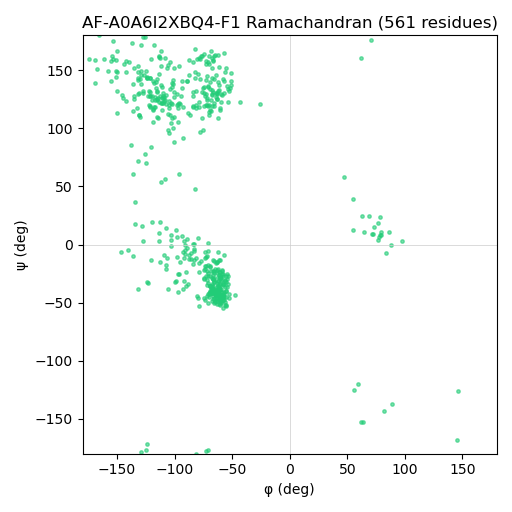 N 1
ATOM 2589 C CA . ILE A 1 343 ? 29.449 -0.668 -21.865 1.00 97.81 343 ILE A CA 1
ATOM 2590 C C . ILE A 1 343 ? 29.430 0.733 -22.488 1.00 97.81 343 ILE A C 1
ATOM 2592 O O . ILE A 1 343 ? 29.458 1.733 -21.771 1.00 97.81 343 ILE A O 1
ATOM 2596 N N . ASN A 1 344 ? 29.356 0.816 -23.818 1.00 97.56 344 ASN A N 1
ATOM 2597 C CA . ASN A 1 344 ? 29.293 2.090 -24.528 1.00 97.56 344 ASN A CA 1
ATOM 2598 C C . ASN A 1 344 ? 27.988 2.837 -24.231 1.00 97.56 344 ASN A C 1
ATOM 2600 O O . ASN A 1 344 ? 28.015 4.056 -24.090 1.00 97.56 344 ASN A O 1
ATOM 2604 N N . ALA A 1 345 ? 26.864 2.126 -24.121 1.00 97.31 345 ALA A N 1
ATOM 2605 C CA . ALA A 1 345 ? 25.574 2.718 -23.796 1.00 97.31 345 ALA A CA 1
ATOM 2606 C C . ALA A 1 345 ? 25.545 3.292 -22.369 1.00 97.31 345 ALA A C 1
ATOM 2608 O O . ALA A 1 345 ? 25.133 4.433 -22.179 1.00 97.31 345 ALA A O 1
ATOM 2609 N N . ILE A 1 346 ? 26.072 2.552 -21.389 1.00 96.94 346 ILE A N 1
ATOM 2610 C CA . ILE A 1 346 ? 26.247 3.017 -20.006 1.00 96.94 346 ILE A CA 1
ATOM 2611 C C . ILE A 1 346 ? 27.176 4.235 -19.962 1.00 96.94 346 ILE A C 1
ATOM 2613 O O . ILE A 1 346 ? 26.851 5.239 -19.333 1.00 96.94 346 ILE A O 1
ATOM 2617 N N . ALA A 1 347 ? 28.314 4.181 -20.660 1.00 96.69 347 ALA A N 1
ATOM 2618 C CA . ALA A 1 347 ? 29.270 5.286 -20.703 1.00 96.69 347 ALA A CA 1
ATOM 2619 C C . ALA A 1 347 ? 28.710 6.542 -21.395 1.00 96.69 347 ALA A C 1
ATOM 2621 O O . ALA A 1 347 ? 29.124 7.654 -21.067 1.00 96.69 347 ALA A O 1
ATOM 2622 N N . ALA A 1 348 ? 27.785 6.377 -22.346 1.00 96.00 348 ALA A N 1
ATOM 2623 C CA . ALA A 1 348 ? 27.114 7.484 -23.020 1.00 96.00 348 ALA A CA 1
ATOM 2624 C C . ALA A 1 348 ? 26.059 8.177 -22.139 1.00 96.00 348 ALA A C 1
ATOM 2626 O O . ALA A 1 348 ? 25.740 9.337 -22.401 1.00 96.00 348 ALA A O 1
ATOM 2627 N N . GLY A 1 349 ? 25.543 7.499 -21.108 1.00 96.06 349 GLY A N 1
ATOM 2628 C CA . GLY A 1 349 ? 24.489 8.019 -20.238 1.00 96.06 349 GLY A CA 1
ATOM 2629 C C . GLY A 1 349 ? 23.172 8.264 -20.979 1.00 96.06 349 GLY A C 1
ATOM 2630 O O . GLY A 1 349 ? 22.871 7.612 -21.982 1.00 96.06 349 GLY A O 1
ATOM 2631 N N . VAL A 1 350 ? 22.376 9.213 -20.479 1.00 97.00 350 VAL A N 1
ATOM 2632 C CA . VAL A 1 350 ? 21.093 9.587 -21.085 1.00 97.00 350 VAL A CA 1
ATOM 2633 C C . VAL A 1 350 ? 21.321 10.274 -22.433 1.00 97.00 350 VAL A C 1
ATOM 2635 O O . VAL A 1 350 ? 21.877 11.371 -22.523 1.00 97.00 350 VAL A O 1
ATOM 2638 N N . ARG A 1 351 ? 20.867 9.630 -23.508 1.00 95.81 351 ARG A N 1
ATOM 2639 C CA . ARG A 1 351 ? 20.949 10.145 -24.875 1.00 95.81 351 ARG A CA 1
ATOM 2640 C C . ARG A 1 351 ? 19.910 11.238 -25.095 1.00 95.81 351 ARG A C 1
ATOM 2642 O O . ARG A 1 351 ? 18.745 11.085 -24.745 1.00 95.81 351 ARG A O 1
ATOM 2649 N N . THR A 1 352 ? 20.343 12.333 -25.713 1.00 91.62 352 THR A N 1
ATOM 2650 C CA . THR A 1 352 ? 19.494 13.492 -26.046 1.00 91.62 352 THR A CA 1
ATOM 2651 C C . THR A 1 352 ? 19.172 13.588 -27.535 1.00 91.62 352 THR A C 1
ATOM 2653 O O . THR A 1 352 ? 18.314 14.367 -27.938 1.00 91.62 352 THR A O 1
ATOM 2656 N N . ASP A 1 353 ? 19.853 12.800 -28.366 1.00 94.12 353 ASP A N 1
ATOM 2657 C CA . ASP A 1 353 ? 19.651 12.721 -29.813 1.00 94.12 353 ASP A CA 1
ATOM 2658 C C . ASP A 1 353 ? 18.638 11.642 -30.228 1.00 94.12 353 ASP A C 1
ATOM 2660 O O . ASP A 1 353 ? 18.296 11.537 -31.405 1.00 94.12 353 ASP A O 1
ATOM 2664 N N . ILE A 1 354 ? 18.151 10.853 -29.268 1.00 95.19 354 ILE A N 1
ATOM 2665 C CA . ILE A 1 354 ? 17.153 9.799 -29.454 1.00 95.19 354 ILE A CA 1
ATOM 2666 C C . ILE A 1 354 ? 16.072 9.966 -28.385 1.00 95.19 354 ILE A C 1
ATOM 2668 O O . ILE A 1 354 ? 16.373 10.329 -27.251 1.00 95.19 354 ILE A O 1
ATOM 2672 N N . VAL A 1 355 ? 14.822 9.692 -28.753 1.00 94.56 355 VAL A N 1
ATOM 2673 C CA . VAL A 1 355 ? 13.679 9.677 -27.835 1.00 94.56 355 VAL A CA 1
ATOM 2674 C C . VAL A 1 355 ? 13.404 8.232 -27.420 1.00 94.56 355 VAL A C 1
ATOM 2676 O O . VAL A 1 355 ? 13.332 7.349 -28.276 1.00 94.56 355 VAL A O 1
ATOM 2679 N N . GLY A 1 356 ? 13.294 7.995 -26.115 1.00 95.56 356 GLY A N 1
ATOM 2680 C CA . GLY A 1 356 ? 12.945 6.695 -25.543 1.00 95.56 356 GLY A CA 1
ATOM 2681 C C . GLY A 1 356 ? 11.465 6.347 -25.717 1.00 95.56 356 GLY A C 1
ATOM 2682 O O . GLY A 1 356 ? 10.643 7.222 -26.001 1.00 95.56 356 GLY A O 1
ATOM 2683 N N . LEU A 1 357 ? 11.126 5.069 -25.532 1.00 96.31 357 LEU A N 1
ATOM 2684 C CA . LEU A 1 357 ? 9.728 4.637 -25.537 1.00 96.31 357 LEU A CA 1
ATOM 2685 C C . LEU A 1 357 ? 9.084 4.881 -24.170 1.00 96.31 357 LEU A C 1
ATOM 2687 O O . LEU A 1 357 ? 9.716 4.667 -23.140 1.00 96.31 357 LEU A O 1
ATOM 2691 N N . ASP A 1 358 ? 7.816 5.269 -24.187 1.00 94.31 358 ASP A N 1
ATOM 2692 C CA . ASP A 1 358 ? 6.890 5.189 -23.062 1.00 94.31 358 ASP A CA 1
ATOM 2693 C C . ASP A 1 358 ? 5.646 4.376 -23.468 1.00 94.31 358 ASP A C 1
ATOM 2695 O O . ASP A 1 358 ? 5.597 3.762 -24.534 1.00 94.31 358 ASP A O 1
ATOM 2699 N N . LEU A 1 359 ? 4.618 4.342 -22.618 1.00 92.75 359 LEU A N 1
ATOM 2700 C CA . LEU A 1 359 ? 3.388 3.609 -22.930 1.00 92.75 359 LEU A CA 1
ATOM 2701 C C . LEU A 1 359 ? 2.592 4.210 -24.099 1.00 92.75 359 LEU A C 1
ATOM 2703 O O . LEU A 1 359 ? 1.818 3.496 -24.730 1.00 92.75 359 LEU A O 1
ATOM 2707 N N . SER A 1 360 ? 2.764 5.497 -24.414 1.00 91.94 360 SER A N 1
ATOM 2708 C CA . SER A 1 360 ? 2.023 6.154 -25.499 1.00 91.94 360 SER A CA 1
ATOM 2709 C C . SER A 1 360 ? 2.502 5.735 -26.891 1.00 91.94 360 SER A C 1
ATOM 2711 O O . SER A 1 360 ? 1.748 5.850 -27.857 1.00 91.94 360 SER A O 1
ATOM 2713 N N . ASN A 1 361 ? 3.733 5.227 -26.993 1.00 93.56 361 ASN A N 1
ATOM 2714 C CA . ASN A 1 361 ? 4.351 4.773 -28.239 1.00 93.56 361 ASN A CA 1
ATOM 2715 C C . ASN A 1 361 ? 4.936 3.351 -28.146 1.00 93.56 361 ASN A C 1
ATOM 2717 O O . ASN A 1 361 ? 5.694 2.938 -29.020 1.00 93.56 361 ASN A O 1
ATOM 2721 N N . ILE A 1 362 ? 4.568 2.563 -27.130 1.00 96.00 362 ILE A N 1
ATOM 2722 C CA . ILE A 1 362 ? 5.121 1.213 -26.920 1.00 96.00 362 ILE A CA 1
ATOM 2723 C C . ILE A 1 362 ? 4.850 0.255 -28.093 1.00 96.00 362 ILE A C 1
ATOM 2725 O O . ILE A 1 362 ? 5.642 -0.649 -28.363 1.00 96.00 362 ILE A O 1
ATOM 2729 N N . THR A 1 363 ? 3.769 0.488 -28.841 1.00 97.25 363 THR A N 1
ATOM 2730 C CA . THR A 1 363 ? 3.398 -0.279 -30.040 1.00 97.25 363 THR A CA 1
ATOM 2731 C C . THR A 1 363 ? 4.383 -0.102 -31.197 1.00 97.25 363 THR A C 1
ATOM 2733 O O . THR A 1 363 ? 4.410 -0.942 -32.095 1.00 97.25 363 THR A O 1
ATOM 2736 N N . ASP A 1 364 ? 5.283 0.887 -31.142 1.00 97.12 364 ASP A N 1
ATOM 2737 C CA . ASP A 1 364 ? 6.399 1.016 -32.085 1.00 97.12 364 ASP A CA 1
ATOM 2738 C C . ASP A 1 364 ? 7.319 -0.219 -32.063 1.00 97.12 364 ASP A C 1
ATOM 2740 O O . ASP A 1 364 ? 7.996 -0.497 -33.056 1.00 97.12 364 ASP A O 1
ATOM 2744 N N . LEU A 1 365 ? 7.313 -1.013 -30.980 1.00 97.44 365 LEU A N 1
ATOM 2745 C CA . LEU A 1 365 ? 7.985 -2.317 -30.925 1.00 97.44 365 LEU A CA 1
ATOM 2746 C C . LEU A 1 365 ? 7.522 -3.267 -32.040 1.00 97.44 365 LEU A C 1
ATOM 2748 O O . LEU A 1 365 ? 8.335 -4.048 -32.530 1.00 97.44 365 LEU A O 1
ATOM 2752 N N . LEU A 1 366 ? 6.270 -3.170 -32.486 1.00 97.56 366 LEU A N 1
ATOM 2753 C CA . LEU A 1 366 ? 5.710 -4.006 -33.552 1.00 97.56 366 LEU A CA 1
ATOM 2754 C C . LEU A 1 366 ? 6.229 -3.620 -34.946 1.00 97.56 366 LEU A C 1
ATOM 2756 O O . LEU A 1 366 ? 6.040 -4.364 -35.910 1.00 97.56 366 LEU A O 1
ATOM 2760 N N . SER A 1 367 ? 6.898 -2.469 -35.074 1.00 97.00 367 SER A N 1
ATOM 2761 C CA . SER A 1 367 ? 7.474 -2.040 -36.345 1.00 97.00 367 SER A CA 1
ATOM 2762 C C . SER A 1 367 ? 8.555 -3.022 -36.825 1.00 97.00 367 SER A C 1
ATOM 2764 O O . SER A 1 367 ? 9.380 -3.479 -36.024 1.00 97.00 367 SER A O 1
ATOM 2766 N N . PRO A 1 368 ? 8.619 -3.322 -38.137 1.00 95.31 368 PRO A N 1
ATOM 2767 C CA . PRO A 1 368 ? 9.663 -4.178 -38.687 1.00 95.31 368 PRO A CA 1
ATOM 2768 C C . PRO A 1 368 ? 11.073 -3.644 -38.401 1.00 95.31 368 PRO A C 1
ATOM 2770 O O . PRO A 1 368 ? 11.335 -2.446 -38.511 1.00 95.31 368 PRO A O 1
ATOM 2773 N N . GLY A 1 369 ? 12.010 -4.551 -38.124 1.00 96.25 369 GLY A N 1
ATOM 2774 C CA . GLY A 1 369 ? 13.407 -4.204 -37.861 1.00 96.25 369 GLY A CA 1
ATOM 2775 C C . GLY A 1 369 ? 13.652 -3.754 -36.421 1.00 96.25 369 GLY A C 1
ATOM 2776 O O . GLY A 1 369 ? 13.094 -4.324 -35.482 1.00 96.25 369 GLY A O 1
ATOM 2777 N N . TYR A 1 370 ? 14.537 -2.777 -36.249 1.00 97.75 370 TYR A N 1
ATOM 2778 C CA . TYR A 1 370 ? 14.997 -2.304 -34.945 1.00 97.75 370 TYR A CA 1
ATOM 2779 C C . TYR A 1 370 ? 14.761 -0.804 -34.807 1.00 97.75 370 TYR A C 1
ATOM 2781 O O . TYR A 1 370 ? 14.904 -0.045 -35.770 1.00 97.75 370 TYR A O 1
ATOM 2789 N N . LEU A 1 371 ? 14.404 -0.386 -33.599 1.00 96.88 371 LEU A N 1
ATOM 2790 C CA . LEU A 1 371 ? 14.245 1.012 -33.235 1.00 96.88 371 LEU A CA 1
ATOM 2791 C C . LEU A 1 371 ? 15.617 1.665 -33.010 1.00 96.88 371 LEU A C 1
ATOM 2793 O O . LEU A 1 371 ? 16.608 0.972 -32.782 1.00 96.88 371 LEU A O 1
ATOM 2797 N N . PRO A 1 372 ? 15.700 3.007 -33.025 1.00 95.25 372 PRO A N 1
ATOM 2798 C CA . PRO A 1 372 ? 16.961 3.710 -32.789 1.00 95.25 372 PRO A CA 1
ATOM 2799 C C . PRO A 1 372 ? 17.626 3.396 -31.437 1.00 95.25 372 PRO A C 1
ATOM 2801 O O . PRO A 1 372 ? 18.846 3.496 -31.329 1.00 95.25 372 PRO A O 1
ATOM 2804 N N . LEU A 1 373 ? 16.837 3.017 -30.422 1.00 96.88 373 LEU A N 1
ATOM 2805 C CA . LEU A 1 373 ? 17.30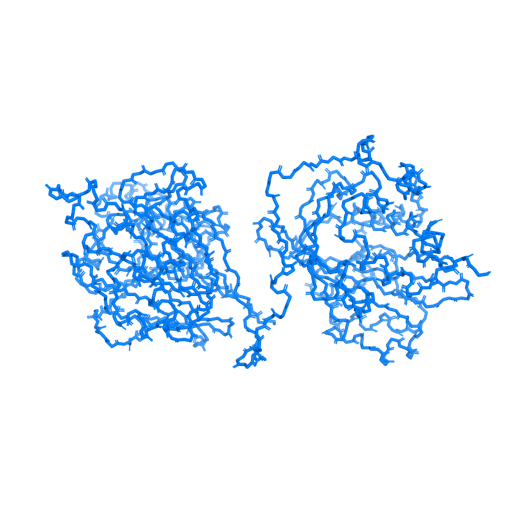3 2.651 -29.084 1.00 96.88 373 LEU A CA 1
ATOM 2806 C C . LEU A 1 373 ? 16.893 1.209 -28.741 1.00 96.88 373 LEU A C 1
ATOM 2808 O O . LEU A 1 373 ? 15.863 0.984 -28.108 1.00 96.88 373 LEU A O 1
ATOM 2812 N N . GLU A 1 374 ? 17.688 0.229 -29.172 1.00 97.56 374 GLU A N 1
ATOM 2813 C CA . GLU A 1 374 ? 17.542 -1.166 -28.716 1.00 97.56 374 GLU A CA 1
ATOM 2814 C C . GLU A 1 374 ? 18.341 -1.461 -27.447 1.00 97.56 374 GLU A C 1
ATOM 2816 O O . GLU A 1 374 ? 17.867 -2.200 -26.590 1.00 97.56 374 GLU A O 1
ATOM 2821 N N . THR A 1 375 ? 19.504 -0.823 -27.298 1.00 98.38 375 THR A N 1
ATOM 2822 C CA . THR A 1 375 ? 20.328 -0.877 -26.089 1.00 98.38 375 THR A CA 1
ATOM 2823 C C . THR A 1 375 ? 20.758 0.537 -25.714 1.00 98.38 375 THR A C 1
ATOM 2825 O O . THR A 1 375 ? 21.459 1.203 -26.479 1.00 98.38 375 THR A O 1
ATOM 2828 N N . GLY A 1 376 ? 20.346 1.015 -24.541 1.00 98.31 376 GLY A N 1
ATOM 2829 C CA . GLY A 1 376 ? 20.767 2.308 -24.006 1.00 98.31 376 GLY A CA 1
ATOM 2830 C C . GLY A 1 376 ? 19.707 3.038 -23.202 1.00 98.31 376 GLY A C 1
ATOM 2831 O O . GLY A 1 376 ? 18.698 2.465 -22.807 1.00 98.31 376 GLY A O 1
ATOM 2832 N N . ILE A 1 377 ? 19.983 4.310 -22.926 1.00 98.44 377 ILE A N 1
ATOM 2833 C CA . ILE A 1 377 ? 19.211 5.136 -21.999 1.00 98.44 377 ILE A CA 1
ATOM 2834 C C . ILE A 1 377 ? 18.823 6.428 -22.718 1.00 98.44 377 ILE A C 1
ATOM 2836 O O . ILE A 1 377 ? 19.677 7.067 -23.332 1.00 98.44 377 ILE A O 1
ATOM 2840 N N . ALA A 1 378 ? 17.557 6.826 -22.648 1.00 97.94 378 ALA A N 1
ATOM 2841 C CA . ALA A 1 378 ? 17.061 8.084 -23.204 1.00 97.94 378 ALA A CA 1
ATOM 2842 C C . ALA A 1 378 ? 15.873 8.610 -22.390 1.00 97.94 378 ALA A C 1
ATOM 2844 O O . ALA A 1 378 ? 15.280 7.873 -21.604 1.00 97.94 378 ALA A O 1
ATOM 2845 N N . LEU A 1 379 ? 15.500 9.872 -22.606 1.00 96.75 379 LEU A N 1
ATOM 2846 C CA . LEU A 1 379 ? 14.244 10.411 -22.083 1.00 96.75 379 LEU A CA 1
ATOM 2847 C C . LEU A 1 379 ? 13.096 10.160 -23.060 1.00 96.75 379 LEU A C 1
ATOM 2849 O O . LEU A 1 379 ? 13.277 10.197 -24.280 1.00 96.75 379 LEU A O 1
ATOM 2853 N N . THR A 1 380 ? 11.909 9.929 -22.516 1.00 95.12 380 THR A N 1
ATOM 2854 C CA . THR A 1 380 ? 10.660 9.837 -23.281 1.00 95.12 380 THR A CA 1
ATOM 2855 C C . THR A 1 380 ? 10.101 11.241 -23.555 1.00 95.12 380 THR A C 1
ATOM 2857 O O . THR A 1 380 ? 10.557 12.219 -22.948 1.00 95.12 380 THR A O 1
ATOM 2860 N N . PRO A 1 381 ? 9.095 11.393 -24.440 1.00 88.69 381 PRO A N 1
ATOM 2861 C CA . PRO A 1 381 ? 8.447 12.685 -24.684 1.00 88.69 381 PRO A CA 1
ATOM 2862 C C . PRO A 1 381 ? 7.900 13.356 -23.417 1.00 88.69 381 PRO A C 1
ATOM 2864 O O . PRO A 1 381 ? 7.857 14.583 -23.343 1.00 88.69 381 PRO A O 1
ATOM 2867 N N . ASN A 1 382 ? 7.512 12.555 -22.422 1.00 90.62 382 ASN A N 1
ATOM 2868 C CA . ASN A 1 382 ? 6.917 13.015 -21.169 1.00 90.62 382 ASN A CA 1
ATOM 2869 C C . ASN A 1 382 ? 7.948 13.218 -20.042 1.00 90.62 382 ASN A C 1
ATOM 2871 O O . ASN A 1 382 ? 7.573 13.491 -18.904 1.00 90.62 382 ASN A O 1
ATOM 2875 N N . GLY A 1 383 ? 9.248 13.114 -20.345 1.00 92.50 383 GLY A N 1
ATOM 2876 C CA . GLY A 1 383 ? 10.329 13.300 -19.372 1.00 92.50 383 GLY A CA 1
ATOM 2877 C C . GLY A 1 383 ? 10.583 12.090 -18.471 1.00 92.50 383 GLY A C 1
ATOM 2878 O O . GLY A 1 383 ? 11.336 12.204 -17.504 1.00 92.50 383 GLY A O 1
ATOM 2879 N N . GLU A 1 384 ? 9.977 10.944 -18.781 1.00 96.44 384 GLU A N 1
ATOM 2880 C CA . GLU A 1 384 ? 10.280 9.667 -18.136 1.00 96.44 384 GLU A CA 1
ATOM 2881 C C . GLU A 1 384 ? 11.642 9.156 -18.605 1.00 96.44 384 GLU A C 1
ATOM 2883 O O . GLU A 1 384 ? 12.139 9.530 -19.673 1.00 96.44 384 GLU A O 1
ATOM 2888 N N . LEU A 1 385 ? 12.255 8.292 -17.805 1.00 97.38 385 LEU A N 1
ATOM 2889 C CA . LEU A 1 385 ? 13.545 7.697 -18.125 1.00 97.38 385 LEU A CA 1
ATOM 2890 C C . LEU A 1 385 ? 13.315 6.317 -18.744 1.00 97.38 385 LEU A C 1
ATOM 2892 O O . LEU A 1 385 ? 12.777 5.425 -18.099 1.00 97.38 385 LEU A O 1
ATOM 2896 N N . SER A 1 386 ? 13.723 6.146 -19.999 1.00 97.81 386 SER A N 1
ATOM 2897 C CA . SER A 1 386 ? 13.602 4.894 -20.745 1.00 97.81 386 SER A CA 1
ATOM 2898 C C . SER A 1 386 ? 14.950 4.185 -20.792 1.00 97.81 386 SER A C 1
ATOM 2900 O O . SER A 1 386 ? 15.907 4.704 -21.372 1.00 97.81 386 SER A O 1
ATOM 2902 N N . VAL A 1 387 ? 15.006 2.965 -20.267 1.00 98.56 387 VAL A N 1
ATOM 2903 C CA . VAL A 1 387 ? 16.148 2.051 -20.400 1.00 98.56 387 VAL A CA 1
ATOM 2904 C C . VAL A 1 387 ? 15.757 0.911 -21.333 1.00 98.56 387 VAL A C 1
ATOM 2906 O O . VAL A 1 387 ? 14.732 0.264 -21.140 1.00 98.56 387 VAL A O 1
ATOM 2909 N N . ALA A 1 388 ? 16.560 0.671 -22.364 1.00 98.62 388 ALA A N 1
ATOM 2910 C CA . ALA A 1 388 ? 16.352 -0.394 -23.334 1.00 98.62 388 ALA A CA 1
ATOM 2911 C C . ALA A 1 388 ? 17.526 -1.375 -23.314 1.00 98.62 388 ALA A C 1
ATOM 2913 O O . ALA A 1 388 ? 18.685 -0.956 -23.224 1.00 98.62 388 ALA A O 1
ATOM 2914 N N . THR A 1 389 ? 17.226 -2.667 -23.435 1.00 98.31 389 THR A N 1
ATOM 2915 C CA . THR A 1 389 ? 18.220 -3.723 -23.660 1.00 98.31 389 THR A CA 1
ATOM 2916 C C . THR A 1 389 ? 17.721 -4.700 -24.721 1.00 98.31 389 THR A C 1
ATOM 2918 O O . THR A 1 389 ? 16.548 -5.084 -24.737 1.00 98.31 389 THR A O 1
ATOM 2921 N N . LEU A 1 390 ? 18.623 -5.113 -25.611 1.00 98.44 390 LEU A N 1
ATOM 2922 C CA . LEU A 1 390 ? 18.395 -6.189 -26.568 1.00 98.44 390 LEU A CA 1
ATOM 2923 C C . LEU A 1 390 ? 19.258 -7.389 -26.187 1.00 98.44 390 LEU A C 1
ATOM 2925 O O . LEU A 1 390 ? 20.479 -7.277 -26.066 1.00 98.44 390 LEU A O 1
ATOM 2929 N N . THR A 1 391 ? 18.625 -8.547 -26.031 1.00 98.25 391 THR A N 1
ATOM 2930 C CA . THR A 1 391 ? 19.315 -9.816 -25.771 1.00 98.25 391 THR A CA 1
ATOM 2931 C C . THR A 1 391 ? 18.901 -10.877 -26.781 1.00 98.25 391 THR A C 1
ATOM 2933 O O . THR A 1 391 ? 17.772 -10.891 -27.274 1.00 98.25 391 THR A O 1
ATOM 2936 N N . GLN A 1 392 ? 19.846 -11.747 -27.130 1.00 97.81 392 GLN A N 1
ATOM 2937 C CA . GLN A 1 392 ? 19.651 -12.831 -28.091 1.00 97.81 392 GLN A CA 1
ATOM 2938 C C . GLN A 1 392 ? 19.466 -14.144 -27.334 1.00 97.81 392 GLN A C 1
ATOM 2940 O O . GLN A 1 392 ? 20.212 -14.423 -26.398 1.00 97.81 392 GLN A O 1
ATOM 2945 N N . TRP A 1 393 ? 18.488 -14.939 -27.757 1.00 98.12 393 TRP A N 1
ATOM 2946 C CA . TRP A 1 393 ? 18.053 -16.155 -27.077 1.00 98.12 393 TRP A CA 1
ATOM 2947 C C . TRP A 1 393 ? 18.087 -17.337 -28.056 1.00 98.12 393 TRP A C 1
ATOM 2949 O O . TRP A 1 393 ? 17.051 -17.715 -28.616 1.00 98.12 393 TRP A O 1
ATOM 2959 N N . PRO A 1 394 ? 19.284 -17.891 -28.328 1.00 97.06 394 PRO A N 1
ATOM 2960 C CA . PRO A 1 394 ? 19.429 -19.018 -29.240 1.00 97.06 394 PRO A CA 1
ATOM 2961 C C . PRO A 1 394 ? 18.714 -20.253 -28.689 1.00 97.06 394 PRO A C 1
ATOM 2963 O O . PRO A 1 394 ? 18.651 -20.451 -27.475 1.00 97.06 394 PRO A O 1
ATOM 2966 N N . ASP A 1 395 ? 18.153 -21.060 -29.587 1.00 97.44 395 ASP A N 1
ATOM 2967 C CA . ASP A 1 395 ? 17.462 -22.323 -29.287 1.00 97.44 395 ASP A CA 1
ATOM 2968 C C . ASP A 1 395 ? 16.310 -22.203 -28.264 1.00 97.44 395 ASP A C 1
ATOM 2970 O O . ASP A 1 395 ? 15.788 -23.204 -27.773 1.00 97.44 395 ASP A O 1
ATOM 2974 N N . THR A 1 396 ? 15.886 -20.975 -27.958 1.00 98.25 396 THR A N 1
ATOM 2975 C CA . THR A 1 396 ? 14.810 -20.665 -27.019 1.00 98.25 396 THR A CA 1
ATOM 2976 C C . THR A 1 396 ? 13.550 -20.317 -27.793 1.00 98.25 396 THR A C 1
ATOM 2978 O O . THR A 1 396 ? 13.599 -19.595 -28.792 1.00 98.25 396 THR A O 1
ATOM 2981 N N . THR A 1 397 ? 12.408 -20.811 -27.320 1.00 97.88 397 THR A N 1
ATOM 2982 C CA . THR A 1 397 ? 11.099 -20.407 -27.835 1.00 97.88 397 THR A CA 1
ATOM 2983 C C . THR A 1 397 ? 10.381 -19.486 -26.841 1.00 97.88 397 THR A C 1
ATOM 2985 O O . THR A 1 397 ? 10.642 -19.561 -25.637 1.00 97.88 397 THR A O 1
ATOM 2988 N N . PRO A 1 398 ? 9.456 -18.627 -27.301 1.00 97.12 398 PRO A N 1
ATOM 2989 C CA . PRO A 1 398 ? 8.642 -17.779 -26.423 1.00 97.12 398 PRO A CA 1
ATOM 2990 C C . PRO A 1 398 ? 7.899 -18.543 -25.317 1.00 97.12 398 PRO A C 1
ATOM 2992 O O . PRO A 1 398 ? 7.801 -18.053 -24.195 1.00 97.12 398 PRO A O 1
ATOM 2995 N N . GLU A 1 399 ? 7.460 -19.774 -25.583 1.00 96.62 399 GLU A N 1
ATOM 2996 C CA . GLU A 1 399 ? 6.781 -20.629 -24.603 1.00 96.62 399 GLU A CA 1
ATOM 2997 C C . GLU A 1 399 ? 7.706 -21.034 -23.447 1.00 96.62 399 GLU A C 1
ATOM 2999 O O . GLU A 1 399 ? 7.252 -21.169 -22.313 1.00 96.62 399 GLU A O 1
ATOM 3004 N N . MET A 1 400 ? 9.013 -21.195 -23.697 1.00 98.50 400 MET A N 1
ATOM 3005 C CA . MET A 1 400 ? 9.986 -21.454 -22.628 1.00 98.50 400 MET A CA 1
ATOM 3006 C C . MET A 1 400 ? 10.118 -20.253 -21.687 1.00 98.50 400 MET A C 1
ATOM 3008 O O . MET A 1 400 ? 10.356 -20.434 -20.494 1.00 98.50 400 MET A O 1
ATOM 3012 N N . ILE A 1 401 ? 9.959 -19.036 -22.213 1.00 98.44 401 ILE A N 1
ATOM 3013 C CA . ILE A 1 401 ? 10.009 -17.801 -21.426 1.00 98.44 401 ILE A CA 1
ATOM 3014 C C . ILE A 1 401 ? 8.727 -17.657 -20.600 1.00 98.44 401 ILE A C 1
ATOM 3016 O O . ILE A 1 401 ? 8.820 -17.418 -19.399 1.00 98.44 401 ILE A O 1
ATOM 3020 N N . ASP A 1 402 ? 7.548 -17.881 -21.186 1.00 97.75 402 ASP A N 1
ATOM 3021 C CA . ASP A 1 402 ? 6.293 -17.897 -20.417 1.00 97.75 402 ASP A CA 1
ATOM 3022 C C . ASP A 1 402 ? 6.340 -18.952 -19.298 1.00 97.75 402 ASP A C 1
ATOM 3024 O O . ASP A 1 402 ? 5.983 -18.666 -18.152 1.00 97.75 402 ASP A O 1
ATOM 3028 N N . TRP A 1 403 ? 6.852 -20.153 -19.602 1.00 98.00 403 TRP A N 1
ATOM 3029 C CA . TRP A 1 403 ? 7.096 -21.198 -18.606 1.00 98.00 403 TRP A CA 1
ATOM 3030 C C . TRP A 1 403 ? 8.019 -20.727 -17.492 1.00 98.00 403 TRP A C 1
ATOM 3032 O O . TRP A 1 403 ? 7.703 -20.917 -16.318 1.00 98.00 403 TRP A O 1
ATOM 3042 N N . TRP A 1 404 ? 9.141 -20.093 -17.841 1.00 98.44 404 TRP A N 1
ATOM 3043 C CA . TRP A 1 404 ? 10.091 -19.581 -16.864 1.00 98.44 404 TRP A CA 1
ATOM 3044 C C . TRP A 1 404 ? 9.405 -18.637 -15.873 1.00 98.44 404 TRP A C 1
ATOM 3046 O O . TRP A 1 404 ? 9.479 -18.892 -14.670 1.00 98.44 404 TRP A O 1
ATOM 3056 N N . PHE A 1 405 ? 8.686 -17.615 -16.353 1.00 97.69 405 PHE A N 1
ATOM 3057 C CA . PHE A 1 405 ? 7.996 -16.630 -15.504 1.00 97.69 405 PHE A CA 1
ATOM 3058 C C . PHE A 1 405 ? 6.905 -17.250 -14.619 1.00 97.69 405 PHE A C 1
ATOM 3060 O O . PHE A 1 405 ? 6.754 -16.862 -13.460 1.00 97.69 405 PHE A O 1
ATOM 3067 N N . GLY A 1 406 ? 6.193 -18.268 -15.111 1.00 95.12 406 GLY A N 1
ATOM 3068 C CA . GLY A 1 406 ? 5.247 -19.037 -14.296 1.00 95.12 406 GLY A CA 1
ATOM 3069 C C . GLY A 1 406 ? 5.913 -19.970 -13.274 1.00 95.12 406 GLY A C 1
ATOM 3070 O O . GLY A 1 406 ? 5.322 -20.287 -12.240 1.00 95.12 406 GLY A O 1
ATOM 3071 N N . TRP A 1 407 ? 7.138 -20.426 -13.545 1.00 96.88 407 TRP A N 1
ATOM 3072 C CA . TRP A 1 407 ? 7.821 -21.466 -12.775 1.00 96.88 407 TRP A CA 1
ATOM 3073 C C . TRP A 1 407 ? 8.796 -20.926 -11.722 1.00 96.88 407 TRP A C 1
ATOM 3075 O O . TRP A 1 407 ? 8.855 -21.468 -10.610 1.00 96.88 407 TRP A O 1
ATOM 3085 N N . HIS A 1 408 ? 9.568 -19.881 -12.035 1.00 97.00 408 HIS A N 1
ATOM 3086 C CA . HIS A 1 408 ? 10.610 -19.368 -11.139 1.00 97.00 408 HIS A CA 1
ATOM 3087 C C . HIS A 1 408 ? 10.018 -18.651 -9.922 1.00 97.00 408 HIS A C 1
ATOM 3089 O O . HIS A 1 408 ? 10.563 -18.754 -8.825 1.00 97.00 408 HIS A O 1
ATOM 3095 N N . ILE A 1 409 ? 8.891 -17.954 -10.110 1.00 94.31 409 ILE A N 1
ATOM 3096 C CA . ILE A 1 409 ? 8.287 -17.044 -9.126 1.00 94.31 409 ILE A CA 1
ATOM 3097 C C . ILE A 1 409 ? 7.933 -17.741 -7.806 1.00 94.31 409 ILE A C 1
ATOM 3099 O O . ILE A 1 409 ? 7.883 -17.114 -6.757 1.00 94.31 409 ILE A O 1
ATOM 3103 N N . ALA A 1 410 ? 7.704 -19.054 -7.845 1.00 92.06 410 ALA A N 1
ATOM 3104 C CA . ALA A 1 410 ? 7.244 -19.829 -6.701 1.00 92.06 410 ALA A CA 1
ATOM 3105 C C . ALA A 1 410 ? 8.344 -20.184 -5.685 1.00 92.06 410 ALA A C 1
ATOM 3107 O O . ALA A 1 410 ? 8.024 -20.638 -4.587 1.00 92.06 410 ALA A O 1
ATOM 3108 N N . ARG A 1 411 ? 9.632 -20.064 -6.043 1.00 92.25 411 ARG A N 1
ATOM 3109 C CA . ARG A 1 411 ? 10.750 -20.521 -5.198 1.00 92.25 411 ARG A CA 1
ATOM 3110 C C . ARG A 1 411 ? 11.975 -19.619 -5.337 1.00 92.25 411 ARG A C 1
ATOM 3112 O O . ARG A 1 411 ? 12.487 -19.421 -6.438 1.00 92.25 411 ARG A O 1
ATOM 3119 N N . THR A 1 412 ? 12.506 -19.167 -4.205 1.00 94.31 412 THR A N 1
ATOM 3120 C CA . THR A 1 412 ? 13.728 -18.349 -4.124 1.00 94.31 412 THR A CA 1
ATOM 3121 C C . THR A 1 412 ? 14.927 -19.004 -4.806 1.00 94.31 412 THR A C 1
ATOM 3123 O O . THR A 1 412 ? 15.671 -18.333 -5.517 1.00 94.31 412 THR A O 1
ATOM 3126 N N . GLU A 1 413 ? 15.102 -20.313 -4.662 1.00 94.12 413 GLU A N 1
ATOM 3127 C CA . GLU A 1 413 ? 16.214 -21.066 -5.247 1.00 94.12 413 GLU A CA 1
ATOM 3128 C C . GLU A 1 413 ? 16.191 -21.015 -6.777 1.00 94.12 413 GLU A C 1
ATOM 3130 O O . GLU A 1 413 ? 17.241 -20.925 -7.408 1.00 94.12 413 GLU A O 1
ATOM 3135 N N . ARG A 1 414 ? 14.991 -21.000 -7.374 1.00 95.88 414 ARG A N 1
ATOM 3136 C CA . ARG A 1 414 ? 14.801 -20.865 -8.825 1.00 95.88 414 ARG A CA 1
ATOM 3137 C C . ARG A 1 414 ? 15.125 -19.453 -9.283 1.00 95.88 414 ARG A C 1
ATOM 3139 O O . ARG A 1 414 ? 15.835 -19.282 -10.266 1.00 95.88 414 ARG A O 1
ATOM 3146 N N . TYR A 1 415 ? 14.659 -18.447 -8.544 1.00 97.44 415 TYR A N 1
ATOM 3147 C CA . TYR A 1 415 ? 14.941 -17.045 -8.854 1.00 97.44 415 TYR A CA 1
ATOM 3148 C C . TYR A 1 415 ? 16.438 -16.720 -8.809 1.00 97.44 415 TYR A C 1
ATOM 3150 O O . TYR A 1 415 ? 16.956 -16.025 -9.684 1.00 97.44 415 TYR A O 1
ATOM 3158 N N . LYS A 1 416 ? 17.152 -17.313 -7.845 1.00 97.31 416 LYS A N 1
ATOM 3159 C CA . LYS A 1 416 ? 18.611 -17.229 -7.708 1.00 97.31 416 LYS A CA 1
ATOM 3160 C C . LYS A 1 416 ? 19.374 -17.804 -8.914 1.00 97.31 416 LYS A C 1
ATOM 3162 O O . LYS A 1 416 ? 20.512 -17.399 -9.126 1.00 97.31 416 LYS A O 1
ATOM 3167 N N . LEU A 1 417 ? 18.793 -18.708 -9.715 1.00 98.12 417 LEU A N 1
ATOM 3168 C CA . LEU A 1 417 ? 19.436 -19.208 -10.946 1.00 98.12 417 LEU A CA 1
ATOM 3169 C C . LEU A 1 417 ? 19.577 -18.112 -12.009 1.00 98.12 417 LEU A C 1
ATOM 3171 O O . LEU A 1 417 ? 20.487 -18.165 -12.826 1.00 98.12 417 LEU A O 1
ATOM 3175 N N . TRP A 1 418 ? 18.662 -17.142 -12.017 1.00 98.12 418 TRP A N 1
ATOM 3176 C CA . TRP A 1 418 ? 18.548 -16.138 -13.074 1.00 98.12 418 TRP A CA 1
ATOM 3177 C C . TRP A 1 418 ? 19.653 -15.089 -13.009 1.00 98.12 418 TRP A C 1
ATOM 3179 O O . TRP A 1 418 ? 20.316 -14.809 -14.005 1.00 98.12 418 TRP A O 1
ATOM 3189 N N . HIS A 1 419 ? 19.882 -14.547 -11.814 1.00 97.88 419 HIS A N 1
ATOM 3190 C CA . HIS A 1 419 ? 20.982 -13.636 -11.552 1.00 97.88 419 HIS A CA 1
ATOM 3191 C C . HIS A 1 419 ? 21.633 -13.990 -10.203 1.00 97.88 419 HIS A C 1
ATOM 3193 O O . HIS A 1 419 ? 21.336 -13.385 -9.173 1.00 97.88 419 HIS A O 1
ATOM 3199 N N . PRO A 1 420 ? 22.584 -14.933 -10.175 1.00 96.69 420 PRO A N 1
ATOM 3200 C CA . PRO A 1 420 ? 23.124 -15.526 -8.940 1.00 96.69 420 PRO A CA 1
AT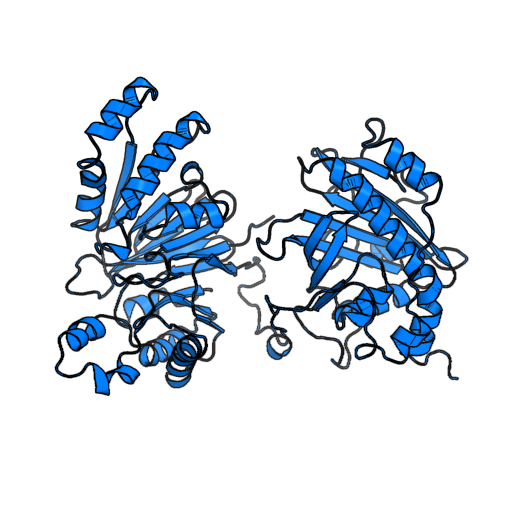OM 3201 C C . PRO A 1 420 ? 23.883 -14.541 -8.044 1.00 96.69 420 PRO A C 1
ATOM 3203 O O . PRO A 1 420 ? 24.038 -14.769 -6.843 1.00 96.69 420 PRO A O 1
ATOM 3206 N N . GLN A 1 421 ? 24.349 -13.439 -8.630 1.00 96.56 421 GLN A N 1
ATOM 3207 C CA . GLN A 1 421 ? 25.054 -12.355 -7.947 1.00 96.56 421 GLN A CA 1
ATOM 3208 C C . GLN A 1 421 ? 24.132 -11.218 -7.466 1.00 96.56 421 GLN A C 1
ATOM 3210 O O . GLN A 1 421 ? 24.616 -10.322 -6.778 1.00 96.56 421 GLN A O 1
ATOM 3215 N N . ALA A 1 422 ? 22.837 -11.243 -7.806 1.00 97.56 422 ALA A N 1
ATOM 3216 C CA . ALA A 1 422 ? 21.906 -10.152 -7.513 1.00 97.56 422 ALA A CA 1
ATOM 3217 C C . ALA A 1 422 ? 20.589 -10.609 -6.877 1.00 97.56 422 ALA A C 1
ATOM 3219 O O . ALA A 1 422 ? 20.097 -9.930 -5.983 1.00 97.56 422 ALA A O 1
ATOM 3220 N N . HIS A 1 423 ? 20.034 -11.743 -7.298 1.00 97.81 423 HIS A N 1
ATOM 3221 C CA . HIS A 1 423 ? 18.761 -12.263 -6.808 1.00 97.81 423 HIS A CA 1
ATOM 3222 C C . HIS A 1 423 ? 18.967 -13.051 -5.524 1.00 97.81 423 HIS A C 1
ATOM 3224 O O . HIS A 1 423 ? 19.831 -13.929 -5.457 1.00 97.81 423 HIS A O 1
ATOM 3230 N N . TYR A 1 424 ? 18.160 -12.766 -4.505 1.00 94.62 424 TYR A N 1
ATOM 3231 C CA . TYR A 1 424 ? 18.259 -13.483 -3.235 1.00 94.62 424 TYR A CA 1
ATOM 3232 C C . TYR A 1 424 ? 16.921 -13.802 -2.568 1.00 94.62 424 TYR A C 1
ATOM 3234 O O . TYR A 1 424 ? 16.922 -14.527 -1.571 1.00 94.62 424 TYR A O 1
ATOM 3242 N N . PHE A 1 425 ? 15.793 -13.334 -3.108 1.00 95.44 425 PHE A N 1
ATOM 3243 C CA . PHE A 1 425 ? 14.466 -13.710 -2.627 1.00 95.44 425 PHE A CA 1
ATOM 3244 C C . PHE A 1 425 ? 13.391 -13.558 -3.708 1.00 95.44 425 PHE A C 1
ATOM 3246 O O . PHE A 1 425 ? 13.397 -12.568 -4.435 1.00 95.44 425 PHE A O 1
ATOM 3253 N N . THR A 1 426 ? 12.442 -14.497 -3.761 1.00 94.94 426 THR A N 1
ATOM 3254 C CA . THR A 1 426 ? 11.142 -14.288 -4.414 1.00 94.94 426 THR A CA 1
ATOM 3255 C C . THR A 1 426 ? 10.019 -14.975 -3.638 1.00 94.94 426 THR A C 1
ATOM 3257 O O . THR A 1 426 ? 10.220 -16.033 -3.036 1.00 94.94 426 THR A O 1
ATOM 3260 N N . GLN A 1 427 ? 8.822 -14.401 -3.683 1.00 94.56 427 GLN A N 1
ATOM 3261 C CA . GLN A 1 427 ? 7.591 -15.035 -3.233 1.00 94.56 427 GLN A CA 1
ATOM 3262 C C . GLN A 1 427 ? 6.410 -14.505 -4.058 1.00 94.56 427 GLN A C 1
ATOM 3264 O O . GLN A 1 427 ? 6.268 -13.288 -4.193 1.00 94.56 427 GLN A O 1
ATOM 3269 N N . PRO A 1 428 ? 5.528 -15.367 -4.587 1.00 94.44 428 PRO A N 1
ATOM 3270 C CA . PRO A 1 428 ? 4.365 -14.907 -5.327 1.00 94.44 428 PRO A CA 1
ATOM 3271 C C . PRO A 1 428 ? 3.235 -14.528 -4.366 1.00 94.44 428 PRO A C 1
ATOM 3273 O O . PRO A 1 428 ? 3.053 -15.178 -3.336 1.00 94.44 428 PRO A O 1
ATOM 3276 N N . ARG A 1 429 ? 2.403 -13.550 -4.727 1.00 91.94 429 ARG A N 1
ATOM 3277 C CA . ARG A 1 429 ? 1.165 -13.243 -4.005 1.00 91.94 429 ARG A CA 1
ATOM 3278 C C . ARG A 1 429 ? 0.226 -14.432 -3.998 1.00 91.94 429 ARG A C 1
ATOM 3280 O O . ARG A 1 429 ? -0.256 -14.792 -2.936 1.00 91.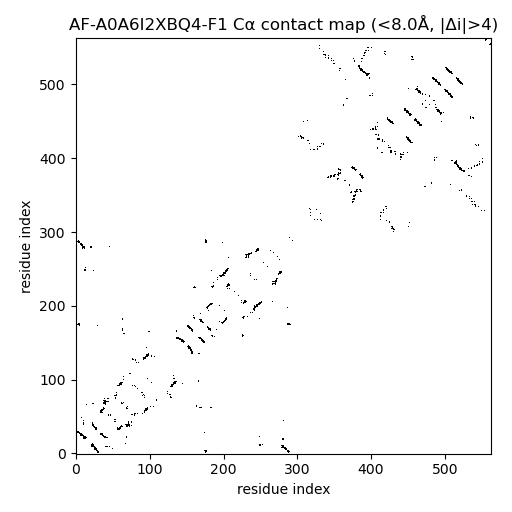94 429 ARG A O 1
ATOM 3287 N N . TYR A 1 430 ? 0.009 -15.068 -5.142 1.00 90.19 430 TYR A N 1
ATOM 3288 C CA . TYR A 1 430 ? -0.713 -16.335 -5.224 1.00 90.19 430 TYR A CA 1
ATOM 3289 C C . TYR A 1 430 ? 0.250 -17.445 -5.630 1.00 90.19 430 TYR A C 1
ATOM 3291 O O . TYR A 1 430 ? 0.862 -17.358 -6.697 1.00 90.19 430 TYR A O 1
ATOM 3299 N N . ASP A 1 431 ? 0.382 -18.493 -4.816 1.00 91.62 431 ASP A N 1
ATOM 3300 C CA . ASP A 1 431 ? 1.158 -19.668 -5.219 1.00 91.62 431 ASP A CA 1
ATOM 3301 C C . ASP A 1 431 ? 0.321 -20.523 -6.173 1.00 91.62 431 ASP A C 1
ATOM 3303 O O . ASP A 1 431 ? -0.540 -21.310 -5.774 1.00 91.62 431 ASP A O 1
ATOM 3307 N N . LEU A 1 432 ? 0.563 -20.320 -7.467 1.00 90.50 432 LEU A N 1
ATOM 3308 C CA . LEU A 1 432 ? -0.117 -21.028 -8.544 1.00 90.50 432 LEU A CA 1
ATOM 3309 C C . LEU A 1 432 ? 0.703 -22.208 -9.075 1.00 90.50 432 LEU A C 1
ATOM 3311 O O . LEU A 1 432 ? 0.300 -22.816 -10.063 1.00 90.50 432 LEU A O 1
ATOM 3315 N N . SER A 1 433 ? 1.841 -22.548 -8.460 1.00 86.69 433 SER A N 1
ATOM 3316 C CA . SER A 1 433 ? 2.802 -23.514 -9.014 1.00 86.69 433 SER A CA 1
ATOM 3317 C C . SER A 1 433 ? 2.226 -24.922 -9.193 1.00 86.69 433 SER A C 1
ATOM 3319 O O . SER A 1 433 ? 2.456 -25.552 -10.225 1.00 86.69 433 SER A O 1
ATOM 3321 N N . ASP A 1 434 ? 1.379 -25.366 -8.267 1.00 82.69 434 ASP A N 1
ATOM 3322 C CA . ASP A 1 434 ? 0.792 -26.711 -8.274 1.00 82.69 434 ASP A CA 1
ATOM 3323 C C . ASP A 1 434 ? -0.672 -26.745 -8.753 1.00 82.69 434 ASP A C 1
ATOM 3325 O O . ASP A 1 434 ? -1.330 -27.787 -8.693 1.00 82.69 434 ASP A O 1
ATOM 3329 N N . VAL A 1 435 ? -1.209 -25.624 -9.256 1.00 83.25 435 VAL A N 1
ATOM 3330 C CA . VAL A 1 435 ? -2.604 -25.556 -9.723 1.00 83.25 435 VAL A CA 1
ATOM 3331 C C . VAL A 1 435 ? -2.746 -26.271 -11.079 1.00 83.25 435 VAL A C 1
ATOM 3333 O O . VAL A 1 435 ? -2.109 -25.869 -12.064 1.00 83.25 435 VAL A O 1
ATOM 3336 N N . PRO A 1 436 ? -3.574 -27.332 -11.182 1.00 82.56 436 PRO A N 1
ATOM 3337 C CA . PRO A 1 436 ? -3.746 -28.072 -12.428 1.00 82.56 436 PRO A CA 1
ATOM 3338 C C . PRO A 1 436 ? -4.531 -27.271 -13.471 1.00 82.56 436 PRO A C 1
ATOM 3340 O O . PRO A 1 436 ? -5.498 -26.591 -13.143 1.00 82.56 436 PRO A O 1
ATOM 3343 N N . GLY A 1 437 ? -4.174 -27.435 -14.745 1.00 84.50 437 GLY A N 1
ATOM 3344 C CA . GLY A 1 437 ? -4.946 -26.899 -15.872 1.00 84.50 437 GLY A CA 1
ATOM 3345 C C . GLY A 1 437 ? -4.665 -25.441 -16.235 1.00 84.50 437 GLY A C 1
ATOM 3346 O O . GLY A 1 437 ? -5.142 -25.017 -17.281 1.00 84.50 437 GLY A O 1
ATOM 3347 N N . LEU A 1 438 ? -3.873 -24.713 -15.438 1.00 86.75 438 LEU A N 1
ATOM 3348 C CA . LEU A 1 438 ? -3.374 -23.390 -15.817 1.00 86.75 438 LEU A CA 1
ATOM 3349 C C . LEU A 1 438 ? -2.267 -23.504 -16.864 1.00 86.75 438 LEU A C 1
ATOM 3351 O O . LEU A 1 438 ? -1.342 -24.316 -16.710 1.00 86.75 438 LEU A O 1
ATOM 3355 N N . THR A 1 439 ? -2.353 -22.651 -17.880 1.00 89.25 439 THR A N 1
ATOM 3356 C CA . THR A 1 439 ? -1.256 -22.341 -18.801 1.00 89.25 439 THR A CA 1
ATOM 3357 C C . THR A 1 439 ? -0.111 -21.649 -18.064 1.00 89.25 439 THR A C 1
ATOM 3359 O O . THR A 1 439 ? -0.285 -21.127 -16.963 1.00 89.25 439 THR A O 1
ATOM 3362 N N . ASP A 1 440 ? 1.074 -21.623 -18.672 1.00 93.38 440 ASP A N 1
ATOM 3363 C CA . ASP A 1 440 ? 2.239 -20.963 -18.079 1.00 93.38 440 ASP A CA 1
ATOM 3364 C C . ASP A 1 440 ? 2.004 -19.459 -17.856 1.00 93.38 440 ASP A C 1
ATOM 3366 O O . ASP A 1 440 ? 2.331 -18.933 -16.793 1.00 93.38 440 ASP A O 1
ATOM 3370 N N . ARG A 1 441 ? 1.317 -18.791 -18.793 1.00 91.12 441 ARG A N 1
ATOM 3371 C CA . ARG A 1 441 ? 0.929 -17.376 -18.671 1.00 91.12 441 ARG A CA 1
ATOM 3372 C C . ARG A 1 441 ? -0.046 -17.114 -17.529 1.00 91.12 441 ARG A C 1
ATOM 3374 O O . ARG A 1 441 ? 0.155 -16.179 -16.758 1.00 91.12 441 ARG A O 1
ATOM 3381 N N . GLU A 1 442 ? -1.063 -17.958 -17.363 1.00 88.38 442 GLU A N 1
ATOM 3382 C CA . GLU A 1 442 ? -2.046 -17.827 -16.273 1.00 88.38 442 GLU A CA 1
ATOM 3383 C C . GLU A 1 442 ? -1.429 -17.989 -14.874 1.00 88.38 442 GLU A C 1
ATOM 3385 O O . GLU A 1 442 ? -2.063 -17.635 -13.879 1.00 88.38 442 GLU A O 1
ATOM 3390 N N . ARG A 1 443 ? -0.201 -18.517 -14.766 1.00 90.81 443 ARG A N 1
ATOM 3391 C CA . ARG A 1 443 ? 0.503 -18.653 -13.480 1.00 90.81 443 ARG A CA 1
ATOM 3392 C C . ARG A 1 443 ? 1.129 -17.349 -12.994 1.00 90.81 443 ARG A C 1
ATOM 3394 O O . ARG A 1 443 ? 1.335 -17.211 -11.787 1.00 90.81 443 ARG A O 1
ATOM 3401 N N . TYR A 1 444 ? 1.420 -16.404 -13.889 1.00 94.56 444 TYR A N 1
ATOM 3402 C CA . TYR A 1 444 ? 2.069 -15.145 -13.514 1.00 94.56 444 TYR A CA 1
ATOM 3403 C C . TYR A 1 444 ? 1.275 -13.893 -13.908 1.00 94.56 444 TYR A C 1
ATOM 3405 O O . TYR A 1 444 ? 1.301 -12.930 -13.149 1.00 94.56 444 TYR A O 1
ATOM 3413 N N . VAL A 1 445 ? 0.534 -13.884 -15.025 1.00 91.88 445 VAL A N 1
ATOM 3414 C CA . VAL A 1 445 ? -0.278 -12.722 -15.436 1.00 91.88 445 VAL A CA 1
ATOM 3415 C C . VAL A 1 445 ? -1.387 -12.461 -14.410 1.00 91.88 445 VAL A C 1
ATOM 3417 O O . VAL A 1 445 ? -2.112 -13.372 -14.008 1.00 91.88 445 VAL A O 1
ATOM 3420 N N . GLY A 1 446 ? -1.514 -11.212 -13.958 1.00 86.31 446 GLY A N 1
ATOM 3421 C CA . GLY A 1 446 ? -2.429 -10.821 -12.884 1.00 86.31 446 GLY A CA 1
ATOM 3422 C C . GLY A 1 446 ? -1.983 -11.272 -11.488 1.00 86.31 446 GLY A C 1
ATOM 3423 O O . GLY A 1 446 ? -2.798 -11.287 -10.562 1.00 86.31 446 GLY A O 1
ATOM 3424 N N . ASN A 1 447 ? -0.720 -11.681 -11.333 1.00 92.69 447 ASN A N 1
ATOM 3425 C CA . ASN A 1 447 ? -0.090 -12.030 -10.062 1.00 92.69 447 ASN A CA 1
ATOM 3426 C C . ASN A 1 447 ? 1.026 -11.026 -9.729 1.00 92.69 447 ASN A C 1
ATOM 3428 O O . ASN A 1 447 ? 1.535 -10.324 -10.604 1.00 92.69 447 ASN A O 1
ATOM 3432 N N . THR A 1 448 ? 1.425 -10.983 -8.460 1.00 94.62 448 THR A N 1
ATOM 3433 C CA . THR A 1 448 ? 2.520 -10.135 -7.976 1.00 94.62 448 THR A CA 1
ATOM 3434 C C . THR A 1 448 ? 3.662 -11.013 -7.482 1.00 94.62 448 THR A C 1
ATOM 3436 O O . THR A 1 448 ? 3.429 -11.929 -6.699 1.00 94.62 448 THR A O 1
ATOM 3439 N N . SER A 1 449 ? 4.894 -10.739 -7.907 1.00 95.88 449 SER A N 1
ATOM 3440 C CA . SER A 1 449 ? 6.108 -11.298 -7.311 1.00 95.88 449 SER A CA 1
ATOM 3441 C C . SER A 1 449 ? 6.709 -10.290 -6.343 1.00 95.88 449 SER A C 1
ATOM 3443 O O . SER A 1 449 ? 7.072 -9.191 -6.754 1.00 95.88 449 SER A O 1
ATOM 3445 N N . TRP A 1 450 ? 6.832 -10.650 -5.070 1.00 95.75 450 TRP A N 1
ATOM 3446 C CA . TRP A 1 450 ? 7.695 -9.919 -4.152 1.00 95.75 450 TRP A CA 1
ATOM 3447 C C . TRP A 1 450 ? 9.113 -10.438 -4.303 1.00 95.75 450 TRP A C 1
ATOM 3449 O O . TRP A 1 450 ? 9.356 -11.616 -4.045 1.00 95.75 450 TRP A O 1
ATOM 3459 N N . VAL A 1 451 ? 10.038 -9.575 -4.703 1.00 95.88 451 VAL A N 1
ATOM 3460 C CA . VAL A 1 451 ? 11.446 -9.919 -4.895 1.00 95.88 451 VAL A CA 1
ATOM 3461 C C . VAL A 1 451 ? 12.332 -9.017 -4.060 1.00 95.88 451 VAL A C 1
ATOM 3463 O O . VAL A 1 451 ? 12.056 -7.827 -3.910 1.00 95.88 451 VAL A O 1
ATOM 3466 N N . ASP A 1 452 ? 13.414 -9.593 -3.545 1.00 95.38 452 ASP A N 1
ATOM 3467 C CA . ASP A 1 452 ? 14.520 -8.800 -3.030 1.00 95.38 452 ASP A CA 1
ATOM 3468 C C . ASP A 1 452 ? 15.769 -9.102 -3.863 1.00 95.38 452 ASP A C 1
ATOM 3470 O O . ASP A 1 452 ? 16.165 -10.264 -4.042 1.00 95.38 452 ASP A O 1
ATOM 3474 N N . GLU A 1 453 ? 16.377 -8.039 -4.376 1.00 96.38 453 GLU A N 1
ATOM 3475 C CA . GLU A 1 453 ? 17.478 -8.127 -5.327 1.00 96.38 453 GLU A CA 1
ATOM 3476 C C . GLU A 1 453 ? 18.394 -6.906 -5.291 1.00 96.38 453 GLU A C 1
ATOM 3478 O O . GLU A 1 453 ? 18.044 -5.837 -4.790 1.00 96.38 453 GLU A O 1
ATOM 3483 N N . TYR A 1 454 ? 19.593 -7.065 -5.843 1.00 96.38 454 TYR A N 1
ATOM 3484 C CA . TYR A 1 454 ? 20.522 -5.966 -6.061 1.00 96.38 454 TYR A CA 1
ATOM 3485 C C . TYR A 1 454 ? 20.411 -5.404 -7.481 1.00 96.38 454 TYR A C 1
ATOM 3487 O O . TYR A 1 454 ? 20.736 -6.078 -8.458 1.00 96.38 454 TYR A O 1
ATOM 3495 N N . LEU A 1 455 ? 20.089 -4.116 -7.592 1.00 93.06 455 LEU A N 1
ATOM 3496 C CA . LEU A 1 455 ? 20.297 -3.334 -8.811 1.00 93.06 455 LEU A CA 1
ATOM 3497 C C . LEU A 1 455 ? 21.663 -2.648 -8.719 1.00 93.06 455 LEU A C 1
ATOM 3499 O O . LEU A 1 455 ? 21.820 -1.569 -8.138 1.00 93.06 455 LEU A O 1
ATOM 3503 N N . GLY A 1 456 ? 22.695 -3.322 -9.230 1.00 88.69 456 GLY A N 1
ATOM 3504 C CA . GLY A 1 456 ? 24.086 -2.932 -8.996 1.00 88.69 456 GLY A CA 1
ATOM 3505 C C . GLY A 1 456 ? 24.404 -2.932 -7.491 1.00 88.69 456 GLY A C 1
ATOM 3506 O O . GLY A 1 456 ? 24.279 -3.971 -6.851 1.00 88.69 456 GLY A O 1
ATOM 3507 N N . PRO A 1 457 ? 24.813 -1.804 -6.879 1.00 87.44 457 PRO A N 1
ATOM 3508 C CA . PRO A 1 457 ? 25.075 -1.743 -5.439 1.00 87.44 457 PRO A CA 1
ATOM 3509 C C . PRO A 1 457 ? 23.816 -1.508 -4.580 1.00 87.44 457 PRO A C 1
ATOM 3511 O O . PRO A 1 457 ? 23.944 -1.370 -3.363 1.00 87.44 457 PRO A O 1
ATOM 3514 N N . ILE A 1 458 ? 22.627 -1.391 -5.183 1.00 91.06 458 ILE A N 1
ATOM 3515 C CA . ILE A 1 458 ? 21.405 -0.931 -4.510 1.00 91.06 458 ILE A CA 1
ATOM 3516 C C . ILE A 1 458 ? 20.527 -2.134 -4.140 1.00 91.06 458 ILE A C 1
ATOM 3518 O O . ILE A 1 458 ? 19.952 -2.746 -5.043 1.00 91.06 458 ILE A O 1
ATOM 3522 N N . PRO A 1 459 ? 20.388 -2.484 -2.847 1.00 92.12 459 PRO A N 1
ATOM 3523 C CA . PRO A 1 459 ? 19.397 -3.469 -2.431 1.00 92.12 459 PRO A CA 1
ATOM 3524 C C . PRO A 1 459 ? 17.995 -2.899 -2.654 1.00 92.12 459 PRO A C 1
ATOM 3526 O O . PRO A 1 459 ? 17.701 -1.781 -2.230 1.00 92.12 459 PRO A O 1
ATOM 3529 N N . SER A 1 460 ? 17.145 -3.673 -3.313 1.00 91.62 460 SER A N 1
ATOM 3530 C CA . SER A 1 460 ? 15.800 -3.284 -3.724 1.00 91.62 460 SER A CA 1
ATOM 3531 C C . SER A 1 460 ? 14.808 -4.347 -3.267 1.00 91.62 460 SER A C 1
ATOM 3533 O O . SER A 1 460 ? 15.096 -5.539 -3.355 1.00 91.62 460 SER A O 1
ATOM 3535 N N . ARG A 1 461 ? 13.651 -3.914 -2.755 1.00 92.88 461 ARG A N 1
ATOM 3536 C CA . ARG A 1 461 ? 12.531 -4.787 -2.374 1.00 92.88 461 ARG A CA 1
ATOM 3537 C C . ARG A 1 461 ? 11.334 -4.401 -3.221 1.00 92.88 461 ARG A C 1
ATOM 3539 O O . ARG A 1 461 ? 10.730 -3.352 -3.005 1.00 92.88 461 ARG A O 1
ATOM 3546 N N . LEU A 1 462 ? 11.009 -5.218 -4.209 1.00 94.94 462 LEU A N 1
ATOM 3547 C CA . LEU A 1 462 ? 10.072 -4.865 -5.268 1.00 94.94 462 LEU A CA 1
ATOM 3548 C C . LEU A 1 462 ? 8.843 -5.767 -5.224 1.00 94.94 462 LEU A C 1
ATOM 3550 O O . LEU A 1 462 ? 8.955 -6.969 -5.012 1.00 94.94 462 LEU A O 1
ATOM 3554 N N . ALA A 1 463 ? 7.673 -5.181 -5.443 1.00 95.56 463 ALA A N 1
ATOM 3555 C CA . ALA A 1 463 ? 6.456 -5.901 -5.774 1.00 95.56 463 ALA A CA 1
ATOM 3556 C C . ALA A 1 463 ? 6.215 -5.733 -7.281 1.00 95.56 463 ALA A C 1
ATOM 3558 O O . ALA A 1 463 ? 5.825 -4.664 -7.747 1.00 95.56 463 ALA A O 1
ATOM 3559 N N . ILE A 1 464 ? 6.499 -6.780 -8.051 1.00 97.38 464 ILE A N 1
ATOM 3560 C CA . ILE A 1 464 ? 6.391 -6.801 -9.511 1.00 97.38 464 ILE A CA 1
ATOM 3561 C C . ILE A 1 464 ? 5.050 -7.430 -9.878 1.00 97.38 464 ILE A C 1
ATOM 3563 O O . ILE A 1 464 ? 4.877 -8.641 -9.753 1.00 97.38 464 ILE A O 1
ATOM 3567 N N . THR A 1 465 ? 4.086 -6.616 -10.302 1.00 96.62 465 THR A N 1
ATOM 3568 C CA . THR A 1 465 ? 2.750 -7.078 -10.707 1.00 96.62 465 THR A CA 1
ATOM 3569 C C . THR A 1 465 ? 2.686 -7.219 -12.216 1.00 96.62 465 THR A C 1
ATOM 3571 O O . THR A 1 465 ? 2.924 -6.247 -12.926 1.00 96.62 465 THR A O 1
ATOM 3574 N N . PHE A 1 466 ? 2.385 -8.419 -12.709 1.00 96.31 466 PHE A N 1
ATOM 3575 C CA . PHE A 1 466 ? 2.344 -8.713 -14.141 1.00 96.31 466 PHE A CA 1
ATOM 3576 C C . PHE A 1 466 ? 0.961 -8.441 -14.731 1.00 96.31 466 PHE A C 1
ATOM 3578 O O . PHE A 1 466 ? -0.057 -8.783 -14.131 1.00 96.31 466 PHE A O 1
ATOM 3585 N N . HIS A 1 467 ? 0.941 -7.893 -15.941 1.00 92.44 467 HIS A N 1
ATOM 3586 C CA . HIS A 1 467 ? -0.265 -7.441 -16.635 1.00 92.44 467 HIS A CA 1
ATOM 3587 C C . HIS A 1 467 ? -0.459 -8.165 -17.962 1.00 92.44 467 HIS A C 1
ATOM 3589 O O . HIS A 1 467 ? 0.495 -8.712 -18.528 1.00 92.44 467 HIS A O 1
ATOM 3595 N N . ASP A 1 468 ? -1.693 -8.158 -18.468 1.00 87.94 468 ASP A N 1
ATOM 3596 C CA . ASP A 1 468 ? -1.955 -8.649 -19.814 1.00 87.94 468 ASP A CA 1
ATOM 3597 C C . ASP A 1 468 ? -1.432 -7.626 -20.848 1.00 87.94 468 ASP A C 1
ATOM 3599 O O . ASP A 1 468 ? -1.783 -6.447 -20.778 1.00 87.94 468 ASP A O 1
ATOM 3603 N N . PRO A 1 469 ? -0.610 -8.030 -21.835 1.00 90.00 469 PRO A N 1
ATOM 3604 C CA . PRO A 1 469 ? -0.062 -7.110 -22.836 1.00 90.00 469 PRO A CA 1
ATOM 3605 C C . PRO A 1 469 ? -1.113 -6.354 -23.665 1.00 90.00 469 PRO A C 1
ATOM 3607 O O . PRO A 1 469 ? -0.827 -5.268 -24.182 1.00 90.00 469 PRO A O 1
ATOM 3610 N N . SER A 1 470 ? -2.339 -6.874 -23.780 1.00 88.25 470 SER A N 1
ATOM 3611 C CA . SER A 1 470 ? -3.435 -6.170 -24.455 1.00 88.25 470 SER A CA 1
ATOM 3612 C C . SER A 1 470 ? -3.812 -4.855 -23.761 1.00 88.25 470 SER A C 1
ATOM 3614 O O . SER A 1 470 ? -4.268 -3.930 -24.436 1.00 88.25 470 SER A O 1
ATOM 3616 N N . GLU A 1 471 ? -3.534 -4.712 -22.458 1.00 86.44 471 GLU A N 1
ATOM 3617 C CA . GLU A 1 471 ? -3.751 -3.476 -21.690 1.00 86.44 471 GLU A CA 1
ATOM 3618 C C . GLU A 1 471 ? -2.931 -2.294 -22.236 1.00 86.44 471 GLU A C 1
ATOM 3620 O O . GLU A 1 471 ? -3.331 -1.137 -22.097 1.00 86.44 471 GLU A O 1
ATOM 3625 N N . ILE A 1 472 ? -1.807 -2.578 -22.901 1.00 88.44 472 ILE A N 1
ATOM 3626 C CA . ILE A 1 472 ? -0.896 -1.581 -23.481 1.00 88.44 472 ILE A CA 1
ATOM 3627 C C . ILE A 1 472 ? -0.873 -1.622 -25.017 1.00 88.44 472 ILE A C 1
ATOM 3629 O O . ILE A 1 472 ? 0.053 -1.116 -25.650 1.00 88.44 472 ILE A O 1
ATOM 3633 N N . GLY A 1 473 ? -1.901 -2.215 -25.632 1.00 88.56 473 GLY A N 1
ATOM 3634 C CA . GLY A 1 473 ? -2.050 -2.273 -27.089 1.00 88.56 473 GLY A CA 1
ATOM 3635 C C . GLY A 1 473 ? -1.158 -3.308 -27.780 1.00 88.56 473 GLY A C 1
ATOM 3636 O O . GLY A 1 473 ? -0.937 -3.207 -28.985 1.00 88.56 473 GLY A O 1
ATOM 3637 N N . LEU A 1 474 ? -0.643 -4.291 -27.036 1.00 92.88 474 LEU A N 1
ATOM 3638 C CA . LEU A 1 474 ? 0.143 -5.413 -27.551 1.00 92.88 474 LEU A CA 1
ATOM 3639 C C . LEU A 1 474 ? -0.681 -6.709 -27.488 1.00 92.88 474 LEU A C 1
ATOM 3641 O O . LEU A 1 474 ? -0.288 -7.674 -26.841 1.00 92.88 474 LEU A O 1
ATOM 3645 N N . ASP A 1 475 ? -1.858 -6.719 -28.118 1.00 91.38 475 ASP A N 1
ATOM 3646 C CA . ASP A 1 475 ? -2.727 -7.900 -28.147 1.00 91.38 475 ASP A CA 1
ATOM 3647 C C . ASP A 1 475 ? -2.161 -9.050 -29.006 1.00 91.38 475 ASP A C 1
ATOM 3649 O O . ASP A 1 475 ? -1.280 -8.862 -29.848 1.00 91.38 475 ASP A O 1
ATOM 3653 N N . GLU A 1 476 ? -2.684 -10.263 -28.801 1.00 89.69 476 GLU A N 1
ATOM 3654 C CA . GLU A 1 476 ? -2.203 -11.491 -29.453 1.00 89.69 476 GLU A CA 1
ATOM 3655 C C . GLU A 1 476 ? -2.204 -11.401 -30.989 1.00 89.69 476 GLU A C 1
ATOM 3657 O O . GLU A 1 476 ? -1.287 -11.911 -31.641 1.00 89.69 476 GLU A O 1
ATOM 3662 N N . ALA A 1 477 ? -3.197 -10.731 -31.584 1.00 93.69 477 ALA A N 1
ATOM 3663 C CA . ALA A 1 477 ? -3.280 -10.596 -33.034 1.00 93.69 477 ALA A CA 1
ATOM 3664 C C . ALA A 1 477 ? -2.177 -9.668 -33.559 1.00 93.69 477 ALA A C 1
ATOM 3666 O O . ALA A 1 477 ? -1.483 -10.025 -34.515 1.00 93.69 477 ALA A O 1
ATOM 3667 N N . ALA A 1 478 ? -1.975 -8.523 -32.901 1.00 93.94 478 ALA A N 1
ATOM 3668 C CA . ALA A 1 478 ? -0.918 -7.573 -33.233 1.00 93.94 478 ALA A CA 1
ATOM 3669 C C . ALA A 1 478 ? 0.486 -8.182 -33.058 1.00 93.94 478 ALA A C 1
ATOM 3671 O O . ALA A 1 478 ? 1.357 -8.011 -33.916 1.00 93.94 478 ALA A O 1
ATOM 3672 N N . LEU A 1 479 ? 0.696 -8.947 -31.981 1.00 96.69 479 LEU A N 1
ATOM 3673 C CA . LEU A 1 479 ? 1.951 -9.655 -31.724 1.00 96.69 479 LEU A CA 1
ATOM 3674 C C . LEU A 1 479 ? 2.236 -10.709 -32.793 1.00 96.69 479 LEU A C 1
ATOM 3676 O O . LEU A 1 479 ? 3.323 -10.714 -33.376 1.00 96.69 479 LEU A O 1
ATOM 3680 N N . THR A 1 480 ? 1.246 -11.547 -33.105 1.00 96.00 480 THR A N 1
ATOM 3681 C CA . THR A 1 480 ? 1.377 -12.596 -34.123 1.00 96.00 480 THR A CA 1
ATOM 3682 C C . THR A 1 480 ? 1.711 -12.001 -35.492 1.00 96.00 480 THR A C 1
ATOM 3684 O O . THR A 1 480 ? 2.602 -12.500 -36.182 1.00 96.00 480 THR A O 1
ATOM 3687 N N . GLU A 1 481 ? 1.038 -10.915 -35.889 1.00 97.00 481 GLU A N 1
ATOM 3688 C CA . GLU A 1 481 ? 1.304 -10.222 -37.157 1.00 97.00 481 GLU A CA 1
ATOM 3689 C C . GLU A 1 481 ? 2.737 -9.667 -37.224 1.00 97.00 481 GLU A C 1
ATOM 3691 O O . GLU A 1 481 ? 3.393 -9.763 -38.265 1.00 97.00 481 GLU A O 1
ATOM 3696 N N . ALA A 1 482 ? 3.251 -9.147 -36.108 1.00 97.19 482 ALA A N 1
ATOM 3697 C CA . ALA A 1 482 ? 4.601 -8.598 -36.000 1.00 97.19 482 ALA A CA 1
ATOM 3698 C C . ALA A 1 482 ? 5.700 -9.655 -35.740 1.00 97.19 482 ALA A C 1
ATOM 3700 O O . ALA A 1 482 ? 6.879 -9.302 -35.634 1.00 97.19 482 ALA A O 1
ATOM 3701 N N . GLY A 1 483 ? 5.347 -10.944 -35.650 1.00 97.62 483 GLY A N 1
ATOM 3702 C CA . GLY A 1 483 ? 6.291 -12.046 -35.426 1.00 97.62 483 GLY A CA 1
ATOM 3703 C C . GLY A 1 483 ? 6.760 -12.204 -33.975 1.00 97.62 483 GLY A C 1
ATOM 3704 O O . GLY A 1 483 ? 7.842 -12.745 -33.733 1.00 97.62 483 GLY A O 1
ATOM 3705 N N . TYR A 1 484 ? 5.975 -11.725 -33.014 1.00 98.19 484 TYR A N 1
ATOM 3706 C CA . TYR A 1 484 ? 6.196 -11.906 -31.581 1.00 98.19 484 TYR A CA 1
ATOM 3707 C C . TYR A 1 484 ? 5.441 -13.122 -31.062 1.00 98.19 484 TYR A C 1
ATOM 3709 O O . TYR A 1 484 ? 4.303 -13.353 -31.462 1.00 98.19 484 TYR A O 1
ATOM 3717 N N . GLY A 1 485 ? 6.066 -13.875 -30.155 1.00 96.31 485 GLY A N 1
ATOM 3718 C CA . GLY A 1 485 ? 5.409 -15.020 -29.517 1.00 96.31 485 GLY A CA 1
ATOM 3719 C C . GLY A 1 485 ? 4.876 -14.721 -28.120 1.00 96.31 485 GLY A C 1
ATOM 3720 O O . GLY A 1 485 ? 3.851 -15.266 -27.736 1.00 96.31 485 GLY A O 1
ATOM 3721 N N . THR A 1 486 ? 5.533 -13.835 -27.365 1.00 97.12 486 THR A N 1
ATOM 3722 C CA . THR A 1 486 ? 5.037 -13.395 -26.055 1.00 97.12 486 THR A CA 1
ATOM 3723 C C . THR A 1 486 ? 5.537 -11.996 -25.705 1.00 97.12 486 THR A C 1
ATOM 3725 O O . THR A 1 486 ? 6.535 -11.503 -26.244 1.00 97.12 486 THR A O 1
ATOM 3728 N N . VAL A 1 487 ? 4.832 -11.360 -24.775 1.00 98.31 487 VAL A N 1
ATOM 3729 C CA . VAL A 1 487 ? 5.282 -10.175 -24.052 1.00 98.31 487 VAL A CA 1
ATOM 3730 C C . VAL A 1 487 ? 5.054 -10.427 -22.568 1.00 98.31 487 VAL A C 1
ATOM 3732 O O . VAL A 1 487 ? 3.955 -10.812 -22.153 1.00 98.31 487 VAL A O 1
ATOM 3735 N N . VAL A 1 488 ? 6.095 -10.187 -21.775 1.00 98.31 488 VAL A N 1
ATOM 3736 C CA . VAL A 1 488 ? 6.005 -10.123 -20.315 1.00 98.31 488 VAL A CA 1
ATOM 3737 C C . VAL A 1 488 ? 6.056 -8.655 -19.931 1.00 98.31 488 VAL A C 1
ATOM 3739 O O . VAL A 1 488 ? 7.081 -8.005 -20.121 1.00 98.31 488 VAL A O 1
ATOM 3742 N N . CYS A 1 489 ? 4.950 -8.112 -19.430 1.00 96.31 489 CYS A N 1
ATOM 3743 C CA . CYS A 1 489 ? 4.902 -6.738 -18.948 1.00 96.31 489 CYS A CA 1
ATOM 3744 C C . CYS A 1 489 ? 4.432 -6.674 -17.501 1.00 96.31 489 CYS A C 1
ATOM 3746 O O . CYS A 1 489 ? 3.573 -7.450 -17.079 1.00 96.31 489 CYS A O 1
ATOM 3748 N N . ALA A 1 490 ? 5.014 -5.750 -16.747 1.00 97.38 490 ALA A N 1
ATOM 3749 C CA . ALA A 1 490 ? 4.751 -5.606 -15.329 1.00 97.38 490 ALA A CA 1
ATOM 3750 C C . ALA A 1 490 ? 4.936 -4.166 -14.857 1.00 97.38 490 ALA A C 1
ATOM 3752 O O . ALA A 1 490 ? 5.673 -3.382 -15.459 1.00 97.38 490 ALA A O 1
ATOM 3753 N N . VAL A 1 491 ? 4.308 -3.852 -13.731 1.00 96.50 491 VAL A N 1
ATOM 3754 C CA . VAL A 1 491 ? 4.593 -2.659 -12.938 1.00 96.50 491 VAL A CA 1
ATOM 3755 C C . VAL A 1 491 ? 5.370 -3.100 -11.704 1.00 96.50 491 VAL A C 1
ATOM 3757 O O . VAL A 1 491 ? 4.909 -3.959 -10.953 1.00 96.50 491 VAL A O 1
ATOM 3760 N N . ALA A 1 492 ? 6.553 -2.529 -11.500 1.00 96.12 492 ALA A N 1
ATOM 3761 C CA . ALA A 1 492 ? 7.341 -2.725 -10.294 1.00 96.12 492 ALA A CA 1
ATOM 3762 C C . ALA A 1 492 ? 7.078 -1.570 -9.327 1.00 96.12 492 ALA A C 1
ATOM 3764 O O . ALA A 1 492 ? 7.329 -0.407 -9.658 1.00 96.12 492 ALA A O 1
ATOM 3765 N N . THR A 1 493 ? 6.605 -1.891 -8.126 1.00 92.44 493 THR A N 1
ATOM 3766 C CA . THR A 1 493 ? 6.457 -0.938 -7.024 1.00 92.44 493 THR A CA 1
ATOM 3767 C C . THR A 1 493 ? 7.416 -1.266 -5.889 1.00 92.44 493 THR A C 1
ATOM 3769 O O . THR A 1 493 ? 7.885 -2.396 -5.759 1.00 92.44 493 THR A O 1
ATOM 3772 N N . ASP A 1 494 ? 7.683 -0.297 -5.025 1.00 88.25 494 ASP A N 1
ATOM 3773 C CA . ASP A 1 494 ? 8.330 -0.556 -3.742 1.00 88.25 494 ASP A CA 1
ATOM 3774 C C . ASP A 1 494 ? 7.443 -1.485 -2.884 1.00 88.25 494 ASP A C 1
ATOM 3776 O O . ASP A 1 494 ? 6.231 -1.274 -2.793 1.00 88.25 494 ASP A O 1
ATOM 3780 N N . SER A 1 495 ? 8.018 -2.536 -2.290 1.00 84.31 495 SER A N 1
ATOM 3781 C CA . SER A 1 495 ? 7.256 -3.511 -1.487 1.00 84.31 495 SER A CA 1
ATOM 3782 C C . SER A 1 495 ? 6.758 -2.963 -0.152 1.00 84.31 495 SER A C 1
ATOM 3784 O O . SER A 1 495 ? 5.777 -3.478 0.382 1.00 84.31 495 SER A O 1
ATOM 3786 N N . ASP A 1 496 ? 7.448 -1.974 0.408 1.00 77.75 496 ASP A N 1
ATOM 3787 C CA . ASP A 1 496 ? 7.163 -1.425 1.729 1.00 77.75 496 ASP A CA 1
ATOM 3788 C C . ASP A 1 496 ? 6.190 -0.228 1.632 1.00 77.75 496 ASP A C 1
ATOM 3790 O O . ASP A 1 496 ? 5.361 -0.040 2.522 1.00 77.75 496 ASP A O 1
ATOM 3794 N N . TYR A 1 497 ? 6.228 0.536 0.532 1.00 76.44 497 TYR A N 1
ATOM 3795 C CA . TYR A 1 497 ? 5.455 1.778 0.357 1.00 76.44 497 TYR A CA 1
ATOM 3796 C C . TYR A 1 497 ? 4.481 1.786 -0.833 1.00 76.44 497 TYR A C 1
ATOM 3798 O O . TYR A 1 497 ? 3.630 2.671 -0.923 1.00 76.44 497 TYR A O 1
ATOM 3806 N N . GLY A 1 498 ? 4.586 0.836 -1.767 1.00 77.44 498 GLY A N 1
ATOM 3807 C CA . GLY A 1 498 ? 3.681 0.721 -2.920 1.00 77.44 498 GLY A CA 1
ATOM 3808 C C . GLY A 1 498 ? 3.858 1.791 -4.005 1.00 77.44 498 GLY A C 1
ATOM 3809 O O . GLY A 1 498 ? 3.041 1.871 -4.921 1.00 77.44 498 GLY A O 1
ATOM 3810 N N . HIS A 1 499 ? 4.903 2.619 -3.934 1.00 81.50 499 HIS A N 1
ATOM 3811 C CA . HIS A 1 499 ? 5.206 3.608 -4.971 1.00 81.50 499 HIS A CA 1
ATOM 3812 C C . HIS A 1 499 ? 5.680 2.928 -6.257 1.00 81.50 499 HIS A C 1
ATOM 3814 O O . HIS A 1 499 ? 6.546 2.060 -6.199 1.00 81.50 499 HIS A O 1
ATOM 3820 N N . GLU A 1 500 ? 5.160 3.342 -7.415 1.00 89.81 500 GLU A N 1
ATOM 3821 C CA . GLU A 1 500 ? 5.646 2.873 -8.717 1.00 89.81 500 GLU A CA 1
ATOM 3822 C C . GLU A 1 500 ? 7.103 3.297 -8.937 1.00 89.81 500 GLU A C 1
ATOM 3824 O O . GLU A 1 500 ? 7.442 4.477 -8.851 1.00 89.81 500 GLU A O 1
ATOM 3829 N N . LEU A 1 501 ? 7.959 2.319 -9.232 1.00 91.19 501 LEU A N 1
ATOM 3830 C CA . LEU A 1 501 ? 9.385 2.510 -9.488 1.00 91.19 501 LEU A CA 1
ATOM 3831 C C . LEU A 1 501 ? 9.710 2.373 -10.975 1.00 91.19 501 LEU A C 1
ATOM 3833 O O . LEU A 1 501 ? 10.545 3.110 -11.499 1.00 91.19 501 LEU A O 1
ATOM 3837 N N . SER A 1 502 ? 9.065 1.432 -11.667 1.00 96.69 502 SER A N 1
ATOM 3838 C CA . SER A 1 502 ? 9.222 1.272 -13.111 1.00 96.69 502 SER A CA 1
ATOM 3839 C C . SER A 1 502 ? 8.088 0.465 -13.731 1.00 96.69 502 SER A C 1
ATOM 3841 O O . SER A 1 502 ? 7.421 -0.327 -13.064 1.00 96.69 502 SER A O 1
ATOM 3843 N N . ARG A 1 503 ? 7.923 0.624 -15.041 1.00 97.69 503 ARG A N 1
ATOM 3844 C CA . ARG A 1 503 ? 7.134 -0.271 -15.887 1.00 97.69 503 ARG A CA 1
ATOM 3845 C C . ARG A 1 503 ? 8.078 -1.041 -16.792 1.00 97.69 503 ARG A C 1
ATOM 3847 O O . ARG A 1 503 ? 8.908 -0.435 -17.466 1.00 97.69 503 ARG A O 1
ATOM 3854 N N . LEU A 1 504 ? 7.944 -2.357 -16.798 1.00 97.25 504 LEU A N 1
ATOM 3855 C CA . LEU A 1 504 ? 8.799 -3.301 -17.503 1.00 97.25 504 LEU A CA 1
ATOM 3856 C C . LEU A 1 504 ? 8.026 -3.941 -18.653 1.00 97.25 504 LEU A C 1
ATOM 3858 O O . LEU A 1 504 ? 6.871 -4.327 -18.496 1.00 97.25 504 LEU A O 1
ATOM 3862 N N . ILE A 1 505 ? 8.666 -4.040 -19.815 1.00 98.56 505 ILE A N 1
ATOM 3863 C CA . ILE A 1 505 ? 8.155 -4.730 -20.996 1.00 98.56 505 ILE A CA 1
ATOM 3864 C C . ILE A 1 505 ? 9.292 -5.563 -21.585 1.00 98.56 505 ILE A C 1
ATOM 3866 O O . ILE A 1 505 ? 10.256 -5.005 -22.097 1.00 98.56 505 ILE A O 1
ATOM 3870 N N . HIS A 1 506 ? 9.163 -6.884 -21.578 1.00 98.69 506 HIS A N 1
ATOM 3871 C CA . HIS A 1 506 ? 10.022 -7.816 -22.303 1.00 98.69 506 HIS A CA 1
ATOM 3872 C C . HIS A 1 506 ? 9.264 -8.361 -23.506 1.00 98.69 506 HIS A C 1
ATOM 3874 O O . HIS A 1 506 ? 8.452 -9.277 -23.378 1.00 98.69 506 HIS A O 1
ATOM 3880 N N . ALA A 1 507 ? 9.508 -7.784 -24.681 1.00 98.38 507 ALA A N 1
ATOM 3881 C CA . ALA A 1 507 ? 8.863 -8.224 -25.909 1.00 98.38 507 ALA A CA 1
ATOM 3882 C C . ALA A 1 507 ? 9.732 -9.264 -26.628 1.00 98.38 507 ALA A C 1
ATOM 3884 O O . ALA A 1 507 ? 10.858 -8.960 -27.032 1.00 98.38 507 ALA A O 1
ATOM 3885 N N . VAL A 1 508 ? 9.211 -10.482 -26.795 1.00 98.50 508 VAL A N 1
ATOM 3886 C CA . VAL A 1 508 ? 9.952 -11.631 -27.328 1.00 98.50 508 VAL A CA 1
ATOM 3887 C C . VAL A 1 508 ? 9.575 -11.879 -28.785 1.00 98.50 508 VAL A C 1
ATOM 3889 O O . VAL A 1 508 ? 8.473 -12.341 -29.096 1.00 98.50 508 VAL A O 1
ATOM 3892 N N . ARG A 1 509 ? 10.512 -11.584 -29.689 1.00 98.31 509 ARG A N 1
ATOM 3893 C CA . ARG A 1 509 ? 10.340 -11.730 -31.138 1.00 98.31 509 ARG A CA 1
ATOM 3894 C C . ARG A 1 509 ? 11.020 -12.994 -31.644 1.00 98.31 509 ARG A C 1
ATOM 3896 O O . ARG A 1 509 ? 12.148 -13.284 -31.251 1.00 98.31 509 ARG A O 1
ATOM 3903 N N . HIS A 1 510 ? 10.367 -13.726 -32.541 1.00 98.25 510 HIS A N 1
ATOM 3904 C CA . HIS A 1 510 ? 10.981 -14.884 -33.186 1.00 98.25 510 HIS A CA 1
ATOM 3905 C C . HIS A 1 510 ? 12.155 -14.472 -34.083 1.00 98.25 510 HIS A C 1
ATOM 3907 O O . HIS A 1 510 ? 12.095 -13.470 -34.799 1.00 98.25 510 HIS A O 1
ATOM 3913 N N . THR A 1 511 ? 13.204 -15.291 -34.092 1.00 97.19 511 THR A N 1
ATOM 3914 C CA . THR A 1 511 ? 14.332 -15.192 -35.026 1.00 97.19 511 THR A CA 1
ATOM 3915 C C . THR A 1 511 ? 14.525 -16.531 -35.746 1.00 97.19 511 THR A C 1
ATOM 3917 O O . THR A 1 511 ? 13.775 -17.482 -35.530 1.00 97.19 511 THR A O 1
ATOM 3920 N N . ALA A 1 512 ? 15.496 -16.616 -36.660 1.00 95.25 512 ALA A N 1
ATOM 3921 C CA . ALA A 1 512 ? 15.755 -17.856 -37.400 1.00 95.25 512 ALA A CA 1
ATOM 3922 C C . ALA A 1 512 ? 16.276 -18.997 -36.505 1.00 95.25 512 ALA A C 1
ATOM 3924 O O . ALA A 1 512 ? 16.006 -20.159 -36.798 1.00 95.25 512 ALA A O 1
ATOM 3925 N N . ASP A 1 513 ? 16.986 -18.652 -35.428 1.00 94.12 513 ASP A N 1
ATOM 3926 C CA . ASP A 1 513 ? 17.732 -19.585 -34.576 1.00 94.12 513 ASP A CA 1
ATOM 3927 C C . ASP A 1 513 ? 17.231 -19.567 -33.113 1.00 94.12 513 ASP A C 1
ATOM 3929 O O . ASP A 1 513 ? 17.954 -19.962 -32.202 1.00 94.12 513 ASP A O 1
ATOM 3933 N N . GLY A 1 514 ? 16.011 -19.073 -32.867 1.00 97.88 514 GLY A N 1
ATOM 3934 C CA . GLY A 1 514 ? 15.415 -18.954 -31.532 1.00 97.88 514 GLY A CA 1
ATOM 3935 C C . GLY A 1 514 ? 14.519 -17.722 -31.414 1.00 97.88 514 GLY A C 1
ATOM 3936 O O . GLY A 1 514 ? 13.618 -17.506 -32.234 1.00 97.88 514 GLY A O 1
ATOM 3937 N N . CYS A 1 515 ? 14.787 -16.887 -30.414 1.00 98.44 515 CYS A N 1
ATOM 3938 C CA . CYS A 1 515 ? 14.141 -15.590 -30.255 1.00 98.44 515 CYS A CA 1
ATOM 3939 C C . CYS A 1 515 ? 15.130 -14.488 -29.854 1.00 98.44 515 CYS A C 1
ATOM 3941 O O . CYS A 1 515 ? 16.311 -14.717 -29.597 1.00 98.44 515 CYS A O 1
ATOM 3943 N N . GLU A 1 516 ? 14.644 -13.257 -29.823 1.00 98.38 516 GLU A N 1
ATOM 3944 C CA . GLU A 1 516 ? 15.322 -12.120 -29.213 1.00 98.38 516 GLU A CA 1
ATOM 3945 C C . GLU A 1 516 ? 14.356 -11.417 -28.261 1.00 98.38 516 GLU A C 1
ATOM 3947 O O . GLU A 1 516 ? 13.150 -11.360 -28.513 1.00 98.38 516 GLU A O 1
ATOM 3952 N N . MET A 1 517 ? 14.885 -10.877 -27.168 1.00 98.69 517 MET A N 1
ATOM 3953 C CA . MET A 1 517 ? 14.104 -10.135 -26.188 1.00 98.69 517 MET A CA 1
ATOM 3954 C C . MET A 1 517 ? 14.472 -8.658 -26.262 1.00 98.69 517 MET A C 1
ATOM 3956 O O . MET A 1 517 ? 15.632 -8.275 -26.088 1.00 98.69 517 MET A O 1
ATOM 3960 N N . ARG A 1 518 ? 13.458 -7.836 -26.531 1.00 98.56 518 ARG A N 1
ATOM 3961 C CA . ARG A 1 518 ? 13.537 -6.377 -26.598 1.00 98.56 518 ARG A CA 1
ATOM 3962 C C . ARG A 1 518 ? 12.909 -5.812 -25.333 1.00 98.56 518 ARG A C 1
ATOM 3964 O O . ARG A 1 518 ? 11.688 -5.677 -25.250 1.00 98.56 518 ARG A O 1
ATOM 3971 N N . SER A 1 519 ? 13.749 -5.515 -24.351 1.00 98.69 519 SER A N 1
ATOM 3972 C CA . SER A 1 519 ? 13.321 -5.042 -23.037 1.00 98.69 519 SER A CA 1
ATOM 3973 C C . SER A 1 519 ? 13.199 -3.524 -23.008 1.00 98.69 519 SER A C 1
ATOM 3975 O O . SER A 1 519 ? 14.038 -2.817 -23.575 1.00 98.69 519 SER A O 1
ATOM 3977 N N . ARG A 1 520 ? 12.171 -3.012 -22.337 1.00 98.38 520 ARG A N 1
ATOM 3978 C CA . ARG A 1 520 ? 11.969 -1.593 -22.039 1.00 98.38 520 ARG A CA 1
ATOM 3979 C C . ARG A 1 520 ? 11.631 -1.447 -20.564 1.00 98.38 520 ARG A C 1
ATOM 3981 O O . ARG A 1 520 ? 10.717 -2.104 -20.080 1.00 98.38 520 ARG A O 1
ATOM 3988 N N . PHE A 1 521 ? 12.346 -0.559 -19.891 1.00 98.50 521 PHE A N 1
ATOM 3989 C CA . PHE A 1 521 ? 11.995 -0.067 -18.570 1.00 98.50 521 PHE A CA 1
ATOM 3990 C C . PHE A 1 521 ? 11.668 1.409 -18.691 1.00 98.50 521 PHE A C 1
ATOM 3992 O O . PHE A 1 521 ? 12.476 2.178 -19.210 1.00 98.50 521 PHE A O 1
ATOM 3999 N N . ILE A 1 522 ? 10.492 1.789 -18.217 1.00 98.25 522 ILE A N 1
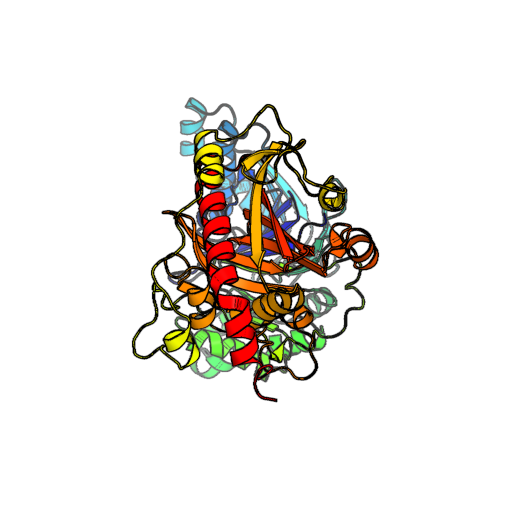ATOM 4000 C CA . ILE A 1 522 ? 10.000 3.161 -18.224 1.00 98.25 522 ILE A CA 1
ATOM 4001 C C . ILE A 1 522 ? 9.886 3.582 -16.764 1.00 98.25 522 ILE A C 1
ATOM 4003 O O . ILE A 1 522 ? 9.038 3.066 -16.038 1.00 98.25 522 ILE A O 1
ATOM 4007 N N . LEU A 1 523 ? 10.773 4.467 -16.320 1.00 97.50 523 LEU A N 1
ATOM 4008 C CA . LEU A 1 523 ? 10.827 4.938 -14.940 1.00 97.50 523 LEU A CA 1
ATOM 4009 C C . LEU A 1 523 ? 10.183 6.328 -14.844 1.00 97.50 523 LEU A C 1
ATOM 4011 O O . LEU A 1 523 ? 10.405 7.145 -15.747 1.00 97.50 523 LEU A O 1
ATOM 4015 N N . PRO A 1 524 ? 9.434 6.634 -13.767 1.00 94.06 524 PRO A N 1
ATOM 4016 C CA . PRO A 1 524 ? 8.730 7.904 -13.622 1.00 94.06 524 PRO A CA 1
ATOM 4017 C C . PRO A 1 524 ? 9.620 9.130 -13.850 1.00 94.06 524 PRO A C 1
ATOM 4019 O O . PRO A 1 524 ? 10.815 9.135 -13.528 1.00 94.06 524 PRO A O 1
ATOM 4022 N N . ALA A 1 525 ? 9.026 10.194 -14.390 1.00 91.62 525 ALA A N 1
ATOM 4023 C CA . ALA A 1 525 ? 9.713 11.463 -14.601 1.00 91.62 525 ALA A CA 1
ATOM 4024 C C . ALA A 1 525 ? 10.362 11.980 -13.304 1.00 91.62 525 ALA A C 1
ATOM 4026 O O . ALA A 1 525 ? 9.748 11.988 -12.239 1.00 91.62 525 ALA A O 1
ATOM 4027 N N . GLY A 1 526 ? 11.619 12.418 -13.402 1.00 89.12 526 GLY A N 1
ATOM 4028 C CA . GLY A 1 526 ? 12.411 12.857 -12.248 1.00 89.12 526 GLY A CA 1
ATOM 4029 C C . GLY A 1 526 ? 13.189 11.742 -11.539 1.00 89.12 526 GLY A C 1
ATOM 4030 O O . GLY A 1 526 ? 13.924 12.038 -10.596 1.00 89.12 526 GLY A O 1
ATOM 4031 N N . THR A 1 527 ? 13.093 10.489 -12.003 1.00 90.38 527 THR A N 1
ATOM 4032 C CA . THR A 1 527 ? 13.949 9.398 -11.512 1.00 90.38 527 THR A CA 1
ATOM 4033 C C . THR A 1 527 ? 15.433 9.754 -11.700 1.00 90.38 527 THR A C 1
ATOM 4035 O O . THR A 1 527 ? 15.825 10.147 -12.803 1.00 90.38 527 THR A O 1
ATOM 4038 N N . PRO A 1 528 ? 16.291 9.613 -10.669 1.00 88.38 528 PRO A N 1
ATOM 4039 C CA . PRO A 1 528 ? 17.713 9.914 -10.796 1.00 88.38 528 PRO A CA 1
ATOM 4040 C C . PRO A 1 528 ? 18.409 9.066 -11.869 1.00 88.38 528 PRO A C 1
ATOM 4042 O O . PRO A 1 528 ? 18.363 7.838 -11.837 1.00 88.38 528 PRO A O 1
ATOM 4045 N N . GLU A 1 529 ? 19.145 9.717 -12.773 1.00 88.50 529 GLU A N 1
ATOM 4046 C CA . GLU A 1 529 ? 19.806 9.052 -13.910 1.00 88.50 529 GLU A CA 1
ATOM 4047 C C . GLU A 1 529 ? 20.793 7.948 -13.494 1.00 88.50 529 GLU A C 1
ATOM 4049 O O . GLU A 1 529 ? 21.031 7.011 -14.255 1.00 88.50 529 GLU A O 1
ATOM 4054 N N . PHE A 1 530 ? 21.351 8.021 -12.279 1.00 88.25 530 PHE A N 1
ATOM 4055 C CA . PHE A 1 530 ? 22.298 7.018 -11.785 1.00 88.25 530 PHE A CA 1
ATOM 4056 C C . PHE A 1 530 ? 21.677 5.620 -11.627 1.00 88.25 530 PHE A C 1
ATOM 4058 O O . PHE A 1 530 ? 22.428 4.654 -11.535 1.00 88.25 530 PHE A O 1
ATOM 4065 N N . ILE A 1 531 ? 20.342 5.501 -11.616 1.00 91.88 531 ILE A N 1
ATOM 4066 C CA . ILE A 1 531 ? 19.618 4.220 -11.581 1.00 91.88 531 ILE A CA 1
ATOM 4067 C C . ILE A 1 531 ? 19.663 3.503 -12.938 1.00 91.88 531 ILE A C 1
ATOM 4069 O O . ILE A 1 531 ? 19.668 2.274 -12.993 1.00 91.88 531 ILE A O 1
ATOM 4073 N N . ALA A 1 532 ? 19.750 4.248 -14.044 1.00 94.81 532 ALA A N 1
ATOM 4074 C CA . ALA A 1 532 ? 19.611 3.687 -15.386 1.00 94.81 532 ALA A CA 1
ATOM 4075 C C . ALA A 1 532 ? 20.735 2.717 -15.767 1.00 94.81 532 ALA A C 1
ATOM 4077 O O . ALA A 1 532 ? 20.483 1.686 -16.385 1.00 94.81 532 ALA A O 1
ATOM 4078 N N . ALA A 1 533 ? 21.979 3.044 -15.407 1.00 94.62 533 ALA A N 1
ATOM 4079 C CA . ALA A 1 533 ? 23.134 2.215 -15.740 1.00 94.62 533 ALA A CA 1
ATOM 4080 C C . ALA A 1 533 ? 23.131 0.860 -15.000 1.00 94.62 533 ALA A C 1
ATOM 4082 O O . ALA A 1 533 ? 23.266 -0.157 -15.680 1.00 94.62 533 ALA A O 1
ATOM 4083 N N . PRO A 1 534 ? 22.922 0.806 -13.666 1.00 95.81 534 PRO A N 1
ATOM 4084 C CA . PRO A 1 534 ? 22.707 -0.451 -12.949 1.00 95.81 534 PRO A CA 1
ATOM 4085 C C . PRO A 1 534 ? 21.556 -1.287 -13.508 1.00 95.81 534 PRO A C 1
ATOM 4087 O O . PRO A 1 534 ? 21.699 -2.497 -13.612 1.00 95.81 534 PRO A O 1
ATOM 4090 N N . LEU A 1 535 ? 20.441 -0.661 -13.900 1.00 97.56 535 LEU A N 1
ATOM 4091 C CA . LEU A 1 535 ? 19.293 -1.379 -14.458 1.00 97.56 535 LEU A CA 1
ATOM 4092 C C . LEU A 1 535 ? 19.587 -1.978 -15.842 1.00 97.56 535 LEU A C 1
ATOM 4094 O O . LEU A 1 535 ? 19.199 -3.109 -16.121 1.00 97.56 535 LEU A O 1
ATOM 4098 N N . LEU A 1 536 ? 20.299 -1.239 -16.702 1.00 98.31 536 LEU A N 1
ATOM 4099 C CA . LEU A 1 536 ? 20.734 -1.734 -18.011 1.00 98.31 536 LEU A CA 1
ATOM 4100 C C . LEU A 1 536 ? 21.647 -2.954 -17.857 1.00 98.31 536 LEU A C 1
ATOM 4102 O O . LEU A 1 536 ? 21.435 -3.962 -18.530 1.00 98.31 536 LEU A O 1
ATOM 4106 N N . ASP A 1 537 ? 22.646 -2.855 -16.976 1.00 97.69 537 ASP A N 1
ATOM 4107 C CA . ASP A 1 537 ? 23.556 -3.955 -16.649 1.00 97.69 537 ASP A CA 1
ATOM 4108 C C . ASP A 1 537 ? 22.787 -5.167 -16.118 1.00 97.69 537 ASP A C 1
ATOM 4110 O O . ASP A 1 537 ? 22.864 -6.246 -16.701 1.00 97.69 537 ASP A O 1
ATOM 4114 N N . HIS A 1 538 ? 21.976 -4.960 -15.079 1.00 98.19 538 HIS A N 1
ATOM 4115 C CA . HIS A 1 538 ? 21.201 -6.010 -14.431 1.00 98.19 538 HIS A CA 1
ATOM 4116 C C . HIS A 1 538 ? 20.320 -6.764 -15.435 1.00 98.19 538 HIS A C 1
ATOM 4118 O O . HIS A 1 538 ? 20.444 -7.982 -15.561 1.00 98.19 538 HIS A O 1
ATOM 4124 N N . CYS A 1 539 ? 19.515 -6.042 -16.225 1.00 98.25 539 CYS A N 1
ATOM 4125 C CA . CYS A 1 539 ? 18.642 -6.669 -17.212 1.00 98.25 539 CYS A CA 1
ATOM 4126 C C . CYS A 1 539 ? 19.430 -7.397 -18.308 1.00 98.25 539 CYS A C 1
ATOM 4128 O O . CYS A 1 539 ? 19.075 -8.503 -18.708 1.00 98.25 539 CYS A O 1
ATOM 4130 N N . TRP A 1 540 ? 20.508 -6.806 -18.834 1.00 98.50 540 TRP A N 1
ATOM 4131 C CA . TRP A 1 540 ? 21.287 -7.500 -19.860 1.00 98.50 540 TRP A CA 1
ATOM 4132 C C . TRP A 1 540 ? 21.920 -8.784 -19.305 1.00 98.50 540 TRP A C 1
ATOM 4134 O O . TRP A 1 540 ? 21.881 -9.828 -19.965 1.00 98.50 540 TRP A O 1
ATOM 4144 N N . THR A 1 541 ? 22.474 -8.705 -18.096 1.00 98.38 541 THR A N 1
ATOM 4145 C CA . THR A 1 541 ? 23.182 -9.796 -17.429 1.00 98.38 541 THR A CA 1
ATOM 4146 C C . THR A 1 541 ? 22.241 -10.948 -17.091 1.00 98.38 541 THR A C 1
ATOM 4148 O O . THR A 1 541 ? 22.530 -12.078 -17.485 1.00 98.38 541 THR A O 1
ATOM 4151 N N . GLU A 1 542 ? 21.101 -10.690 -16.445 1.00 97.88 542 GLU A N 1
ATOM 4152 C CA . GLU A 1 542 ? 20.146 -11.744 -16.074 1.00 97.88 542 GLU A CA 1
ATOM 4153 C C . GLU A 1 542 ? 19.558 -12.437 -17.312 1.00 97.88 542 GLU A C 1
ATOM 4155 O O . GLU A 1 542 ? 19.497 -13.664 -17.377 1.00 97.88 542 GLU A O 1
ATOM 4160 N N . MET A 1 543 ? 19.183 -11.671 -18.342 1.00 98.44 543 MET A N 1
ATOM 4161 C CA . MET A 1 543 ? 18.532 -12.220 -19.532 1.00 98.44 543 MET A CA 1
ATOM 4162 C C . MET A 1 543 ? 19.515 -13.050 -20.348 1.00 98.44 543 MET A C 1
ATOM 4164 O O . MET A 1 543 ? 19.190 -14.151 -20.785 1.00 98.44 543 MET A O 1
ATOM 4168 N N . THR A 1 544 ? 20.751 -12.568 -20.502 1.00 98.31 544 THR A N 1
ATOM 4169 C CA . THR A 1 544 ? 21.797 -13.316 -21.210 1.00 98.31 544 THR A CA 1
ATOM 4170 C C . THR A 1 544 ? 22.242 -14.547 -20.419 1.00 98.31 544 THR A C 1
ATOM 4172 O O . THR A 1 544 ? 22.527 -15.588 -21.015 1.00 98.31 544 THR A O 1
ATOM 4175 N N . HIS A 1 545 ? 22.295 -14.466 -19.085 1.00 98.50 545 HIS A N 1
ATOM 4176 C CA . HIS A 1 545 ? 22.607 -15.619 -18.246 1.00 98.50 545 HIS A CA 1
ATOM 4177 C C . HIS A 1 545 ? 21.517 -16.688 -18.357 1.00 98.50 545 HIS A C 1
ATOM 4179 O O . HIS A 1 545 ? 21.830 -17.840 -18.652 1.00 98.50 545 HIS A O 1
ATOM 4185 N N . LEU A 1 546 ? 20.246 -16.306 -18.231 1.00 98.50 546 LEU A N 1
ATOM 4186 C CA . LEU A 1 546 ? 19.119 -17.223 -18.375 1.00 98.50 546 LEU A CA 1
ATOM 4187 C C . LEU A 1 546 ? 19.053 -17.853 -19.769 1.00 98.50 546 LEU A C 1
ATOM 4189 O O . LEU A 1 546 ? 18.902 -19.069 -19.882 1.00 98.50 546 LEU A O 1
ATOM 4193 N N . ALA A 1 547 ? 19.263 -17.067 -20.828 1.00 98.25 547 ALA A N 1
ATOM 4194 C CA . ALA A 1 547 ? 19.321 -17.565 -22.203 1.00 98.25 547 ALA A CA 1
ATOM 4195 C C . ALA A 1 547 ? 20.361 -18.681 -22.402 1.00 98.25 547 ALA A C 1
ATOM 4197 O O . ALA A 1 547 ? 20.198 -19.528 -23.276 1.00 98.25 547 ALA A O 1
ATOM 4198 N N . SER A 1 548 ? 21.422 -18.710 -21.587 1.00 97.31 548 SER A N 1
ATOM 4199 C CA . SER A 1 548 ? 22.484 -19.714 -21.702 1.00 97.31 548 SER A CA 1
ATOM 4200 C C . SER A 1 548 ? 22.091 -21.114 -21.219 1.00 97.31 548 SER A C 1
ATOM 4202 O O . SER A 1 548 ? 22.767 -22.078 -21.579 1.00 97.31 548 SER A O 1
ATOM 4204 N N . PHE A 1 549 ? 21.024 -21.245 -20.421 1.00 97.88 549 PHE A N 1
ATOM 4205 C CA . PHE A 1 549 ? 20.610 -22.535 -19.856 1.00 97.88 549 PHE A CA 1
ATOM 4206 C C . PHE A 1 549 ? 19.103 -22.810 -19.905 1.00 97.88 549 PHE A C 1
ATOM 4208 O O . PHE A 1 549 ? 18.702 -23.944 -19.633 1.00 97.88 549 PHE A O 1
ATOM 4215 N N . LEU A 1 550 ? 18.261 -21.826 -20.244 1.00 98.38 550 LEU A N 1
ATOM 4216 C CA . LEU A 1 550 ? 16.805 -21.981 -20.230 1.00 98.38 550 LEU A CA 1
ATOM 4217 C C . LEU A 1 550 ? 16.308 -23.163 -21.085 1.00 98.38 550 LEU A C 1
ATOM 4219 O O . LEU A 1 550 ? 15.503 -23.929 -20.555 1.00 98.38 550 LEU A O 1
ATOM 4223 N N . PRO A 1 551 ? 16.782 -23.399 -22.328 1.00 98.06 551 PRO A N 1
ATOM 4224 C CA . PRO A 1 551 ? 16.330 -24.554 -23.110 1.00 98.06 551 PRO A CA 1
ATOM 4225 C C . PRO A 1 551 ? 16.611 -25.895 -22.415 1.00 98.06 551 PRO A C 1
ATOM 4227 O O . PRO A 1 551 ? 15.726 -26.745 -22.307 1.00 98.06 551 PRO A O 1
ATOM 4230 N N . ASP A 1 552 ? 17.817 -26.073 -21.872 1.00 97.81 552 ASP A N 1
ATOM 4231 C CA . ASP A 1 552 ? 18.206 -27.299 -21.166 1.00 97.81 552 ASP A CA 1
ATOM 4232 C C . ASP A 1 552 ? 17.422 -27.483 -19.861 1.00 97.81 552 ASP A C 1
ATOM 4234 O O . ASP A 1 552 ? 16.990 -28.596 -19.538 1.00 97.81 552 ASP A O 1
ATOM 4238 N N . LEU A 1 553 ? 17.217 -26.393 -19.116 1.00 97.94 553 LEU A N 1
ATOM 4239 C CA . LEU A 1 553 ? 16.422 -26.391 -17.894 1.00 97.94 553 LEU A CA 1
ATOM 4240 C C . LEU A 1 553 ? 14.960 -26.731 -18.188 1.00 97.94 553 LEU A C 1
ATOM 4242 O O . LEU A 1 553 ? 14.403 -27.606 -17.526 1.00 97.94 553 LEU A O 1
ATOM 4246 N N . TYR A 1 554 ? 14.360 -26.102 -19.198 1.00 97.50 554 TYR A N 1
ATOM 4247 C CA . TYR A 1 554 ? 12.993 -26.371 -19.634 1.00 97.50 554 TYR A CA 1
ATOM 4248 C C . TYR A 1 554 ? 12.818 -27.853 -19.975 1.00 97.50 554 TYR A C 1
ATOM 4250 O O . TYR A 1 554 ? 11.919 -28.520 -19.458 1.00 97.50 554 TYR A O 1
ATOM 4258 N N . MET A 1 555 ? 13.722 -28.410 -20.786 1.00 96.50 555 MET A N 1
ATOM 4259 C CA . MET A 1 555 ? 13.679 -29.817 -21.194 1.00 96.50 555 MET A CA 1
ATOM 4260 C C . MET A 1 555 ? 13.838 -30.783 -20.015 1.00 96.50 555 MET A C 1
ATOM 4262 O O . MET A 1 555 ? 13.197 -31.839 -19.993 1.00 96.50 555 MET A O 1
ATOM 4266 N N . TYR A 1 556 ? 14.679 -30.430 -19.039 1.00 95.88 556 TYR A N 1
ATOM 4267 C CA . TYR A 1 556 ? 14.884 -31.216 -17.826 1.00 95.88 556 TYR A CA 1
ATOM 4268 C C . TYR A 1 556 ? 13.669 -31.160 -16.891 1.00 95.88 556 TYR A C 1
ATOM 4270 O O . TYR A 1 556 ? 13.165 -32.206 -16.487 1.00 95.88 556 TYR A O 1
ATOM 4278 N N . ALA A 1 557 ? 13.169 -29.961 -16.589 1.00 93.19 557 ALA A N 1
ATOM 4279 C CA . ALA A 1 557 ? 12.094 -29.742 -15.626 1.00 93.19 557 ALA A CA 1
ATOM 4280 C C . ALA A 1 557 ? 10.724 -30.228 -16.129 1.00 93.19 557 ALA A C 1
ATOM 4282 O O . ALA A 1 557 ? 9.912 -30.704 -15.339 1.00 93.19 557 ALA A O 1
ATOM 4283 N N . THR A 1 558 ? 10.468 -30.150 -17.438 1.00 90.94 558 THR A N 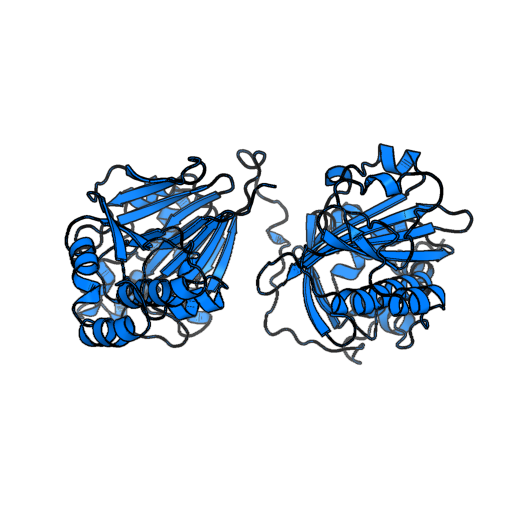1
ATOM 4284 C CA . THR A 1 558 ? 9.203 -30.607 -18.046 1.00 90.94 558 THR A CA 1
ATOM 4285 C C . THR A 1 558 ? 9.248 -32.062 -18.525 1.00 90.94 558 THR A C 1
ATOM 4287 O O . THR A 1 558 ? 8.219 -32.636 -18.881 1.00 90.94 558 THR A O 1
ATOM 4290 N N . GLY A 1 559 ? 10.435 -32.679 -18.566 1.00 82.25 559 GLY A N 1
ATOM 4291 C CA . GLY A 1 559 ? 10.634 -34.028 -19.101 1.00 82.25 559 GLY A CA 1
ATOM 4292 C C . GLY A 1 559 ? 10.504 -34.132 -20.628 1.00 82.25 559 GLY A C 1
ATOM 4293 O O . GLY A 1 559 ? 10.521 -35.247 -21.164 1.00 82.25 559 GLY A O 1
ATOM 4294 N N . ALA A 1 560 ? 10.412 -33.004 -21.343 1.00 66.56 560 ALA A N 1
ATOM 4295 C CA . ALA A 1 560 ? 10.228 -32.941 -22.794 1.00 66.56 560 ALA A CA 1
ATOM 4296 C C . ALA A 1 560 ? 11.369 -33.596 -23.609 1.00 66.56 560 ALA A C 1
ATOM 4298 O O . ALA A 1 560 ? 11.183 -33.902 -24.785 1.00 66.56 560 ALA A O 1
ATOM 4299 N N . GLY A 1 561 ? 12.518 -33.900 -22.987 1.00 49.84 561 GLY A N 1
ATOM 4300 C CA . GLY A 1 561 ? 13.651 -34.613 -23.601 1.00 49.84 561 GLY A CA 1
ATOM 4301 C C . GLY A 1 561 ? 13.672 -36.140 -23.442 1.00 49.84 561 GLY A C 1
ATOM 4302 O O . GLY A 1 561 ? 14.634 -36.772 -23.870 1.00 49.84 561 GLY A O 1
ATOM 4303 N N . SER A 1 562 ? 12.657 -36.751 -22.818 1.00 40.97 562 SER A N 1
ATOM 4304 C CA . SER A 1 562 ? 12.622 -38.194 -22.508 1.00 40.97 562 SER A CA 1
ATOM 4305 C C . SER A 1 562 ? 11.573 -38.977 -23.317 1.00 40.97 562 SER A C 1
ATOM 4307 O O . SER A 1 562 ? 10.737 -39.691 -22.760 1.00 40.97 562 SER A O 1
ATOM 4309 N N . ARG A 1 563 ? 11.616 -38.856 -24.650 1.00 35.88 563 ARG A N 1
ATOM 4310 C CA . ARG A 1 563 ? 10.885 -39.737 -25.581 1.00 35.88 563 ARG A CA 1
ATOM 4311 C C . ARG A 1 563 ? 11.815 -40.500 -26.507 1.00 35.88 563 ARG A C 1
ATOM 4313 O O . ARG A 1 563 ? 12.766 -39.877 -27.023 1.00 35.88 563 ARG A O 1
#

pLDDT: mean 92.28, std 10.12, range [33.31, 98.94]

Mean predicted aligned error: 14.52 Å

Foldseek 3Di:
DWFWWKKFFQFFADPDDDPQGFFGWIWIDTVLEIEIEFFAHCSQVLCVVLVHHLLSHPAYEYQFDDNSRHVCVLVSQVSNQVCCVVVVVRDAHEYEYEPDDVLVCNVCVCVVVVVVQVVCVVPHVDGRDHNYFYDHAALDWDWRDADPVRQKTKTWHHAQQPPTPRGIKIWIGHQQFIEIEGGWFEDDPSSLVSQQPGQEYEFEEACLVVCVVPPPPHPVNVVRVGGYNLLLVLLSCVSSVHQEYEYGHYHVDDPDVVSQVVSVVSSVNSVHDHHYHDDGGGDMDIGGHDPPCVDDDDPPQPVQFDDDDPPDDWDFDADPVRDDPLLVPQADQDFDDDDPLLVVQLVVFADPVDAADDLVCPLCVLPPDDDPPQAHWYAHPVQWIKGKHKDDQFPAAPLLVLQLQLAQQPDQSSQCSLNRPWWTDKHKRGQCNPPPPDRSNNSQAQIWIFTWTDLPPDTATKTKHWHDCVVSVCDPVSCVVSQWDDKTWTFIAGPSNRHTAWIKIWTWHDDPRYIMTIIMITGDRPPDSVSRSSVSCVVRRSVNSCSVCSVVSSCVVVVVVPD

Radius of gyration: 27.24 Å; Cα contacts (8 Å, |Δi|>4): 1204; chains: 1; bounding box: 60×77×78 Å

Solvent-accessible surface area (backbone atoms only — not comparable to full-atom values): 29441 Å² total; per-residue (Å²): 131,89,50,51,28,36,40,29,27,37,8,24,22,47,83,66,87,44,92,84,31,31,14,27,21,39,36,41,31,44,74,86,43,27,38,33,35,32,22,1,41,57,32,63,60,34,31,49,77,69,75,39,54,60,59,58,47,60,33,37,36,44,34,46,78,45,62,28,30,40,66,24,45,47,55,39,48,49,51,21,47,63,45,26,80,84,39,77,84,46,70,57,50,32,35,39,27,28,48,62,68,42,40,52,46,68,73,52,50,57,71,88,39,52,72,58,52,59,60,43,48,79,80,42,95,66,79,77,56,67,44,79,43,72,43,81,60,35,87,57,80,38,81,79,48,65,46,96,87,59,61,35,37,32,29,34,27,33,50,56,29,65,92,53,68,49,17,25,25,40,38,39,40,45,86,15,38,29,40,27,39,42,45,66,27,36,78,48,70,61,60,34,63,66,32,49,83,29,53,34,38,38,33,46,29,19,47,38,78,81,42,37,92,77,26,66,95,44,80,54,36,64,62,47,68,36,35,15,31,27,35,61,41,11,38,41,40,43,74,29,61,33,50,25,38,36,34,29,41,40,40,75,69,59,90,48,71,68,47,45,49,50,52,54,50,28,18,45,73,28,61,30,79,56,48,77,42,77,53,45,45,68,43,68,49,81,34,70,42,52,98,73,48,90,74,60,72,82,68,86,56,65,90,37,51,53,80,86,64,92,83,63,88,74,51,69,61,78,50,85,90,70,57,46,80,60,47,73,71,62,54,56,79,79,69,68,77,82,51,70,66,58,52,50,25,48,73,61,39,72,36,85,92,50,76,28,60,44,80,92,52,47,57,61,72,54,47,87,85,80,65,99,68,45,60,31,35,16,39,19,97,82,52,24,42,14,36,20,35,64,42,71,24,62,72,30,55,49,67,58,53,37,37,44,57,26,58,30,41,68,34,32,73,51,40,24,49,38,31,32,85,33,26,32,39,39,40,32,41,45,63,43,74,84,54,83,90,62,53,40,53,68,39,30,49,78,32,32,36,40,33,35,32,39,50,61,94,41,81,43,51,32,32,36,34,25,45,63,40,53,83,62,68,52,30,72,69,60,30,52,76,52,44,31,70,42,59,54,30,30,43,30,17,36,60,90,79,63,48,79,57,32,36,40,36,40,40,29,32,63,51,98,63,25,27,32,38,47,32,39,35,36,25,56,60,82,62,65,71,80,55,50,46,30,47,47,51,45,54,49,40,26,52,45,40,33,40,74,45,44,54,62,49,51,30,62,77,72,49,76,72,78,124

Secondary structure (DSSP, 8-state):
-PPPEEEEEEE---SS-BTTBPSSEEEEEETTEEEEE---TTHHHHHHHTT--GGG-SEEE---S-HHHHTTHHHHHHHHHHHTTT-TT--PEEEEEETTHHHHHHHHTTGGGHHHHHHHTTT-SS---EEEEEE---SS-EEEEE-TTSSSEEEEEE---TTS-S-EEEEEEETTEEEEE--S--S-HHHHHHHTT-SEEEEEEE-HHHHHHHHTTSHHHHHHHTS-BHHHHHHHHHHTT-SEEEEEEEESPPSSHHHHHHHHHHHHHTT--SEEEE--TT-EEEE---TTGGG----TTGGGB----TT----SS--TTT--HHHHHH--S--PPPPHHHHHHHHH-EESSSPPP-TTSGGGGGSSS--S-SSEEEE-TTSPEEEEEEEEEET--HHHHHHHHHHHTT-HHHHHHH-TTTEEEEEESB--TT-TT--TGGGTTT-EEEEEEEETTEEEEEEEEEE-GGGGT--HHHHHHTTEEEEEEEEEEETTT--EEEEEEEEEEEETTEEEEEEEEEEPTT--GGGHHHHHHHHHHHHHHHHTTHHHHHHHHH-TT--

Sequence (563 aa):
MTHPTIVTLTGTGVPHPCPGRAGAGTLVRYGDIALQFDAGRGTVIRLAEAGVEPCALTALLITHVHSDHLVDLADVAMTRWIQKTLHPAAGPLTIVTPEGTAADFARHMFDNFVDDIETRLAVLHDEPEIDLRTFAATPTATTVWRSDDGEVAVEAIAVHHEPVTDAVAYRITTPTGVVVISGDTVVCDEVESFSVGCDLLVHEACRATAMRPLVAGTDLERIFSYHADSATLGGLAERAQVPHIMLTHLIPPPMDEAGEAAFVDDLRGGGYSGRITVGRDLTTVLIDRTAADVNAPFDPRAHLETKLDPARLTHLGIWRDEADEISDRFFQWEVPALPSECINAIAAGVRTDIVGLDLSNITDLLSPGYLPLETGIALTPNGELSVATLTQWPDTTPEMIDWWFGWHIARTERYKLWHPQAHYFTQPRYDLSDVPGLTDRERYVGNTSWVDEYLGPIPSRLAITFHDPSEIGLDEAALTEAGYGTVVCAVATDSDYGHELSRLIHAVRHTADGCEMRSRFILPAGTPEFIAAPLLDHCWTEMTHLASFLPDLYMYATGAGSR

Nearest PDB structures (foldseek):
  5xey-assembly1_D  TM=8.999E-01  e=1.836E-23  Mycobacteroides abscessus ATCC 19977
  5xey-assembly1_A  TM=8.978E-01  e=5.571E-22  Mycobacteroides abscessus ATCC 19977
  5xey-assembly1_B  TM=8.687E-01  e=5.786E-20  Mycobacteroides abscessus ATCC 19977
  8gyg-assembly1_B  TM=8.236E-01  e=2.500E-20  Paraglaciecola sp. T6c
  5xey-assembly1_C  TM=8.193E-01  e=2.597E-18  Mycobacteroides abscessus ATCC 19977